Protein AF-0000000085183865 (afdb_homodimer)

Sequence (606 aa):
MEIVWDQIDRKGWRAATAKVSLPAQQHWTYGAVLSAMGRNVRHAEIIFGGRRLGLAQVVSRRFGPLRVTLLSRGPVWLEPVAPDFAVRALRALGREAGLMIVTPEVELRGAGLIPLIAARHEAVIELRPAPSEIRARLGGKWRNRLVRAELEGISVLQSLPDSGQLARLLSREVEQQRQRGYRALPPAFTLGWLKADPEGMILYEAQHRGRTIATMLVLLHRPGASYHIGWSGAEGRRVNAHQLLLWHVIRDLHEQGYRTLDLGDASADAAPGLARFKIGSGATVAPLGATMLVLPALTRPRSMEIVWDQIDRKGWRAATAKVSLPAQQHWTYGAVLSAMGRNVRHAEIIFGGRRLGLAQVVSRRFGPLRVTLLSRGPVWLEPVAPDFAVRALRALGREAGLMIVTPEVELRGAGLIPLIAARHEAVIELRPAPSEIRARLGGKWRNRLVRAELEGISVLQSLPDSGQLARLLSREVEQQRQRGYRALPPAFTLGWLKADPEGMILYEAQHRGRTIATMLVLLHRPGASYHIGWSGAEGRRVNAHQLLLWHVIRDLHEQGYRTLDLGDASADAAPGLARFKIGSGATVAPLGATMLVLPALTRPRS

Organism: NCBI:txid2984134

Foldseek 3Di:
DDKDKDPADLVRQCVLCQPDDDDPCFFPLLQQLVVVVPWDWMKIFDDDPNDGFWIWIKTWDDDVPFIEIETEQDTGGSDDDDLVVVLLSLLVVCVPRTWYKYWYQAAHDDPQKAFDFAWFKWWKQFLQDDLVVLLVLFAPVLNVLQVQLVVQPKDKDKDQDDPVRLVVQLVVQVVCCVVLVDDADHSSSVVSSCVSPVPQKMKIFIDDPRDTFKIWIKGHRPLEIEGHGIDGHPVCVVSVVVSNRVSVVSNVSSVVNRGMYIDTTLDCPRPPPSNCNSVSSSTDIDIIYGTITGGNPPPPPPD/DDKDKDPADLVRLCVLCQPDDDDPCFFPLLQQLVVVVPWDWMKIFDDDPRDGFWIWIKTWDDDVPFIEIETEQDTGGSDDDDLVVVLLSLLVVCVPRTWYKYWYQAAHDDPQKAFDFAWFKWWKQFLQDDLVVLLVLFAPVLNVLQVQLVVQPKDKDKDQDDPVRLVVQLVVVVVCCVVLVDDADHSSSVVSSCVSPVPQKMKMFIDDPRDTFKIWIKGHRPLEIEGHGIDGHPVCVVSVVVSNRVSVVSNVSSVVNRGMYIDTTLDCPRPPPSNCNSVSSSTDIDIIYGTITGGNPPDPPPD

pLDDT: mean 91.51, std 11.37, range [19.66, 98.62]

Radius of gyration: 29.0 Å; Cα contacts (8 Å, |Δi|>4): 1209; chains: 2; bounding box: 57×88×72 Å

Secondary structure (DSSP, 8-state):
-EEEES---HHHHHHHTTTS---GGGSHHHHHHHHHTT-EEEEEEEEETTEEEEEEEEEEEEETTEEEEEEET--EESS---HHHHHHHHHHHHHHHSEEEEE-SS----TTEEEEEPPPEEEEEE-SS-HHHHHHTS-HHHHHHHHHHHHTT-EEEEE---HHHHHHHHHHHHHHHHHHT-----HHHHHHHHHH-TTSEEEEEEEETTEEEEEEEEEEETTEEEEEEEEE-HHHHHTTHHHHHHHHHHHHHHHTT--EEEEEE--TTT-HHHHHHHHHTT-EEEE-PPEEEE-TT------/-EEEES---HHHHHHHHTTS---GGGSHHHHHHHHHTT-EEEEEEEEETTEEEEEEEEEEEEETTEEEEEEET--EESS---HHHHHHHHHHHHHHHSEEEEE-SS----TTEEEEEPPPEEEEEE-SS-HHHHHHTS-HHHHHHHHHHHHTT-EEEEE---HHHHHHHHHHHHHHHHHHT-----HHHHHHHHHH-TTSEEEEEEEETTEEEEEEEEEEETTEEEEEEEEE-HHHHHTTHHHHHHHHHHHHHHHTT--EEEEEE--TTT-HHHHHHHHHTT-EEEE-PPEEEE-S-------

Structure (mmCIF, N/CA/C/O backbone):
data_AF-0000000085183865-model_v1
#
loop_
_entity.id
_entity.type
_entity.pdbx_description
1 polymer 'GNAT family N-acetyltransferase'
#
loop_
_atom_site.group_PDB
_atom_site.id
_atom_site.type_symbol
_atom_site.label_atom_id
_atom_site.label_alt_id
_atom_site.label_comp_id
_atom_site.label_asym_id
_atom_site.label_entity_id
_atom_site.label_seq_id
_atom_site.pdbx_PDB_ins_code
_atom_site.Cartn_x
_atom_site.Cartn_y
_atom_site.Cartn_z
_atom_site.occupancy
_atom_site.B_iso_or_equiv
_atom_site.auth_seq_id
_atom_site.auth_comp_id
_atom_site.auth_asym_id
_atom_site.auth_atom_id
_atom_site.pdbx_PDB_model_num
ATOM 1 N N . MET A 1 1 ? -22.188 -0.508 20.359 1 93.31 1 MET A N 1
ATOM 2 C CA . MET A 1 1 ? -21.422 0.334 19.438 1 93.31 1 MET A CA 1
ATOM 3 C C . MET A 1 1 ? -21.625 -0.126 18 1 93.31 1 MET A C 1
ATOM 5 O O . MET A 1 1 ? -21.531 -1.319 17.703 1 93.31 1 MET A O 1
ATOM 9 N N . GLU A 1 2 ? -22 0.823 17.188 1 95.19 2 GLU A N 1
ATOM 10 C CA . GLU A 1 2 ? -22.25 0.548 15.781 1 95.19 2 GLU A CA 1
ATOM 11 C C . GLU A 1 2 ? -21.375 1.41 14.883 1 95.19 2 GLU A C 1
ATOM 13 O O . GLU A 1 2 ? -21.219 2.607 15.125 1 95.19 2 GLU A O 1
ATOM 18 N N . ILE A 1 3 ? -20.719 0.817 13.93 1 97.31 3 ILE A N 1
ATOM 19 C CA . ILE A 1 3 ? -19.984 1.531 12.891 1 97.31 3 ILE A CA 1
ATOM 20 C C . ILE A 1 3 ? -20.812 1.577 11.609 1 97.31 3 ILE A C 1
ATOM 22 O O . ILE A 1 3 ? -21.172 0.535 11.062 1 97.31 3 ILE A O 1
ATOM 26 N N . VAL A 1 4 ? -21.188 2.717 11.148 1 97.62 4 VAL A N 1
ATOM 27 C CA . VAL A 1 4 ? -21.969 2.896 9.93 1 97.62 4 VAL A CA 1
ATOM 28 C C . VAL A 1 4 ? -21.062 3.457 8.828 1 97.62 4 VAL A C 1
ATOM 30 O O . VAL A 1 4 ? -20.484 4.531 8.984 1 97.62 4 VAL A O 1
ATOM 33 N N . TRP A 1 5 ? -21 2.73 7.746 1 97.56 5 TRP A N 1
ATOM 34 C CA . TRP A 1 5 ? -20.062 3.111 6.688 1 97.56 5 TRP A CA 1
ATOM 35 C C . TRP A 1 5 ? -20.797 3.818 5.551 1 97.56 5 TRP A C 1
ATOM 37 O O . TRP A 1 5 ? -21.859 3.373 5.117 1 97.56 5 TRP A O 1
ATOM 47 N N . ASP A 1 6 ? -20.266 4.898 5.078 1 97.75 6 ASP A N 1
ATOM 48 C CA . ASP A 1 6 ? -20.547 5.57 3.814 1 97.75 6 ASP A CA 1
ATOM 49 C C . ASP A 1 6 ? -22 6.016 3.73 1 97.75 6 ASP A C 1
ATOM 51 O O . ASP A 1 6 ? -22.641 5.891 2.682 1 97.75 6 ASP A O 1
ATOM 55 N N . GLN A 1 7 ? -22.547 6.469 4.832 1 97.62 7 GLN A N 1
ATOM 56 C CA . GLN A 1 7 ? -23.906 6.984 4.855 1 97.62 7 GLN A CA 1
ATOM 57 C C . GLN A 1 7 ? -23.922 8.5 5.023 1 97.62 7 GLN A C 1
ATOM 59 O O . GLN A 1 7 ? -24.953 9.148 4.809 1 97.62 7 GLN A O 1
ATOM 64 N N . ILE A 1 8 ? -22.844 9.102 5.398 1 97.81 8 ILE A N 1
ATOM 65 C CA . ILE A 1 8 ? -22.734 10.547 5.57 1 97.81 8 ILE A CA 1
ATOM 66 C C . ILE A 1 8 ? -22.141 11.18 4.309 1 97.81 8 ILE A C 1
ATOM 68 O O . ILE A 1 8 ? -21.219 10.625 3.705 1 97.81 8 ILE A O 1
ATOM 72 N N . ASP A 1 9 ? -22.719 12.273 3.826 1 97.31 9 ASP A N 1
ATOM 73 C CA . ASP A 1 9 ? -22.172 12.961 2.654 1 97.31 9 ASP A CA 1
ATOM 74 C C . ASP A 1 9 ? -21.281 14.125 3.064 1 97.31 9 ASP A C 1
ATOM 76 O O . ASP A 1 9 ? -21.016 14.328 4.254 1 97.31 9 ASP A O 1
ATOM 80 N N . ARG A 1 10 ? -20.812 14.852 2.109 1 96.75 10 ARG A N 1
ATOM 81 C CA . ARG A 1 10 ? -19.844 15.93 2.334 1 96.75 10 ARG A CA 1
ATOM 82 C C . ARG A 1 10 ? -20.438 17 3.242 1 96.75 10 ARG A C 1
ATOM 84 O O . ARG A 1 10 ? -19.766 17.484 4.16 1 96.75 10 ARG A O 1
ATOM 91 N N . LYS A 1 11 ? -21.641 17.422 2.977 1 97.25 11 LYS A N 1
ATOM 92 C CA . LYS A 1 11 ? -22.312 18.453 3.77 1 97.25 11 LYS A CA 1
ATOM 93 C C . LYS A 1 11 ? -22.469 18.016 5.223 1 97.25 11 LYS A C 1
ATOM 95 O O . LYS A 1 11 ? -22.188 18.797 6.145 1 97.25 11 LYS A O 1
ATOM 100 N N . GLY A 1 12 ? -22.922 16.766 5.391 1 97.75 12 GLY A N 1
ATOM 101 C CA . GLY A 1 12 ? -23.047 16.219 6.734 1 97.75 12 GLY A CA 1
ATOM 102 C C . GLY A 1 12 ? -21.734 16.141 7.48 1 97.75 12 GLY A C 1
ATOM 103 O O . GLY A 1 12 ? -21.672 16.438 8.68 1 97.75 12 GLY A O 1
ATOM 104 N N . TRP A 1 13 ? -20.688 15.758 6.793 1 98.06 13 TRP A N 1
ATOM 105 C CA . TRP A 1 13 ? -19.359 15.664 7.379 1 98.06 13 TRP A CA 1
ATOM 106 C C . TRP A 1 13 ? -18.875 17.016 7.871 1 98.06 13 TRP A C 1
ATOM 108 O O . TRP A 1 13 ? -18.406 17.156 9 1 98.06 13 TRP A O 1
ATOM 118 N N . ARG A 1 14 ? -19.047 18.031 7.023 1 96.31 14 ARG A N 1
ATOM 119 C CA . ARG A 1 14 ? -18.656 19.406 7.355 1 96.31 14 ARG A CA 1
ATOM 120 C C . ARG A 1 14 ? -19.438 19.922 8.562 1 96.31 14 ARG A C 1
ATOM 122 O O . ARG A 1 14 ? -18.844 20.516 9.469 1 96.31 14 ARG A O 1
ATOM 129 N N . ALA A 1 15 ? -20.688 19.672 8.586 1 97.38 15 ALA A N 1
ATOM 130 C CA . ALA A 1 15 ? -21.531 20.141 9.688 1 97.38 15 ALA A CA 1
ATOM 131 C C . ALA A 1 15 ? -21.125 19.484 11.008 1 97.38 15 ALA A C 1
ATOM 133 O O . ALA A 1 15 ? -21.031 20.141 12.039 1 97.38 15 ALA A O 1
ATOM 134 N N . ALA A 1 16 ? -20.859 18.219 10.938 1 97.5 16 ALA A N 1
ATOM 135 C CA . ALA A 1 16 ? -20.547 17.453 12.141 1 97.5 16 ALA A CA 1
ATOM 136 C C . ALA A 1 16 ? -19.188 17.844 12.711 1 97.5 16 ALA A C 1
ATOM 138 O O . ALA A 1 16 ? -18.969 17.766 13.922 1 97.5 16 ALA A O 1
ATOM 139 N N . THR A 1 17 ? -18.281 18.312 11.852 1 96.56 17 THR A N 1
ATOM 140 C CA . THR A 1 17 ? -16.922 18.562 12.305 1 96.56 17 THR A CA 1
ATOM 141 C C . THR A 1 17 ? -16.672 20.062 12.469 1 96.56 17 THR A C 1
ATOM 143 O O . THR A 1 17 ? -15.555 20.5 12.727 1 96.56 17 THR A O 1
ATOM 146 N N . ALA A 1 18 ? -17.672 20.906 12.383 1 94.56 18 ALA A N 1
ATOM 147 C CA . ALA A 1 18 ? -17.547 22.359 12.344 1 94.56 18 ALA A CA 1
ATOM 148 C C . ALA A 1 18 ? -17.016 22.906 13.664 1 94.56 18 ALA A C 1
ATOM 150 O O . ALA A 1 18 ? -16.391 23.984 13.695 1 94.56 18 ALA A O 1
ATOM 151 N N . LYS A 1 19 ? -17.203 22.156 14.727 1 91.5 19 LYS A N 1
ATOM 152 C CA . LYS A 1 19 ? -16.891 22.719 16.031 1 91.5 19 LYS A CA 1
ATOM 153 C C . LYS A 1 19 ? -15.758 21.953 16.703 1 91.5 19 LYS A C 1
ATOM 155 O O . LYS A 1 19 ? -15.523 22.094 17.906 1 91.5 19 LYS A O 1
ATOM 160 N N . VAL A 1 20 ? -15.109 21.094 15.984 1 92.5 20 VAL A N 1
ATOM 161 C CA . VAL A 1 20 ? -14.016 20.328 16.562 1 92.5 20 VAL A CA 1
ATOM 162 C C . VAL A 1 20 ? -12.734 20.547 15.758 1 92.5 20 VAL A C 1
ATOM 164 O O . VAL A 1 20 ? -12.781 21.062 14.641 1 92.5 20 VAL A O 1
ATOM 167 N N . SER A 1 21 ? -11.633 20.266 16.438 1 89.06 21 SER A N 1
ATOM 168 C CA . SER A 1 21 ? -10.375 20.266 15.711 1 89.06 21 SER A CA 1
ATOM 169 C C . SER A 1 21 ? -10.367 19.219 14.609 1 89.06 21 SER A C 1
ATOM 171 O O . SER A 1 21 ? -10.656 18.047 14.867 1 89.06 21 SER A O 1
ATOM 173 N N . LEU A 1 22 ? -10.078 19.641 13.414 1 95.31 22 LEU A N 1
ATOM 174 C CA . LEU A 1 22 ? -10.133 18.734 12.273 1 95.31 22 LEU A CA 1
ATOM 175 C C . LEU A 1 22 ? -8.797 18.719 11.539 1 95.31 22 LEU A C 1
ATOM 177 O O . LEU A 1 22 ? -8.484 19.625 10.773 1 95.31 22 LEU A O 1
ATOM 181 N N . PRO A 1 23 ? -7.996 17.656 11.766 1 96.62 23 PRO A N 1
ATOM 182 C CA . PRO A 1 23 ? -6.785 17.531 10.953 1 96.62 23 PRO A CA 1
ATOM 183 C C . PRO A 1 23 ? -7.078 17.422 9.461 1 96.62 23 PRO A C 1
ATOM 185 O O . PRO A 1 23 ? -8.156 16.953 9.07 1 96.62 23 PRO A O 1
ATOM 188 N N . ALA A 1 24 ? -6.113 17.844 8.648 1 97 24 ALA A N 1
ATOM 189 C CA . ALA A 1 24 ? -6.309 17.812 7.199 1 97 24 ALA A CA 1
ATOM 190 C C . ALA A 1 24 ? -6.664 16.422 6.711 1 97 24 ALA A C 1
ATOM 192 O O . ALA A 1 24 ? -7.484 16.25 5.805 1 97 24 ALA A O 1
ATOM 193 N N . GLN A 1 25 ? -6.102 15.398 7.336 1 96.75 25 GLN A N 1
ATOM 194 C CA . GLN A 1 25 ? -6.254 14.008 6.906 1 96.75 25 GLN A CA 1
ATOM 195 C C . GLN A 1 25 ? -7.691 13.531 7.102 1 96.75 25 GLN A C 1
ATOM 197 O O . GLN A 1 25 ? -8.086 12.508 6.539 1 96.75 25 GLN A O 1
ATOM 202 N N . GLN A 1 26 ? -8.422 14.289 7.926 1 98.19 26 GLN A N 1
ATOM 203 C CA . GLN A 1 26 ? -9.797 13.891 8.195 1 98.19 26 GLN A CA 1
ATOM 204 C C . GLN A 1 26 ? -10.789 14.852 7.555 1 98.19 26 GLN A C 1
ATOM 206 O O . GLN A 1 26 ? -11.992 14.781 7.816 1 98.19 26 GLN A O 1
ATOM 211 N N . HIS A 1 27 ? -10.25 15.766 6.816 1 98.19 27 HIS A N 1
ATOM 212 C CA . HIS A 1 27 ? -11.102 16.656 6.039 1 98.19 27 HIS A CA 1
ATOM 213 C C . HIS A 1 27 ? -11.57 15.984 4.75 1 98.19 27 HIS A C 1
ATOM 215 O O . HIS A 1 27 ? -10.82 15.234 4.125 1 98.19 27 HIS A O 1
ATOM 221 N N . TRP A 1 28 ? -12.773 16.297 4.32 1 97.88 28 TRP A N 1
ATOM 222 C CA . TRP A 1 28 ? -13.383 15.664 3.152 1 97.88 28 TRP A CA 1
ATOM 223 C C . TRP A 1 28 ? -12.516 15.852 1.915 1 97.88 28 TRP A C 1
ATOM 225 O O . TRP A 1 28 ? -12.352 14.93 1.115 1 97.88 28 TRP A O 1
ATOM 235 N N . THR A 1 29 ? -11.938 17.031 1.727 1 97.62 29 THR A N 1
ATOM 236 C CA . THR A 1 29 ? -11.125 17.344 0.555 1 97.62 29 THR A CA 1
ATOM 237 C C . THR A 1 29 ? -9.906 16.422 0.476 1 97.62 29 THR A C 1
ATOM 239 O O . THR A 1 29 ? -9.531 15.984 -0.609 1 97.62 29 THR A O 1
ATOM 242 N N . TYR A 1 30 ? -9.297 16.156 1.608 1 97.75 30 TYR A N 1
ATOM 243 C CA . TYR A 1 30 ? -8.156 15.234 1.655 1 97.75 30 TYR A CA 1
ATOM 244 C C . TYR A 1 30 ? -8.523 13.875 1.07 1 97.75 30 TYR A C 1
ATOM 246 O O . TYR A 1 30 ? -7.805 13.344 0.226 1 97.75 30 TYR A O 1
ATOM 254 N N . GLY A 1 31 ? -9.625 13.312 1.512 1 97.5 31 GLY A N 1
ATOM 255 C CA . GLY A 1 31 ? -10.109 12.047 0.985 1 97.5 31 GLY A CA 1
ATOM 256 C C . GLY A 1 31 ? -10.406 12.094 -0.502 1 97.5 31 GLY A C 1
ATOM 257 O O . GLY A 1 31 ? -10.07 11.156 -1.236 1 97.5 31 GLY A O 1
ATOM 258 N N . ALA A 1 32 ? -11.023 13.172 -0.897 1 97.25 32 ALA A N 1
ATOM 259 C CA . ALA A 1 32 ? -11.367 13.336 -2.309 1 97.25 32 ALA A CA 1
ATOM 260 C C . ALA A 1 32 ? -10.109 13.328 -3.178 1 97.25 32 ALA A C 1
ATOM 262 O O . ALA A 1 32 ? -10.102 12.727 -4.254 1 97.25 32 ALA A O 1
ATOM 263 N N . VAL A 1 33 ? -9.102 14.023 -2.73 1 96.5 33 VAL A N 1
ATOM 264 C CA . VAL A 1 33 ? -7.84 14.078 -3.459 1 96.5 33 VAL A CA 1
ATOM 265 C C . VAL A 1 33 ? -7.258 12.68 -3.592 1 96.5 33 VAL A C 1
ATOM 267 O O . VAL A 1 33 ? -6.871 12.258 -4.688 1 96.5 33 VAL A O 1
ATOM 270 N N . LEU A 1 34 ? -7.25 11.945 -2.477 1 95.31 34 LEU A N 1
ATOM 271 C CA . LEU A 1 34 ? -6.656 10.609 -2.492 1 95.31 34 LEU A CA 1
ATOM 272 C C . LEU A 1 34 ? -7.5 9.648 -3.322 1 95.31 34 LEU A C 1
ATOM 274 O O . LEU A 1 34 ? -6.965 8.781 -4.012 1 95.31 34 LEU A O 1
ATOM 278 N N . SER A 1 35 ? -8.805 9.797 -3.27 1 96.19 35 SER A N 1
ATOM 279 C CA . SER A 1 35 ? -9.672 9.008 -4.129 1 96.19 35 SER A CA 1
ATOM 280 C C . SER A 1 35 ? -9.352 9.234 -5.605 1 96.19 35 SER A C 1
ATOM 282 O O . SER A 1 35 ? -9.25 8.281 -6.379 1 96.19 35 SER A O 1
ATOM 284 N N . ALA A 1 36 ? -9.172 10.453 -5.984 1 94.19 36 ALA A N 1
ATOM 285 C CA . ALA A 1 36 ? -8.844 10.797 -7.367 1 94.19 36 ALA A CA 1
ATOM 286 C C . ALA A 1 36 ? -7.492 10.219 -7.77 1 94.19 36 ALA A C 1
ATOM 288 O O . ALA A 1 36 ? -7.246 9.961 -8.953 1 94.19 36 ALA A O 1
ATOM 289 N N . MET A 1 37 ? -6.688 10.031 -6.832 1 91.38 37 MET A N 1
ATOM 290 C CA . MET A 1 37 ? -5.367 9.4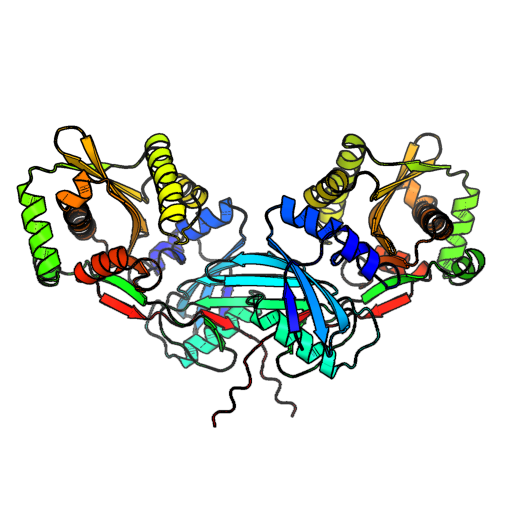69 -7.082 1 91.38 37 MET A CA 1
ATOM 291 C C . MET A 1 37 ? -5.418 7.945 -7.066 1 91.38 37 MET A C 1
ATOM 293 O O . MET A 1 37 ? -4.375 7.285 -7.059 1 91.38 37 MET A O 1
ATOM 297 N N . GLY A 1 38 ? -6.57 7.363 -6.879 1 88.5 38 GLY A N 1
ATOM 298 C CA . GLY A 1 38 ? -6.73 5.93 -7.062 1 88.5 38 GLY A CA 1
ATOM 299 C C . GLY A 1 38 ? -6.816 5.164 -5.754 1 88.5 38 GLY A C 1
ATOM 300 O O . GLY A 1 38 ? -6.816 3.932 -5.75 1 88.5 38 GLY A O 1
ATOM 301 N N . ARG A 1 39 ? -6.902 5.875 -4.656 1 92.5 39 ARG A N 1
ATOM 302 C CA . ARG A 1 39 ? -7.074 5.203 -3.373 1 92.5 39 ARG A CA 1
ATOM 303 C C . ARG A 1 39 ? -8.547 4.984 -3.062 1 92.5 39 ARG A C 1
ATOM 305 O O . ARG A 1 39 ? -9.414 5.68 -3.602 1 92.5 39 ARG A O 1
ATOM 312 N N . ASN A 1 40 ? -8.797 3.961 -2.27 1 94.12 40 ASN A N 1
ATOM 313 C CA . ASN A 1 40 ? -10.148 3.758 -1.761 1 94.12 40 ASN A CA 1
ATOM 314 C C . ASN A 1 40 ? -10.383 4.535 -0.47 1 94.12 40 ASN A C 1
ATOM 316 O O . ASN A 1 40 ? -9.625 4.395 0.492 1 94.12 40 ASN A O 1
ATOM 320 N N . VAL A 1 41 ? -11.359 5.453 -0.485 1 97.44 41 VAL A N 1
ATOM 321 C CA . VAL A 1 41 ? -11.656 6.281 0.68 1 97.44 41 VAL A CA 1
ATOM 322 C C . VAL A 1 41 ? -13.055 5.949 1.204 1 97.44 41 VAL A C 1
ATOM 324 O O . VAL A 1 41 ? -14.016 5.902 0.436 1 97.44 41 VAL A O 1
ATOM 327 N N . ARG A 1 42 ? -13.172 5.68 2.477 1 97.81 42 ARG A N 1
ATOM 328 C CA . ARG A 1 42 ? -14.461 5.418 3.111 1 97.81 42 ARG A CA 1
ATOM 329 C C . ARG A 1 42 ? -14.648 6.293 4.344 1 97.81 42 ARG A C 1
ATOM 331 O O . ARG A 1 42 ? -13.68 6.812 4.898 1 97.81 42 ARG A O 1
ATOM 338 N N . HIS A 1 43 ? -15.844 6.547 4.672 1 98.56 43 HIS A N 1
ATOM 339 C CA . HIS A 1 43 ? -16.234 7.363 5.812 1 98.56 43 HIS A CA 1
ATOM 340 C C . HIS A 1 43 ? -17.062 6.566 6.809 1 98.56 43 HIS A C 1
ATOM 342 O O . HIS A 1 43 ? -18.109 6 6.445 1 98.56 43 HIS A O 1
ATOM 348 N N . ALA A 1 44 ? -16.625 6.539 8.008 1 98.44 44 ALA A N 1
ATOM 349 C CA . ALA A 1 44 ? -17.344 5.805 9.055 1 98.44 44 ALA A CA 1
ATOM 350 C C . ALA A 1 44 ? -17.922 6.758 10.094 1 98.44 44 ALA A C 1
ATOM 352 O O . ALA A 1 44 ? -17.297 7.758 10.445 1 98.44 44 ALA A O 1
ATOM 353 N N . GLU A 1 45 ? -19.109 6.477 10.539 1 98.56 45 GLU A N 1
ATOM 354 C CA . GLU A 1 45 ? -19.719 7.078 11.719 1 98.56 45 GLU A CA 1
ATOM 355 C C . GLU A 1 45 ? -19.719 6.109 12.898 1 98.56 45 GLU A C 1
ATOM 357 O O . GLU A 1 45 ? -20.141 4.957 12.766 1 98.56 45 GLU A O 1
ATOM 362 N N . ILE A 1 46 ? -19.219 6.52 13.977 1 98.25 46 ILE A N 1
ATOM 363 C CA . ILE A 1 46 ? -19.219 5.727 15.203 1 98.25 46 ILE A CA 1
ATOM 364 C C . ILE A 1 46 ? -20.422 6.121 16.062 1 98.25 46 ILE A C 1
ATOM 366 O O . ILE A 1 46 ? -20.438 7.211 16.641 1 98.25 46 ILE A O 1
ATOM 370 N N . ILE A 1 47 ? -21.328 5.16 16.172 1 97.81 47 ILE A N 1
ATOM 371 C CA . ILE A 1 47 ? -22.594 5.418 16.859 1 97.81 47 ILE A CA 1
ATOM 372 C C . ILE A 1 47 ? -22.656 4.586 18.141 1 97.81 47 ILE A C 1
ATOM 374 O O . ILE A 1 47 ? -22.375 3.383 18.125 1 97.81 47 ILE A O 1
ATOM 378 N N . PHE A 1 48 ? -22.953 5.191 19.219 1 96.94 48 PHE A N 1
ATOM 379 C CA . PHE A 1 48 ? -23.141 4.52 20.5 1 96.94 48 PHE A CA 1
ATOM 380 C C . PHE A 1 48 ? -24.359 5.082 21.234 1 96.94 48 PHE A C 1
ATOM 382 O O . PHE A 1 48 ? -24.469 6.297 21.406 1 96.94 48 PHE A O 1
ATOM 389 N N . GLY A 1 49 ? -25.297 4.191 21.594 1 94.75 49 GLY A N 1
ATOM 390 C CA . GLY A 1 49 ? -26.516 4.637 22.266 1 94.75 49 GLY A CA 1
ATOM 391 C C . GLY A 1 49 ? -27.344 5.59 21.422 1 94.75 49 GLY A C 1
ATOM 392 O O . GLY A 1 49 ? -27.891 6.566 21.938 1 94.75 49 GLY A O 1
ATOM 393 N N . GLY A 1 50 ? -27.25 5.477 20.141 1 94.19 50 GLY A N 1
ATOM 394 C CA . GLY A 1 50 ? -28.031 6.297 19.219 1 94.19 50 GLY A CA 1
ATOM 395 C C . GLY A 1 50 ? -27.375 7.629 18.906 1 94.19 50 GLY A C 1
ATOM 396 O O . GLY A 1 50 ? -27.906 8.414 18.125 1 94.19 50 GLY A O 1
A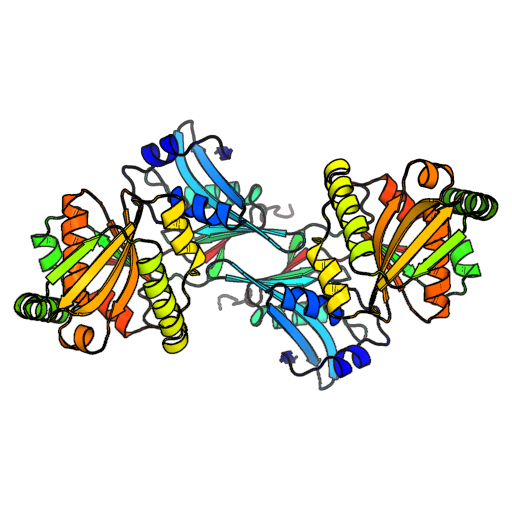TOM 397 N N . ARG A 1 51 ? -26.25 7.895 19.516 1 96.38 51 ARG A N 1
ATOM 398 C CA . ARG A 1 51 ? -25.531 9.156 19.297 1 96.38 51 ARG A CA 1
ATOM 399 C C . ARG A 1 51 ? -24.266 8.938 18.484 1 96.38 51 ARG A C 1
ATOM 401 O O . ARG A 1 51 ? -23.531 7.973 18.703 1 96.38 51 ARG A O 1
ATOM 408 N N . ARG A 1 52 ? -24.047 9.891 17.547 1 97.56 52 ARG A N 1
ATOM 409 C CA . ARG A 1 52 ? -22.797 9.891 16.812 1 97.56 52 ARG A CA 1
ATOM 410 C C . ARG A 1 52 ? -21.656 10.477 17.656 1 97.56 52 ARG A C 1
ATOM 412 O O . ARG A 1 52 ? -21.641 11.672 17.938 1 97.56 52 ARG A O 1
ATOM 419 N N . LEU A 1 53 ? -20.719 9.68 17.984 1 97.88 53 LEU A N 1
ATOM 420 C CA . LEU A 1 53 ? -19.672 10.117 18.906 1 97.88 53 LEU A CA 1
ATOM 421 C C . LEU A 1 53 ? -18.375 10.422 18.156 1 97.88 53 LEU A C 1
ATOM 423 O O . LEU A 1 53 ? -17.5 11.102 18.688 1 97.88 53 LEU A O 1
ATOM 427 N N . GLY A 1 54 ? -18.281 9.883 16.969 1 98.19 54 GLY A N 1
ATOM 428 C CA . GLY A 1 54 ? -17.047 10.102 16.234 1 98.19 54 GLY A CA 1
ATOM 429 C C . GLY A 1 54 ? -17.203 9.867 14.734 1 98.19 54 GLY A C 1
ATOM 430 O O . GLY A 1 54 ? -18.203 9.289 14.297 1 98.19 54 GLY A O 1
ATOM 431 N N . LEU A 1 55 ? -16.266 10.352 13.984 1 98.56 55 LEU A N 1
ATOM 432 C CA . LEU A 1 55 ? -16.141 10.188 12.539 1 98.56 55 LEU A CA 1
ATOM 433 C C . LEU A 1 55 ? -14.742 9.727 12.156 1 98.56 55 LEU A C 1
ATOM 435 O O . LEU A 1 55 ? -13.766 10.102 12.812 1 98.56 55 LEU A O 1
ATOM 439 N N . ALA A 1 56 ? -14.664 8.914 11.141 1 98.62 56 ALA A N 1
ATOM 440 C CA . ALA A 1 56 ? -13.367 8.453 10.664 1 98.62 56 ALA A CA 1
ATOM 441 C C . ALA A 1 56 ? -13.336 8.367 9.141 1 98.62 56 ALA A C 1
ATOM 443 O O . ALA A 1 56 ? -14.18 7.715 8.531 1 98.62 56 ALA A O 1
ATOM 444 N N . GLN A 1 57 ? -12.438 9.094 8.562 1 98.62 57 GLN A N 1
ATOM 445 C CA . GLN A 1 57 ? -12.086 8.914 7.16 1 98.62 57 GLN A CA 1
ATOM 446 C C . GLN A 1 57 ? -10.875 7.996 7.008 1 98.62 57 GLN A C 1
ATOM 448 O O . GLN A 1 57 ? -9.789 8.305 7.5 1 98.62 57 GLN A O 1
ATOM 453 N N . VAL A 1 58 ? -11.094 6.863 6.34 1 97.69 58 VAL A N 1
ATOM 454 C CA . VAL A 1 58 ? -10.008 5.902 6.164 1 97.69 58 VAL A CA 1
ATOM 455 C C . VAL A 1 58 ? -9.625 5.816 4.691 1 97.69 58 VAL A C 1
ATOM 457 O O . VAL A 1 58 ? -10.477 6 3.811 1 97.69 58 VAL A O 1
ATOM 460 N N . VAL A 1 59 ? -8.359 5.629 4.477 1 96.25 59 VAL A N 1
ATOM 461 C CA . VAL A 1 59 ? -7.809 5.461 3.135 1 96.25 59 VAL A CA 1
ATOM 462 C C . VAL A 1 59 ? -7.191 4.07 3.002 1 96.25 59 VAL A C 1
ATOM 464 O O . VAL A 1 59 ? -6.41 3.645 3.855 1 96.25 59 VAL A O 1
ATOM 467 N N . SER A 1 60 ? -7.574 3.33 1.969 1 94.06 60 SER A N 1
ATOM 468 C CA . SER A 1 60 ? -7.078 1.966 1.822 1 94.06 60 SER A CA 1
ATOM 469 C C . SER A 1 60 ? -6.508 1.732 0.427 1 94.06 60 SER A C 1
ATOM 471 O O . SER A 1 60 ? -6.844 2.451 -0.516 1 94.06 60 SER A O 1
ATOM 473 N N . ARG A 1 61 ? -5.613 0.825 0.395 1 88.19 61 ARG A N 1
ATOM 474 C CA . ARG A 1 61 ? -5.055 0.311 -0.852 1 88.19 61 ARG A CA 1
ATOM 475 C C . ARG A 1 61 ? -4.863 -1.2 -0.783 1 88.19 61 ARG A C 1
ATOM 477 O O . ARG A 1 61 ? -4.598 -1.749 0.288 1 88.19 61 ARG A O 1
ATOM 484 N N . ARG A 1 62 ? -5.09 -1.787 -1.916 1 84.56 62 ARG A N 1
ATOM 485 C CA . ARG A 1 62 ? -4.828 -3.221 -1.99 1 84.56 62 ARG A CA 1
ATOM 486 C C . ARG A 1 62 ? -3.342 -3.494 -2.203 1 84.56 62 ARG A C 1
ATOM 488 O O . ARG A 1 62 ? -2.686 -2.807 -2.988 1 84.56 62 ARG A O 1
ATOM 495 N N . PHE A 1 63 ? -2.752 -4.375 -1.498 1 79.25 63 PHE A N 1
ATOM 496 C CA . PHE A 1 63 ? -1.378 -4.848 -1.627 1 79.25 63 PHE A CA 1
ATOM 497 C C . PHE A 1 63 ? -1.326 -6.371 -1.606 1 79.25 63 PHE A C 1
ATOM 499 O O . PHE A 1 63 ? -1.341 -6.984 -0.537 1 79.25 63 PHE A O 1
ATOM 506 N N . GLY A 1 64 ? -1.168 -6.98 -2.844 1 76.81 64 GLY A N 1
ATOM 507 C CA . GLY A 1 64 ? -1.391 -8.414 -2.922 1 76.81 64 GLY A CA 1
ATOM 508 C C . GLY A 1 64 ? -2.797 -8.82 -2.525 1 76.81 64 GLY A C 1
ATOM 509 O O . GLY A 1 64 ? -3.775 -8.258 -3.018 1 76.81 64 GLY A O 1
ATOM 510 N N . PRO A 1 65 ? -2.857 -9.836 -1.648 1 75 65 PRO A N 1
ATOM 511 C CA . PRO A 1 65 ? -4.184 -10.289 -1.225 1 75 65 PRO A CA 1
ATOM 512 C C . PRO A 1 65 ? -4.766 -9.43 -0.098 1 75 65 PRO A C 1
ATOM 514 O O . PRO A 1 65 ? -5.902 -9.648 0.323 1 75 65 PRO A O 1
ATOM 517 N N . LEU A 1 66 ? -3.998 -8.469 0.322 1 81.19 66 LEU A N 1
ATOM 518 C CA . LEU A 1 66 ? -4.398 -7.734 1.515 1 81.19 66 LEU A CA 1
ATOM 519 C C . LEU A 1 66 ? -4.867 -6.328 1.153 1 81.19 66 LEU A C 1
ATOM 521 O O . LEU A 1 66 ? -4.367 -5.73 0.199 1 81.19 66 LEU A O 1
ATOM 525 N N . ARG A 1 67 ? -5.867 -5.902 1.907 1 87.44 67 ARG A N 1
ATOM 526 C CA . ARG A 1 67 ? -6.211 -4.484 1.952 1 87.44 67 ARG A CA 1
ATOM 527 C C . ARG A 1 67 ? -5.598 -3.811 3.174 1 87.44 67 ARG A C 1
ATOM 529 O O . ARG A 1 67 ? -5.809 -4.254 4.305 1 87.44 67 ARG A O 1
ATOM 536 N N . VAL A 1 68 ? -4.781 -2.838 2.984 1 90.31 68 VAL A N 1
ATOM 537 C CA . VAL A 1 68 ? -4.195 -2.066 4.074 1 90.31 68 VAL A CA 1
ATOM 538 C C . VAL A 1 68 ? -4.918 -0.729 4.211 1 90.31 68 VAL A C 1
ATOM 540 O O . VAL A 1 68 ? -5.105 -0.015 3.223 1 90.31 68 VAL A O 1
ATOM 543 N N . THR A 1 69 ? -5.371 -0.447 5.371 1 94.19 69 THR A N 1
ATOM 544 C CA . THR A 1 69 ? -6.16 0.75 5.641 1 94.19 69 THR A CA 1
ATOM 545 C C . THR A 1 69 ? -5.43 1.672 6.613 1 94.19 69 THR A C 1
ATOM 547 O O . THR A 1 69 ? -4.926 1.22 7.645 1 94.19 69 THR A O 1
ATOM 550 N N . LEU A 1 70 ? -5.359 2.936 6.27 1 95.06 70 LEU A N 1
ATOM 551 C CA . LEU A 1 70 ? -4.773 3.957 7.133 1 95.06 70 LEU A CA 1
ATOM 552 C C . LEU A 1 70 ? -5.852 4.863 7.711 1 95.06 70 LEU A C 1
ATOM 554 O O . LEU A 1 70 ? -6.723 5.348 6.984 1 95.06 70 LEU A O 1
ATOM 558 N N . LEU A 1 71 ? -5.855 4.961 8.961 1 97.12 71 LEU A N 1
ATOM 559 C CA . LEU A 1 71 ? -6.602 5.988 9.672 1 97.12 71 LEU A CA 1
ATOM 560 C C . LEU A 1 71 ? -5.66 7.031 10.273 1 97.12 71 LEU A C 1
ATOM 562 O O . LEU A 1 71 ? -5.164 6.855 11.383 1 97.12 71 LEU A O 1
ATOM 566 N N . SER A 1 72 ? -5.457 8.078 9.484 1 96.5 72 SER A N 1
ATOM 567 C CA . SER A 1 72 ? -4.5 9.109 9.891 1 96.5 72 SER A CA 1
ATOM 568 C C . SER A 1 72 ? -5.184 10.219 10.688 1 96.5 72 SER A C 1
ATOM 570 O O . SER A 1 72 ? -6.137 10.836 10.203 1 96.5 72 SER A O 1
ATOM 572 N N . ARG A 1 73 ? -4.676 10.375 11.875 1 96.88 73 ARG A N 1
ATOM 573 C CA . ARG A 1 73 ? -5.109 11.445 12.766 1 96.88 73 ARG A CA 1
ATOM 574 C C . ARG A 1 73 ? -6.609 11.352 13.039 1 96.88 73 ARG A C 1
ATOM 576 O O . ARG A 1 73 ? -7.305 12.367 13.047 1 96.88 73 ARG A O 1
ATOM 583 N N . GLY A 1 74 ? -7.148 10.18 13.078 1 96.81 74 GLY A N 1
ATOM 584 C CA . GLY A 1 74 ? -8.523 9.867 13.438 1 96.81 74 GLY A CA 1
ATOM 585 C C . GLY A 1 74 ? -8.633 8.75 14.453 1 96.81 74 GLY A C 1
ATOM 586 O O . GLY A 1 74 ? -7.617 8.18 14.875 1 96.81 74 GLY A O 1
ATOM 587 N N . PRO A 1 75 ? -9.82 8.523 14.875 1 97.62 75 PRO A N 1
ATOM 588 C CA . PRO A 1 75 ? -11.102 9.164 14.562 1 97.62 75 PRO A CA 1
ATOM 589 C C . PRO A 1 75 ? -11.203 10.586 15.109 1 97.62 75 PRO A C 1
ATOM 591 O O . PRO A 1 75 ? -10.453 10.961 16.016 1 97.62 75 PRO A O 1
ATOM 594 N N . VAL A 1 76 ? -12.031 11.344 14.477 1 98 76 VAL A N 1
ATOM 595 C CA . VAL A 1 76 ? -12.398 12.648 15.016 1 98 76 VAL A CA 1
ATOM 596 C C . VAL A 1 76 ? -13.562 12.5 15.992 1 98 76 VAL A C 1
ATOM 598 O O . VAL A 1 76 ? -14.68 12.18 15.586 1 98 76 VAL A O 1
ATOM 601 N N . TRP A 1 77 ? -13.281 12.727 17.25 1 97.88 77 TRP A N 1
ATOM 602 C CA . TRP A 1 77 ? -14.32 12.625 18.266 1 97.88 77 TRP A CA 1
ATOM 603 C C . TRP A 1 77 ? -15.117 13.922 18.375 1 97.88 77 TRP A C 1
ATOM 605 O O . TRP A 1 77 ? -14.531 15.008 18.453 1 97.88 77 TRP A O 1
ATOM 615 N N . LEU A 1 78 ? -16.391 13.828 18.359 1 97.56 78 LEU A N 1
ATOM 616 C CA . LEU A 1 78 ? -17.266 14.992 18.391 1 97.56 78 LEU A CA 1
ATOM 617 C C . LEU A 1 78 ? -17.5 15.461 19.828 1 97.56 78 LEU A C 1
ATOM 619 O O . LEU A 1 78 ? -17.953 16.578 20.047 1 97.56 78 LEU A O 1
ATOM 623 N N . GLU A 1 79 ? -17.25 14.656 20.719 1 95.25 79 GLU A N 1
ATOM 624 C CA . GLU A 1 79 ? -17.188 14.914 22.156 1 95.25 79 GLU A CA 1
ATOM 625 C C . GLU A 1 79 ? -16.109 14.07 22.812 1 95.25 79 GLU A C 1
ATOM 627 O O . GLU A 1 79 ? -15.633 13.086 22.234 1 95.25 79 GLU A O 1
ATOM 632 N N . PRO A 1 80 ? -15.688 14.508 23.969 1 94.62 80 PRO A N 1
ATOM 633 C CA . PRO A 1 80 ? -14.672 13.703 24.656 1 94.62 80 PRO A CA 1
ATOM 634 C C . PRO A 1 80 ? -15.133 12.273 24.922 1 94.62 80 PRO A C 1
ATOM 636 O O . PRO A 1 80 ? -16.297 12.055 25.281 1 94.62 80 PRO A O 1
ATOM 639 N N . VAL A 1 81 ? -14.242 11.312 24.703 1 96.12 81 VAL A N 1
ATOM 640 C CA . VAL A 1 81 ? -14.539 9.914 24.969 1 96.12 81 VAL A CA 1
ATOM 641 C C . VAL A 1 81 ? -13.43 9.305 25.828 1 96.12 81 VAL A C 1
ATOM 643 O O . VAL A 1 81 ? -12.281 9.766 25.781 1 96.12 81 VAL A O 1
ATOM 646 N N . ALA A 1 82 ? -13.773 8.273 26.578 1 96.12 82 ALA A N 1
ATOM 647 C CA . ALA A 1 82 ? -12.789 7.551 27.391 1 96.12 82 ALA A CA 1
ATOM 648 C C . ALA A 1 82 ? -11.828 6.758 26.5 1 96.12 82 ALA A C 1
ATOM 650 O O . ALA A 1 82 ? -12.211 6.273 25.438 1 96.12 82 ALA A O 1
ATOM 651 N N . PRO A 1 83 ? -10.609 6.594 27.016 1 96 83 PRO A N 1
ATOM 652 C CA . PRO A 1 83 ? -9.625 5.844 26.234 1 96 83 PRO A CA 1
ATOM 653 C C . PRO A 1 83 ? -10.086 4.43 25.906 1 96 83 PRO A C 1
ATOM 655 O O . PRO A 1 83 ? -9.867 3.953 24.781 1 96 83 PRO A O 1
ATOM 658 N N . ASP A 1 84 ? -10.688 3.789 26.844 1 95.44 84 ASP A N 1
ATOM 659 C CA . ASP A 1 84 ? -11.156 2.43 26.609 1 95.44 84 ASP A CA 1
ATOM 660 C C . ASP A 1 84 ? -12.195 2.398 25.5 1 95.44 84 ASP A C 1
ATOM 662 O O . ASP A 1 84 ? -12.242 1.453 24.703 1 95.44 84 ASP A O 1
ATOM 666 N N . PHE A 1 85 ? -13.047 3.371 25.516 1 96.44 85 PHE A N 1
ATOM 667 C CA . PHE A 1 85 ? -14.039 3.473 24.453 1 96.44 85 PHE A CA 1
ATOM 668 C C . PHE A 1 85 ? -13.367 3.668 23.094 1 96.44 85 PHE A C 1
ATOM 670 O O . PHE A 1 85 ? -13.758 3.039 22.109 1 96.44 85 PHE A O 1
ATOM 677 N N . ALA A 1 86 ? -12.391 4.551 23.062 1 97.25 86 ALA A N 1
ATOM 678 C CA . ALA A 1 86 ? -11.656 4.824 21.828 1 97.25 86 ALA A CA 1
ATOM 679 C C . ALA A 1 86 ? -11.008 3.553 21.297 1 97.25 86 ALA A C 1
ATOM 681 O O . ALA A 1 86 ? -11.047 3.295 20.094 1 97.25 86 ALA A O 1
ATOM 682 N N . VAL A 1 87 ? -10.453 2.756 22.203 1 95.81 87 VAL A N 1
ATOM 683 C CA . VAL A 1 87 ? -9.805 1.509 21.828 1 95.81 87 VAL A CA 1
ATOM 684 C C . VAL A 1 87 ? -10.836 0.545 21.25 1 95.81 87 VAL A C 1
ATOM 686 O O . VAL A 1 87 ? -10.609 -0.066 20.203 1 95.81 87 VAL A O 1
ATOM 689 N N . ARG A 1 88 ? -11.953 0.433 21.875 1 94.56 88 ARG A N 1
ATOM 690 C CA . ARG A 1 88 ? -13.023 -0.424 21.391 1 94.56 88 ARG A CA 1
ATOM 691 C C . ARG A 1 88 ? -13.5 0.029 20.016 1 94.56 88 ARG A C 1
ATOM 693 O O . ARG A 1 88 ? -13.781 -0.799 19.141 1 94.56 88 ARG A O 1
ATOM 700 N N . ALA A 1 89 ? -13.609 1.318 19.828 1 96.38 89 ALA A N 1
ATOM 701 C CA . ALA A 1 89 ? -14.047 1.875 18.547 1 96.38 89 ALA A CA 1
ATOM 702 C C . ALA A 1 89 ? -13.055 1.542 17.438 1 96.38 89 ALA A C 1
ATOM 704 O O . ALA A 1 89 ? -13.453 1.183 16.328 1 96.38 89 ALA A O 1
ATOM 705 N N . LEU A 1 90 ? -11.758 1.662 17.766 1 96.38 90 LEU A N 1
ATOM 706 C CA . LEU A 1 90 ? -10.727 1.339 16.781 1 96.38 90 LEU A CA 1
ATOM 707 C C . LEU A 1 90 ? -10.789 -0.132 16.391 1 96.38 90 LEU A C 1
ATOM 709 O O . LEU A 1 90 ? -10.672 -0.468 15.211 1 96.38 90 LEU A O 1
ATOM 713 N N . ARG A 1 91 ? -10.969 -0.98 17.328 1 94.12 91 ARG A N 1
ATOM 714 C CA . ARG A 1 91 ? -11.078 -2.406 17.047 1 94.12 91 ARG A CA 1
ATOM 715 C C . ARG A 1 91 ? -12.305 -2.699 16.188 1 94.12 91 ARG A C 1
ATOM 717 O O . ARG A 1 91 ? -12.258 -3.527 15.281 1 94.12 91 ARG A O 1
ATOM 724 N N . ALA A 1 92 ? -13.414 -2.016 16.516 1 94.44 92 ALA A N 1
ATOM 725 C CA . ALA A 1 92 ? -14.633 -2.18 15.719 1 94.44 92 ALA A CA 1
ATOM 726 C C . ALA A 1 92 ? -14.414 -1.728 14.281 1 94.44 92 ALA A C 1
ATOM 728 O O . ALA A 1 92 ? -14.844 -2.4 13.344 1 94.44 92 ALA A O 1
ATOM 729 N N . LEU A 1 93 ? -13.742 -0.588 14.086 1 95.38 93 LEU A N 1
ATOM 730 C CA . LEU A 1 93 ? -13.406 -0.098 12.75 1 95.38 93 LEU A CA 1
ATOM 731 C C . LEU A 1 93 ? -12.539 -1.109 12.008 1 95.38 93 LEU A C 1
ATOM 733 O O . LEU A 1 93 ? -12.766 -1.367 10.82 1 95.38 93 LEU A O 1
ATOM 737 N N . GLY A 1 94 ? -11.562 -1.632 12.688 1 92.19 94 GLY A N 1
ATOM 738 C CA . GLY A 1 94 ? -10.602 -2.553 12.109 1 92.19 94 GLY A CA 1
ATOM 739 C C . GLY A 1 94 ? -11.227 -3.844 11.617 1 92.19 94 GLY A C 1
ATOM 740 O O . GLY A 1 94 ? -10.688 -4.504 10.727 1 92.19 94 GLY A O 1
ATOM 741 N N . ARG A 1 95 ? -12.344 -4.254 12.164 1 88.25 95 ARG A N 1
ATOM 742 C CA . ARG A 1 95 ? -13.023 -5.484 11.773 1 88.25 95 ARG A CA 1
ATOM 743 C C . ARG A 1 95 ? -13.477 -5.414 10.312 1 88.25 95 ARG A C 1
ATOM 745 O O . ARG A 1 95 ? -13.555 -6.441 9.633 1 88.25 95 ARG A O 1
ATOM 752 N N . GLU A 1 96 ? -13.672 -4.234 9.883 1 84.88 96 GLU A N 1
ATOM 753 C CA . GLU A 1 96 ? -14.25 -4.09 8.547 1 84.88 96 GLU A CA 1
ATOM 754 C C . GLU A 1 96 ? -13.266 -3.416 7.594 1 84.88 96 GLU A C 1
ATOM 756 O O . GLU A 1 96 ? -13.555 -3.252 6.406 1 84.88 96 GLU A O 1
ATOM 761 N N . ALA A 1 97 ? -12.148 -3 8.102 1 81.88 97 ALA A N 1
ATOM 762 C CA . ALA A 1 97 ? -11.273 -2.148 7.297 1 81.88 97 ALA A CA 1
ATOM 763 C C . ALA A 1 97 ? -10.047 -2.916 6.816 1 81.88 97 ALA A C 1
ATOM 765 O O . ALA A 1 97 ? -9.172 -2.354 6.152 1 81.88 97 ALA A O 1
ATOM 766 N N . GLY A 1 98 ? -9.992 -4.25 7.016 1 80.5 98 GLY A N 1
ATOM 767 C CA . GLY A 1 98 ? -8.773 -4.973 6.688 1 80.5 98 GLY A CA 1
ATOM 768 C C . GLY A 1 98 ? -7.656 -4.75 7.688 1 80.5 98 GLY A C 1
ATOM 769 O O . GLY A 1 98 ? -7.91 -4.609 8.891 1 80.5 98 GLY A O 1
ATOM 770 N N . LEU A 1 99 ? -6.379 -4.855 7.246 1 87.88 99 LEU A N 1
ATOM 771 C CA . LEU A 1 99 ? -5.25 -4.504 8.102 1 87.88 99 LEU A CA 1
ATOM 772 C C . LEU A 1 99 ? -5.195 -3.002 8.344 1 87.88 99 LEU A C 1
ATOM 774 O O . LEU A 1 99 ? -4.797 -2.238 7.461 1 87.88 99 LEU A O 1
ATOM 778 N N . MET A 1 100 ? -5.543 -2.609 9.516 1 93 100 MET A N 1
ATOM 779 C CA . MET A 1 100 ? -5.711 -1.185 9.781 1 93 100 MET A CA 1
ATOM 780 C C . MET A 1 100 ? -4.543 -0.644 10.594 1 93 100 MET A C 1
ATOM 782 O O . MET A 1 100 ? -4.176 -1.221 11.625 1 93 100 MET A O 1
ATOM 786 N N . ILE A 1 101 ? -3.982 0.406 10.148 1 93.31 101 ILE A N 1
ATOM 787 C CA . ILE A 1 101 ? -2.947 1.177 10.828 1 93.31 101 ILE A CA 1
ATOM 788 C C . ILE A 1 101 ? -3.494 2.551 11.203 1 93.31 101 ILE A C 1
ATOM 790 O O . ILE A 1 101 ? -4.09 3.24 10.375 1 93.31 101 ILE A O 1
ATOM 794 N N . VAL A 1 102 ? -3.287 2.947 12.445 1 96.12 102 VAL A N 1
ATOM 795 C CA . VAL A 1 102 ? -3.912 4.176 12.922 1 96.12 102 VAL A CA 1
ATOM 796 C C . VAL A 1 102 ? -2.867 5.059 13.602 1 96.12 102 VAL A C 1
ATOM 798 O O . VAL A 1 102 ? -1.973 4.555 14.281 1 96.12 102 VAL A O 1
ATOM 801 N N . THR A 1 103 ? -2.896 6.324 13.383 1 95.81 103 THR A N 1
ATOM 802 C CA . THR A 1 103 ? -2.25 7.355 14.188 1 95.81 103 THR A CA 1
ATOM 803 C C . THR A 1 103 ? -3.285 8.273 14.828 1 95.81 103 THR A C 1
ATOM 805 O O . THR A 1 103 ? -3.793 9.195 14.188 1 95.81 103 THR A O 1
ATOM 808 N N . PRO A 1 104 ? -3.617 8 16.062 1 96.69 104 PRO A N 1
ATOM 809 C CA . PRO A 1 104 ? -4.613 8.844 16.734 1 96.69 104 PRO A CA 1
ATOM 810 C C . PRO A 1 104 ? -4.039 10.188 17.188 1 96.69 104 PRO A C 1
ATOM 812 O O . PRO A 1 104 ? -2.82 10.383 17.156 1 96.69 104 PRO A O 1
ATOM 815 N N . GLU A 1 105 ? -4.906 11.109 17.516 1 95.75 105 GLU A N 1
ATOM 816 C CA . GLU A 1 105 ? -4.504 12.438 17.953 1 95.75 105 GLU A CA 1
ATOM 817 C C . GLU A 1 105 ? -3.848 12.398 19.344 1 95.75 105 GLU A C 1
ATOM 819 O O . GLU A 1 105 ? -3.104 13.305 19.703 1 95.75 105 GLU A O 1
ATOM 824 N N . VAL A 1 106 ? -4.195 11.328 20.078 1 94.56 106 VAL A N 1
ATOM 825 C CA . VAL A 1 106 ? -3.699 11.227 21.453 1 94.56 106 VAL A CA 1
ATOM 826 C C . VAL A 1 106 ? -3.131 9.828 21.688 1 94.56 106 VAL A C 1
ATOM 828 O O . VAL A 1 106 ? -3.408 8.898 20.922 1 94.56 106 VAL A O 1
ATOM 831 N N . GLU A 1 107 ? -2.363 9.719 22.719 1 95.38 107 GLU A N 1
ATOM 832 C CA . GLU A 1 107 ? -1.825 8.406 23.078 1 95.38 107 GLU A CA 1
ATOM 833 C C . GLU A 1 107 ? -2.941 7.434 23.438 1 95.38 107 GLU A C 1
ATOM 835 O O . GLU A 1 107 ? -3.848 7.773 24.203 1 95.38 107 GLU A O 1
ATOM 840 N N . LEU A 1 108 ? -2.9 6.324 22.891 1 95.25 108 LEU A N 1
ATOM 841 C CA . LEU A 1 108 ? -3.824 5.234 23.188 1 95.25 108 LEU A CA 1
ATOM 842 C C . LEU A 1 108 ? -3.068 3.934 23.438 1 95.25 108 LEU A C 1
ATOM 844 O O . LEU A 1 108 ? -2.086 3.646 22.75 1 95.25 108 LEU A O 1
ATOM 848 N N . ARG A 1 109 ? -3.492 3.27 24.438 1 92.56 109 ARG A N 1
ATOM 849 C CA . ARG A 1 109 ? -3.002 1.929 24.734 1 92.56 109 ARG A CA 1
ATOM 850 C C . ARG A 1 109 ? -4.156 0.979 25.047 1 92.56 109 ARG A C 1
ATOM 852 O O . ARG A 1 109 ? -5.172 1.391 25.609 1 92.56 109 ARG A O 1
ATOM 859 N N . GLY A 1 110 ? -4 -0.215 24.609 1 89.88 110 GLY A N 1
ATOM 860 C CA . GLY A 1 110 ? -5.035 -1.201 24.875 1 89.88 110 GLY A CA 1
ATOM 861 C C . GLY A 1 110 ? -4.859 -2.484 24.094 1 89.88 110 GLY A C 1
ATOM 862 O O . GLY A 1 110 ? -4.008 -2.561 23.203 1 89.88 110 GLY A O 1
ATOM 863 N N . ALA A 1 111 ? -5.637 -3.457 24.469 1 86.56 111 ALA A N 1
ATOM 864 C CA . ALA A 1 111 ? -5.594 -4.738 23.781 1 86.56 111 ALA A CA 1
ATOM 865 C C . ALA A 1 111 ? -5.887 -4.562 22.297 1 86.56 111 ALA A C 1
ATOM 867 O O . ALA A 1 111 ? -6.777 -3.799 21.906 1 86.56 111 ALA A O 1
ATOM 868 N N . GLY A 1 112 ? -5.055 -5.227 21.5 1 87.38 112 GLY A N 1
ATOM 869 C CA . GLY A 1 112 ? -5.285 -5.203 20.078 1 87.38 112 GLY A CA 1
ATOM 870 C C . GLY A 1 112 ? -4.562 -4.066 19.375 1 87.38 112 GLY A C 1
ATOM 871 O O . GLY A 1 112 ? -4.605 -3.963 18.141 1 87.38 112 GLY A O 1
ATOM 872 N N . LEU A 1 113 ? -4.02 -3.191 20.203 1 91.81 113 LEU A N 1
ATOM 873 C CA . LEU A 1 113 ? -3.238 -2.105 19.625 1 91.81 113 LEU A CA 1
ATOM 874 C C . LEU A 1 113 ? -1.744 -2.389 19.734 1 91.81 113 LEU A C 1
ATOM 876 O O . LEU A 1 113 ? -1.225 -2.568 20.844 1 91.81 113 LEU A O 1
ATOM 880 N N . ILE A 1 114 ? -1.055 -2.449 18.641 1 88.12 114 ILE A N 1
ATOM 881 C CA . ILE A 1 114 ? 0.375 -2.74 18.625 1 88.12 114 ILE A CA 1
ATOM 882 C C . ILE A 1 114 ? 1.138 -1.536 18.078 1 88.12 114 ILE A C 1
ATOM 884 O O . ILE A 1 114 ? 1.027 -1.208 16.891 1 88.12 114 ILE A O 1
ATOM 888 N N . PRO A 1 115 ? 1.934 -0.886 18.891 1 89.94 115 PRO A N 1
ATOM 889 C CA . PRO A 1 115 ? 2.695 0.263 18.391 1 89.94 115 PRO A CA 1
ATOM 890 C C . PRO A 1 115 ? 3.713 -0.121 17.312 1 89.94 115 PRO A C 1
ATOM 892 O O . PRO A 1 115 ? 4.414 -1.127 17.453 1 89.94 115 PRO A O 1
ATOM 895 N N . LEU A 1 116 ? 3.734 0.59 16.281 1 86 116 LEU A N 1
ATOM 896 C CA . LEU A 1 116 ? 4.652 0.347 15.164 1 86 116 LEU A CA 1
ATOM 897 C C . LEU A 1 116 ? 5.703 1.45 15.078 1 86 116 LEU A C 1
ATOM 899 O O . LEU A 1 116 ? 6.879 1.176 14.836 1 86 116 LEU A O 1
ATOM 903 N N . ILE A 1 117 ? 5.242 2.711 15.172 1 85.62 117 ILE A N 1
ATOM 904 C CA . ILE A 1 117 ? 6.09 3.893 15.055 1 85.62 117 ILE A CA 1
ATOM 905 C C . ILE A 1 117 ? 5.828 4.832 16.234 1 85.62 117 ILE A C 1
ATOM 907 O O . ILE A 1 117 ? 4.676 5.094 16.578 1 85.62 117 ILE A O 1
ATOM 911 N N . ALA A 1 118 ? 6.875 5.273 16.797 1 88.56 118 ALA A N 1
ATOM 912 C CA . ALA A 1 118 ? 6.754 6.199 17.922 1 88.56 118 ALA A CA 1
ATOM 913 C C . ALA A 1 118 ? 5.988 7.457 17.516 1 88.56 118 ALA A C 1
ATOM 915 O O . ALA A 1 118 ? 5.965 7.828 16.344 1 88.56 118 ALA A O 1
ATOM 916 N N . ALA A 1 119 ? 5.434 8.078 18.469 1 91.62 119 ALA A N 1
ATOM 917 C CA . ALA A 1 119 ? 4.648 9.289 18.25 1 91.62 119 ALA A CA 1
ATOM 918 C C . ALA A 1 119 ? 5.52 10.414 17.703 1 91.62 119 ALA A C 1
ATOM 920 O O . ALA A 1 119 ? 6.652 10.602 18.156 1 91.62 119 ALA A O 1
ATOM 921 N N . ARG A 1 120 ? 4.953 11.125 16.75 1 88.5 120 ARG A N 1
ATOM 922 C CA . ARG A 1 120 ? 5.59 12.375 16.328 1 88.5 120 ARG A CA 1
ATOM 923 C C . ARG A 1 120 ? 4.98 13.57 17.047 1 88.5 120 ARG A C 1
ATOM 925 O O . ARG A 1 120 ? 3.885 13.477 17.609 1 88.5 120 ARG A O 1
ATOM 932 N N . HIS A 1 121 ? 5.73 14.625 17 1 93 121 HIS A N 1
ATOM 933 C CA . HIS A 1 121 ? 5.238 15.852 17.625 1 93 121 HIS A CA 1
ATOM 934 C C . HIS A 1 121 ? 4.699 16.828 16.578 1 93 121 HIS A C 1
ATOM 936 O O . HIS A 1 121 ? 5.344 17.062 15.555 1 93 121 HIS A O 1
ATOM 942 N N . GLU A 1 122 ? 3.547 17.281 16.859 1 94.06 122 GLU A N 1
ATOM 943 C CA . GLU A 1 122 ? 2.887 18.234 15.977 1 94.06 122 GLU A CA 1
ATOM 944 C C . GLU A 1 122 ? 2.898 19.641 16.562 1 94.06 122 GLU A C 1
ATOM 946 O O . GLU A 1 122 ? 2.701 19.812 17.766 1 94.06 122 GLU A O 1
ATOM 951 N N . ALA A 1 123 ? 3.217 20.594 15.727 1 96.25 123 ALA A N 1
ATOM 952 C CA . ALA A 1 123 ? 3.129 22 16.125 1 96.25 123 ALA A CA 1
ATOM 953 C C . ALA A 1 123 ? 1.83 22.625 15.633 1 96.25 123 ALA A C 1
ATOM 955 O O . ALA A 1 123 ? 1.552 22.625 14.43 1 96.25 123 ALA A O 1
ATOM 956 N N . VAL A 1 124 ? 1.034 23.172 16.594 1 97.5 124 VAL A N 1
ATOM 957 C CA . VAL A 1 124 ? -0.262 23.75 16.234 1 97.5 124 VAL A CA 1
ATOM 958 C C . VAL A 1 124 ? -0.42 25.125 16.891 1 97.5 124 VAL A C 1
ATOM 960 O O . VAL A 1 124 ? -0.089 25.297 18.062 1 97.5 124 VAL A O 1
ATOM 963 N N . ILE A 1 125 ? -0.868 26.062 16.094 1 97.75 125 ILE A N 1
ATOM 964 C CA . ILE A 1 125 ? -1.195 27.391 16.609 1 97.75 125 ILE A CA 1
ATOM 965 C C . ILE A 1 125 ? -2.705 27.5 16.812 1 97.75 125 ILE A C 1
ATOM 967 O O . ILE A 1 125 ? -3.477 27.266 15.875 1 97.75 125 ILE A O 1
ATOM 971 N N . GLU A 1 126 ? -3.146 27.844 18.031 1 97.06 126 GLU A N 1
ATOM 972 C CA . GLU A 1 126 ? -4.543 28.203 18.281 1 97.06 126 GLU A CA 1
ATOM 973 C C . GLU A 1 126 ? -4.855 29.609 17.75 1 97.06 126 GLU A C 1
ATOM 975 O O . GLU A 1 126 ? -4.156 30.562 18.078 1 97.06 126 GLU A O 1
ATOM 980 N N . LEU A 1 127 ? -5.957 29.734 17.016 1 97.25 127 LEU A N 1
ATOM 981 C CA . LEU A 1 127 ? -6.211 30.984 16.328 1 97.25 127 LEU A CA 1
ATOM 982 C C . LEU A 1 127 ? -7.379 31.734 16.969 1 97.25 127 LEU A C 1
ATOM 984 O O . LEU A 1 127 ? -7.695 32.844 16.562 1 97.25 127 LEU A O 1
ATOM 988 N N . ARG A 1 128 ? -8 31.141 17.938 1 94.94 128 ARG A N 1
ATOM 989 C CA . ARG A 1 128 ? -9.164 31.75 18.578 1 94.94 128 ARG A CA 1
ATOM 990 C C . ARG A 1 128 ? -8.758 33 19.375 1 94.94 128 ARG A C 1
ATOM 992 O O . ARG A 1 128 ? -9.461 34 19.359 1 94.94 128 ARG A O 1
ATOM 999 N N . PRO A 1 129 ? -7.598 32.969 20.047 1 96.62 129 PRO A N 1
ATOM 1000 C CA . PRO A 1 129 ? -7.191 34.188 20.766 1 96.62 129 PRO A CA 1
ATOM 1001 C C . PRO A 1 129 ? -6.953 35.375 19.828 1 96.62 129 PRO A C 1
ATOM 1003 O O . PRO A 1 129 ? -6.695 35.188 18.641 1 96.62 129 PRO A O 1
ATOM 1006 N N . ALA A 1 130 ? -6.98 36.531 20.406 1 97.25 130 ALA A N 1
ATOM 1007 C CA . ALA A 1 130 ? -6.699 37.719 19.641 1 97.25 130 ALA A CA 1
ATOM 1008 C C . ALA A 1 130 ? -5.266 37.719 19.125 1 97.25 130 ALA A C 1
ATOM 1010 O O . ALA A 1 130 ? -4.363 37.188 19.766 1 97.25 130 ALA A O 1
ATOM 1011 N N . PRO A 1 131 ? -5.082 38.344 17.953 1 96.38 131 PRO A N 1
ATOM 1012 C CA . PRO A 1 131 ? -3.736 38.375 17.375 1 96.38 131 PRO A CA 1
ATOM 1013 C C . PRO A 1 131 ? -2.684 38.906 18.344 1 96.38 131 PRO A C 1
ATOM 1015 O O . PRO A 1 131 ? -1.548 38.406 18.344 1 96.38 131 PRO A O 1
ATOM 1018 N N . SER A 1 132 ? -3.064 39.875 19.172 1 96.94 132 SER A N 1
ATOM 1019 C CA . SER A 1 132 ? -2.123 40.406 20.156 1 96.94 132 SER A CA 1
ATOM 1020 C C . SER A 1 132 ? -1.705 39.344 21.141 1 96.94 132 SER A C 1
ATOM 1022 O O . SER A 1 132 ? -0.545 39.281 21.562 1 96.94 132 SER A O 1
ATOM 1024 N N . GLU A 1 133 ? -2.648 38.5 21.547 1 97.31 133 GLU A N 1
ATOM 1025 C CA . GLU A 1 133 ? -2.367 37.406 22.453 1 97.31 133 GLU A CA 1
ATOM 1026 C C . GLU A 1 133 ? -1.488 36.344 21.797 1 97.31 133 GLU A C 1
ATOM 1028 O O . GLU A 1 133 ? -0.587 35.781 22.422 1 97.31 133 GLU A O 1
ATOM 1033 N N . ILE A 1 134 ? -1.746 36.094 20.5 1 97.38 134 ILE A N 1
ATOM 1034 C CA . ILE A 1 134 ? -0.937 35.156 19.766 1 97.38 134 ILE A CA 1
ATOM 1035 C C . ILE A 1 134 ? 0.486 35.688 19.609 1 97.38 134 ILE A C 1
ATOM 1037 O O . ILE A 1 134 ? 1.456 34.938 19.797 1 97.38 134 ILE A O 1
ATOM 1041 N N . ARG A 1 135 ? 0.677 36.938 19.266 1 97.31 135 ARG A N 1
ATOM 1042 C CA . ARG A 1 135 ? 1.979 37.562 19.094 1 97.31 135 ARG A CA 1
ATOM 1043 C C . ARG A 1 135 ? 2.797 37.5 20.391 1 97.31 135 ARG A C 1
ATOM 1045 O O . ARG A 1 135 ? 4.016 37.312 20.344 1 97.31 135 ARG A O 1
ATOM 1052 N N . ALA A 1 136 ? 2.115 37.625 21.531 1 96.81 136 ALA A N 1
ATOM 1053 C CA . ALA A 1 136 ? 2.781 37.594 22.844 1 96.81 136 ALA A CA 1
ATOM 1054 C C . ALA A 1 136 ? 3.371 36.219 23.125 1 96.81 136 ALA A C 1
ATOM 1056 O O . ALA A 1 136 ? 4.27 36.062 23.953 1 96.81 136 ALA A O 1
ATOM 1057 N N . ARG A 1 137 ? 2.873 35.219 22.469 1 96 137 ARG A N 1
ATOM 1058 C CA . ARG A 1 137 ? 3.338 33.844 22.703 1 96 137 ARG A CA 1
ATOM 1059 C C . ARG A 1 137 ? 4.551 33.531 21.828 1 96 137 ARG A C 1
ATOM 1061 O O . ARG A 1 137 ? 5.176 32.469 21.984 1 96 137 ARG A O 1
ATOM 1068 N N . LEU A 1 138 ? 4.91 34.406 20.891 1 97.62 138 LEU A N 1
ATOM 1069 C CA . LEU A 1 138 ? 6.078 34.188 20.047 1 97.62 138 LEU A CA 1
ATOM 1070 C C . LEU A 1 138 ? 7.352 34.156 20.891 1 97.62 138 LEU A C 1
ATOM 1072 O O . LEU A 1 138 ? 7.492 34.906 21.859 1 97.62 138 LEU A O 1
ATOM 1076 N N . GLY A 1 139 ? 8.242 33.25 20.562 1 97.31 139 GLY A N 1
ATOM 1077 C CA . GLY A 1 139 ? 9.562 33.312 21.172 1 97.31 139 GLY A CA 1
ATOM 1078 C C . GLY A 1 139 ? 10.281 34.625 20.953 1 97.31 139 GLY A C 1
ATOM 1079 O O . GLY A 1 139 ? 10.078 35.281 19.938 1 97.31 139 GLY A O 1
ATOM 1080 N N . GLY A 1 140 ? 11.156 34.906 21.875 1 97.12 140 GLY A N 1
ATOM 1081 C CA . GLY A 1 140 ? 11.844 36.188 21.828 1 97.12 140 GLY A CA 1
ATOM 1082 C C . GLY A 1 140 ? 12.609 36.406 20.531 1 97.12 140 GLY A C 1
ATOM 1083 O O . GLY A 1 140 ? 12.406 37.406 19.844 1 97.12 140 GLY A O 1
ATOM 1084 N N . LYS A 1 141 ? 13.438 35.469 20.203 1 96.75 141 LYS A N 1
ATOM 1085 C CA . LYS A 1 141 ? 14.219 35.594 18.984 1 96.75 141 LYS A CA 1
ATOM 1086 C C . LYS A 1 141 ? 13.32 35.625 17.75 1 96.75 141 LYS A C 1
ATOM 1088 O O . LYS A 1 141 ? 13.578 36.375 16.812 1 96.75 141 LYS A O 1
ATOM 1093 N N . TRP A 1 142 ? 12.289 34.875 17.766 1 97.5 142 TRP A N 1
ATOM 1094 C CA . TRP A 1 142 ? 11.312 34.812 16.688 1 97.5 142 TRP A CA 1
ATOM 1095 C C . TRP A 1 142 ? 10.609 36.156 16.531 1 97.5 142 TRP A C 1
ATOM 1097 O O . TRP A 1 142 ? 10.469 36.656 15.414 1 97.5 142 TRP A O 1
ATOM 1107 N N . ARG A 1 143 ? 10.195 36.75 17.594 1 97.62 143 ARG A N 1
ATOM 1108 C CA . ARG A 1 143 ? 9.531 38.062 17.609 1 97.62 143 ARG A CA 1
ATOM 1109 C C . ARG A 1 143 ? 10.453 39.156 17.047 1 97.62 143 ARG A C 1
ATOM 1111 O O . ARG A 1 143 ? 10.016 40 16.281 1 97.62 143 ARG A O 1
ATOM 1118 N N . ASN A 1 144 ? 11.711 39.062 17.5 1 98.12 144 ASN A N 1
ATOM 1119 C CA . ASN A 1 144 ? 12.68 40.031 17.016 1 98.12 144 ASN A CA 1
ATOM 1120 C C . ASN A 1 144 ? 12.852 39.938 15.508 1 98.12 144 ASN A C 1
ATOM 1122 O O . ASN A 1 144 ? 12.891 40.969 14.82 1 98.12 144 ASN A O 1
ATOM 1126 N N . ARG A 1 145 ? 12.898 38.781 15.016 1 97.88 145 ARG A N 1
ATOM 1127 C CA . ARG A 1 145 ? 13.031 38.562 13.578 1 97.88 145 ARG A CA 1
ATOM 1128 C C . ARG A 1 145 ? 11.789 39.062 12.844 1 97.88 145 ARG A C 1
ATOM 1130 O O . ARG A 1 145 ? 11.898 39.656 11.758 1 97.88 145 ARG A O 1
ATOM 1137 N N . LEU A 1 146 ? 10.664 38.812 13.398 1 98.19 146 LEU A N 1
ATOM 1138 C CA . LEU A 1 146 ? 9.43 39.312 12.805 1 98.19 146 LEU A CA 1
ATOM 1139 C C . LEU A 1 146 ? 9.438 40.844 12.75 1 98.19 146 LEU A C 1
ATOM 1141 O O . LEU A 1 146 ? 9.117 41.438 11.711 1 98.19 146 LEU A O 1
ATOM 1145 N N . VAL A 1 147 ? 9.812 41.5 13.836 1 98.19 147 VAL A N 1
ATOM 1146 C CA . VAL A 1 147 ? 9.844 42.969 13.898 1 98.19 147 VAL A CA 1
ATOM 1147 C C . VAL A 1 147 ? 10.797 43.5 12.836 1 98.19 147 VAL A C 1
ATOM 1149 O O . VAL A 1 147 ? 10.469 44.438 12.125 1 98.19 147 VAL A O 1
ATOM 1152 N N . ARG A 1 148 ? 11.898 42.875 12.703 1 98 148 ARG A N 1
ATOM 1153 C CA . ARG A 1 148 ? 12.859 43.281 11.688 1 98 148 ARG A CA 1
ATOM 1154 C C . ARG A 1 148 ? 12.281 43.125 10.289 1 98 148 ARG A C 1
ATOM 1156 O O . ARG A 1 148 ? 12.43 44.031 9.445 1 98 148 ARG A O 1
ATOM 1163 N N . ALA A 1 149 ? 11.633 42.031 10.047 1 98.12 149 ALA A N 1
ATOM 1164 C CA . ALA A 1 149 ? 11.016 41.781 8.742 1 98.12 149 ALA A CA 1
ATOM 1165 C C . ALA A 1 149 ? 9.938 42.812 8.445 1 98.12 149 ALA A C 1
ATOM 1167 O O . ALA A 1 149 ? 9.789 43.281 7.309 1 98.12 149 ALA A O 1
ATOM 1168 N N . GLU A 1 150 ? 9.172 43.156 9.438 1 97.44 150 GLU A N 1
ATOM 1169 C CA . GLU A 1 150 ? 8.094 44.156 9.297 1 97.44 150 GLU A CA 1
ATOM 1170 C C . GLU A 1 150 ? 8.641 45.5 8.906 1 97.44 150 GLU A C 1
ATOM 1172 O O . GLU A 1 150 ? 7.945 46.312 8.258 1 97.44 150 GLU A O 1
ATOM 1177 N N . LEU A 1 151 ? 9.953 45.75 9.227 1 97 151 LEU A N 1
ATOM 1178 C CA . LEU A 1 151 ? 10.562 47.062 8.984 1 97 151 LEU A CA 1
ATOM 1179 C C . LEU A 1 151 ? 11.305 47.062 7.648 1 97 151 LEU A C 1
ATOM 1181 O O . LEU A 1 151 ? 11.727 48.125 7.176 1 97 151 LEU A O 1
ATOM 1185 N N . GLU A 1 152 ? 11.484 46 6.934 1 95.5 152 GLU A N 1
ATOM 1186 C CA . GLU A 1 152 ? 12.336 45.875 5.754 1 95.5 152 GLU A CA 1
ATOM 1187 C C . GLU A 1 152 ? 11.602 46.344 4.496 1 95.5 152 GLU A C 1
ATOM 1189 O O . GLU A 1 152 ? 12.188 46.375 3.41 1 95.5 152 GLU A O 1
ATOM 1194 N N . GLY A 1 153 ? 10.32 46.656 4.574 1 94.56 153 GLY A N 1
ATOM 1195 C CA . GLY A 1 153 ? 9.562 47.094 3.408 1 94.56 153 GLY A CA 1
ATOM 1196 C C . GLY A 1 153 ? 9.133 45.938 2.523 1 94.56 153 GLY A C 1
ATOM 1197 O O . GLY A 1 153 ? 9.047 46.094 1.303 1 94.56 153 GLY A O 1
ATOM 1198 N N . ILE A 1 154 ? 8.945 44.719 3.051 1 97.56 154 ILE A N 1
ATOM 1199 C CA . ILE A 1 154 ? 8.477 43.562 2.324 1 97.56 154 ILE A CA 1
ATOM 1200 C C . ILE A 1 154 ? 6.965 43.625 2.127 1 97.56 154 ILE A C 1
ATOM 1202 O O . ILE A 1 154 ? 6.223 43.938 3.068 1 97.56 154 ILE A O 1
ATOM 1206 N N . SER A 1 155 ? 6.52 43.5 0.887 1 97.44 155 SER A N 1
ATOM 1207 C CA . SER A 1 155 ? 5.09 43.406 0.621 1 97.44 155 SER A CA 1
ATOM 1208 C C . SER A 1 155 ? 4.629 41.938 0.611 1 97.44 155 SER A C 1
ATOM 1210 O O . SER A 1 155 ? 5.301 41.062 0.052 1 97.44 155 SER A O 1
ATOM 1212 N N . VAL A 1 156 ? 3.492 41.656 1.269 1 97.88 156 VAL A N 1
ATOM 1213 C CA . VAL A 1 156 ? 2.932 40.312 1.293 1 97.88 156 VAL A CA 1
ATOM 1214 C C . VAL A 1 156 ? 1.703 40.25 0.39 1 97.88 156 VAL A C 1
ATOM 1216 O O . VAL A 1 156 ? 0.753 41 0.567 1 97.88 156 VAL A O 1
ATOM 1219 N N . LEU A 1 157 ? 1.782 39.375 -0.601 1 96 157 LEU A N 1
ATOM 1220 C CA . LEU A 1 157 ? 0.661 39.156 -1.506 1 96 157 LEU A CA 1
ATOM 1221 C C . LEU A 1 157 ? -0.031 37.844 -1.195 1 96 157 LEU A C 1
ATOM 1223 O O . LEU A 1 157 ? 0.633 36.812 -0.937 1 96 157 LEU A O 1
ATOM 1227 N N . GLN A 1 158 ? -1.344 37.906 -1.084 1 95.81 158 GLN A N 1
ATOM 1228 C CA . GLN A 1 158 ? -2.17 36.719 -0.91 1 95.81 158 GLN A CA 1
ATOM 1229 C C . GLN A 1 158 ? -2.994 36.438 -2.162 1 95.81 158 GLN A C 1
ATOM 1231 O O . GLN A 1 158 ? -3.619 37.344 -2.719 1 95.81 158 GLN A O 1
ATOM 1236 N N . SER A 1 159 ? -2.967 35.188 -2.613 1 94.12 159 SER A N 1
ATOM 1237 C CA . SER A 1 159 ? -3.736 34.875 -3.812 1 94.12 159 SER A CA 1
ATOM 1238 C C . SER A 1 159 ? -4.117 33.375 -3.855 1 94.12 159 SER A C 1
ATOM 1240 O O . SER A 1 159 ? -3.547 32.562 -3.123 1 94.12 159 SER A O 1
ATOM 1242 N N . LEU A 1 160 ? -5.148 33.094 -4.625 1 91.81 160 LEU A N 1
ATOM 1243 C CA . LEU A 1 160 ? -5.379 31.734 -5.074 1 91.81 160 LEU A CA 1
ATOM 1244 C C . LEU A 1 160 ? -4.379 31.344 -6.156 1 91.81 160 LEU A C 1
ATOM 1246 O O . LEU A 1 160 ? -4.277 32.031 -7.184 1 91.81 160 LEU A O 1
ATOM 1250 N N . PRO A 1 161 ? -3.629 30.328 -5.859 1 90.56 161 PRO A N 1
ATOM 1251 C CA . PRO A 1 161 ? -2.625 30 -6.875 1 90.56 161 PRO A CA 1
ATOM 1252 C C . PRO A 1 161 ? -3.238 29.422 -8.148 1 90.56 161 PRO A C 1
ATOM 1254 O O . PRO A 1 161 ? -4.219 28.672 -8.078 1 90.56 161 PRO A O 1
ATOM 1257 N N . ASP A 1 162 ? -2.656 29.828 -9.258 1 84.38 162 ASP A N 1
ATOM 1258 C CA . ASP A 1 162 ? -3.02 29.141 -10.492 1 84.38 162 ASP A CA 1
ATOM 1259 C C . ASP A 1 162 ? -2.1 27.953 -10.75 1 84.38 162 ASP A C 1
ATOM 1261 O O . ASP A 1 162 ? -1.165 27.703 -9.977 1 84.38 162 ASP A O 1
ATOM 1265 N N . SER A 1 163 ? -2.439 27.219 -11.82 1 83.19 163 SER A N 1
ATOM 1266 C CA . SER A 1 163 ? -1.717 25.984 -12.109 1 83.19 163 SER A CA 1
ATOM 1267 C C . SER A 1 163 ? -0.239 26.25 -12.375 1 83.19 163 SER A C 1
ATOM 1269 O O . SER A 1 163 ? 0.621 25.469 -11.977 1 83.19 163 SER A O 1
ATOM 1271 N N . GLY A 1 164 ? 0.039 27.328 -13.016 1 83.06 164 GLY A N 1
ATOM 1272 C CA . GLY A 1 164 ? 1.419 27.672 -13.312 1 83.06 164 GLY A CA 1
ATOM 1273 C C . GLY A 1 164 ? 2.223 28.031 -12.07 1 83.06 164 GLY A C 1
ATOM 1274 O O . GLY A 1 164 ? 3.354 27.562 -11.906 1 83.06 164 GLY A O 1
ATOM 1275 N N . GLN A 1 165 ? 1.683 28.875 -11.203 1 84.75 165 GLN A N 1
ATOM 1276 C CA . GLN A 1 165 ? 2.318 29.234 -9.938 1 84.75 165 GLN A CA 1
ATOM 1277 C C . GLN A 1 165 ? 2.584 28 -9.086 1 84.75 165 GLN A C 1
ATOM 1279 O O . GLN A 1 165 ? 3.67 27.859 -8.523 1 84.75 165 GLN A O 1
ATOM 1284 N N . LEU A 1 166 ? 1.609 27.219 -9.062 1 88.69 166 LEU A N 1
ATOM 1285 C CA . LEU A 1 166 ? 1.729 26 -8.258 1 88.69 166 LEU A CA 1
ATOM 1286 C C . LEU A 1 166 ? 2.811 25.094 -8.812 1 88.69 166 LEU A C 1
ATOM 1288 O O . LEU A 1 166 ? 3.588 24.5 -8.055 1 88.69 166 LEU A O 1
ATOM 1292 N N . ALA A 1 167 ? 2.793 24.984 -10.109 1 85.56 167 ALA A N 1
ATOM 1293 C CA . ALA A 1 167 ? 3.809 24.156 -10.75 1 85.56 167 ALA A CA 1
ATOM 1294 C C . ALA A 1 167 ? 5.215 24.625 -10.383 1 85.56 167 ALA A C 1
ATOM 1296 O O . ALA A 1 167 ? 6.09 23.797 -10.086 1 85.56 167 ALA A O 1
ATOM 1297 N N . ARG A 1 168 ? 5.453 25.891 -10.391 1 85.12 168 ARG A N 1
ATOM 1298 C CA . ARG A 1 168 ? 6.75 26.453 -10.031 1 85.12 168 ARG A CA 1
ATOM 1299 C C . ARG A 1 168 ? 7.102 26.156 -8.578 1 85.12 168 ARG A C 1
ATOM 1301 O O . ARG A 1 168 ? 8.234 25.781 -8.273 1 85.12 168 ARG A O 1
ATOM 1308 N N . LEU A 1 169 ? 6.152 26.359 -7.773 1 89.31 169 LEU A N 1
ATOM 1309 C CA . LEU A 1 169 ? 6.355 26.094 -6.352 1 89.31 169 LEU A CA 1
ATOM 1310 C C . LEU A 1 169 ? 6.664 24.625 -6.105 1 89.31 169 LEU A C 1
ATOM 1312 O O . LEU A 1 169 ? 7.57 24.297 -5.332 1 89.31 169 LEU A O 1
ATOM 1316 N N . LEU A 1 170 ? 5.941 23.797 -6.797 1 89.12 170 LEU A N 1
ATOM 1317 C CA . LEU A 1 170 ? 6.109 22.359 -6.617 1 89.12 170 LEU A CA 1
ATOM 1318 C C . LEU A 1 170 ? 7.465 21.891 -7.141 1 89.12 170 LEU A C 1
ATOM 1320 O O . LEU A 1 170 ? 8.094 21.016 -6.555 1 89.12 170 LEU A O 1
ATOM 1324 N N . SER A 1 171 ? 7.898 22.453 -8.227 1 86.31 171 SER A N 1
ATOM 1325 C CA . SER A 1 171 ? 9.227 22.156 -8.75 1 86.31 171 SER A CA 1
ATOM 1326 C C . SER A 1 171 ? 10.312 22.516 -7.746 1 86.31 171 SER A C 1
ATOM 1328 O O . SER A 1 171 ? 11.258 21.75 -7.539 1 86.31 171 SER A O 1
ATOM 1330 N N . ARG A 1 172 ? 10.195 23.656 -7.113 1 83.81 172 ARG A N 1
ATOM 1331 C CA . ARG A 1 172 ? 11.141 24.078 -6.086 1 83.81 172 ARG A CA 1
ATOM 1332 C C . ARG A 1 172 ? 11.102 23.141 -4.883 1 83.81 172 ARG A C 1
ATOM 1334 O O . ARG A 1 172 ? 12.141 22.844 -4.289 1 83.81 172 ARG A O 1
ATOM 1341 N N . GLU A 1 173 ? 9.922 22.75 -4.547 1 84.06 173 GLU A N 1
ATOM 1342 C CA . GLU A 1 173 ? 9.734 21.875 -3.404 1 84.06 173 GLU A CA 1
ATOM 1343 C C . GLU A 1 173 ? 10.445 20.531 -3.613 1 84.06 173 GLU A C 1
ATOM 1345 O O . GLU A 1 173 ? 11.062 20 -2.689 1 84.06 173 GLU A O 1
ATOM 1350 N N . VAL A 1 174 ? 10.359 19.984 -4.777 1 80.19 174 VAL A N 1
ATOM 1351 C CA . VAL A 1 174 ? 11.016 18.734 -5.102 1 80.19 174 VAL A CA 1
ATOM 1352 C C . VAL A 1 174 ? 12.531 18.891 -4.934 1 80.19 174 VAL A C 1
ATOM 1354 O O . VAL A 1 174 ? 13.188 18.016 -4.367 1 80.19 174 VAL A O 1
ATOM 1357 N N . GLU A 1 175 ? 13.07 19.938 -5.344 1 79.12 175 GLU A N 1
ATOM 1358 C CA . GLU A 1 175 ? 14.5 20.219 -5.211 1 79.12 175 GLU A CA 1
ATOM 1359 C C . GLU A 1 175 ? 14.898 20.359 -3.746 1 79.12 175 GLU A C 1
ATOM 1361 O O . GLU A 1 175 ? 15.945 19.844 -3.332 1 79.12 175 GLU A O 1
ATOM 1366 N N . GLN A 1 176 ? 14.047 20.984 -2.99 1 79.75 176 GLN A N 1
ATOM 1367 C CA . GLN A 1 176 ? 14.32 21.188 -1.572 1 79.75 176 GLN A CA 1
ATOM 1368 C C . GLN A 1 176 ? 14.297 19.859 -0.812 1 79.75 176 GLN A C 1
ATOM 1370 O O . GLN A 1 176 ? 15.141 19.641 0.062 1 79.75 176 GLN A O 1
ATOM 1375 N N . GLN A 1 177 ? 13.32 19.062 -1.162 1 74.44 177 GLN A N 1
ATOM 1376 C CA . GLN A 1 177 ? 13.219 17.766 -0.519 1 74.44 177 GLN A CA 1
ATOM 1377 C C . GLN A 1 177 ? 14.484 16.938 -0.759 1 74.44 177 GLN A C 1
ATOM 1379 O O . GLN A 1 177 ? 14.977 16.266 0.155 1 74.44 177 GLN A O 1
ATOM 1384 N N . ARG A 1 178 ? 14.93 16.922 -1.935 1 71.88 178 ARG A N 1
ATOM 1385 C CA . ARG A 1 178 ? 16.141 16.188 -2.303 1 71.88 178 ARG A CA 1
ATOM 1386 C C . ARG A 1 178 ? 17.344 16.703 -1.523 1 71.88 178 ARG A C 1
ATOM 1388 O O . ARG A 1 178 ? 18.172 15.922 -1.061 1 71.88 178 ARG A O 1
ATOM 1395 N N . GLN A 1 179 ? 17.406 18.016 -1.316 1 69.44 179 GLN A N 1
ATOM 1396 C CA . GLN A 1 179 ? 18.547 18.672 -0.677 1 69.44 179 GLN A CA 1
ATOM 1397 C C . GLN A 1 179 ? 18.5 18.5 0.839 1 69.44 179 GLN A C 1
ATOM 1399 O O . GLN A 1 179 ? 19.531 18.297 1.481 1 69.44 179 GLN A O 1
ATOM 1404 N N . ARG A 1 180 ? 17.328 18.578 1.319 1 67.94 180 ARG A N 1
ATOM 1405 C CA . ARG A 1 180 ? 17.188 18.672 2.77 1 67.94 180 ARG A CA 1
ATOM 1406 C C . ARG A 1 180 ? 16.797 17.328 3.367 1 67.94 180 ARG A C 1
ATOM 1408 O O . ARG A 1 180 ? 16.797 17.156 4.586 1 67.94 180 ARG A O 1
ATOM 1415 N N . GLY A 1 181 ? 16.422 16.391 2.502 1 61.81 181 GLY A N 1
ATOM 1416 C CA . GLY A 1 181 ? 16.266 15 2.926 1 61.81 181 GLY A CA 1
ATOM 1417 C C . GLY A 1 181 ? 14.961 14.758 3.664 1 61.81 181 GLY A C 1
ATOM 1418 O O . GLY A 1 181 ? 14.906 13.938 4.586 1 61.81 181 GLY A O 1
ATOM 1419 N N . TYR A 1 182 ? 13.93 15.586 3.561 1 61.81 182 TYR A N 1
ATOM 1420 C CA . TYR A 1 182 ? 12.648 15.258 4.176 1 61.81 182 TYR A CA 1
ATOM 1421 C C . TYR A 1 182 ? 11.656 14.758 3.135 1 61.81 182 TYR A C 1
ATOM 1423 O O . TYR A 1 182 ? 11.883 14.898 1.931 1 61.81 182 TYR A O 1
ATOM 1431 N N . ARG A 1 183 ? 10.602 13.977 3.674 1 61.53 183 ARG A N 1
ATOM 1432 C CA . ARG A 1 183 ? 9.586 13.438 2.785 1 61.53 183 ARG A CA 1
ATOM 1433 C C . ARG A 1 183 ? 8.289 14.234 2.877 1 61.53 183 ARG A C 1
ATOM 1435 O O . ARG A 1 183 ? 7.902 14.672 3.963 1 61.53 183 ARG A O 1
ATOM 1442 N N . ALA A 1 184 ? 7.82 14.539 1.716 1 67.56 184 ALA A N 1
ATOM 1443 C CA . ALA A 1 184 ? 6.559 15.273 1.618 1 67.56 184 ALA A CA 1
ATOM 1444 C C . ALA A 1 184 ? 5.582 14.555 0.692 1 67.56 184 ALA A C 1
ATOM 1446 O O . ALA A 1 184 ? 5.93 13.539 0.076 1 67.56 184 ALA A O 1
ATOM 1447 N N . LEU A 1 185 ? 4.27 15.008 0.79 1 77.38 185 LEU A N 1
ATOM 1448 C CA . LEU A 1 185 ? 3.254 14.523 -0.142 1 77.38 185 LEU A CA 1
ATOM 1449 C C . LEU A 1 185 ? 3.641 14.852 -1.581 1 77.38 185 LEU A C 1
ATOM 1451 O O . LEU A 1 185 ? 4.238 15.891 -1.849 1 77.38 185 LEU A O 1
ATOM 1455 N N . PRO A 1 186 ? 3.346 14.031 -2.488 1 80.5 186 PRO A N 1
ATOM 1456 C CA . PRO A 1 186 ? 3.717 14.258 -3.887 1 80.5 186 PRO A CA 1
ATOM 1457 C C . PRO A 1 186 ? 3.025 15.484 -4.488 1 80.5 186 PRO A C 1
ATOM 1459 O O . PRO A 1 186 ? 1.937 15.859 -4.043 1 80.5 186 PRO A O 1
ATOM 1462 N N . PRO A 1 187 ? 3.643 16.031 -5.512 1 86.38 187 PRO A N 1
ATOM 1463 C CA . PRO A 1 187 ? 3.055 17.188 -6.191 1 86.38 187 PRO A CA 1
ATOM 1464 C C . PRO A 1 187 ? 1.623 16.938 -6.656 1 86.38 187 PRO A C 1
ATOM 1466 O O . PRO A 1 187 ? 0.792 17.844 -6.629 1 86.38 187 PRO A O 1
ATOM 1469 N N . ALA A 1 188 ? 1.359 15.742 -7.027 1 87.56 188 ALA A N 1
ATOM 1470 C CA . ALA A 1 188 ? 0.023 15.391 -7.504 1 87.56 188 ALA A CA 1
ATOM 1471 C C . ALA A 1 188 ? -1.025 15.633 -6.422 1 87.56 188 ALA A C 1
ATOM 1473 O O . ALA A 1 188 ? -2.176 15.953 -6.723 1 87.56 188 ALA A O 1
ATOM 1474 N N . PHE A 1 189 ? -0.619 15.516 -5.258 1 92.25 189 PHE A N 1
ATOM 1475 C CA . PHE A 1 189 ? -1.547 15.75 -4.16 1 92.25 189 PHE A CA 1
ATOM 1476 C C . PHE A 1 189 ? -1.971 17.203 -4.102 1 92.25 189 PHE A C 1
ATOM 1478 O O . PHE A 1 189 ? -3.162 17.516 -4.023 1 92.25 189 PHE A O 1
ATOM 1485 N N . THR A 1 190 ? -0.994 18.109 -4.16 1 93.56 190 THR A N 1
ATOM 1486 C CA . THR A 1 190 ? -1.28 19.531 -4.105 1 93.56 190 THR A CA 1
ATOM 1487 C C . THR A 1 190 ? -2.135 19.953 -5.297 1 93.56 190 THR A C 1
ATOM 1489 O O . THR A 1 190 ? -3.109 20.703 -5.133 1 93.56 190 THR A O 1
ATOM 1492 N N . LEU A 1 191 ? -1.812 19.453 -6.445 1 91.69 191 LEU A N 1
ATOM 1493 C CA . LEU A 1 191 ? -2.609 19.734 -7.633 1 91.69 191 LEU A CA 1
ATOM 1494 C C . LEU A 1 191 ? -4.02 19.172 -7.492 1 91.69 191 LEU A C 1
ATOM 1496 O O . LEU A 1 191 ? -4.988 19.812 -7.922 1 91.69 191 LEU A O 1
ATOM 1500 N N . GLY A 1 192 ? -4.113 18.016 -6.898 1 93.06 192 GLY A N 1
ATOM 1501 C CA . GLY A 1 192 ? -5.418 17.422 -6.637 1 93.06 192 GLY A CA 1
ATOM 1502 C C . GLY A 1 192 ? -6.266 18.234 -5.688 1 93.06 192 GLY A C 1
ATOM 1503 O O . GLY A 1 192 ? -7.484 18.328 -5.852 1 93.06 192 GLY A O 1
ATOM 1504 N N . TRP A 1 193 ? -5.594 18.797 -4.688 1 95 193 TRP A N 1
ATOM 1505 C CA . TRP A 1 193 ? -6.316 19.656 -3.748 1 95 193 TRP A CA 1
ATOM 1506 C C . TRP A 1 193 ? -6.941 20.844 -4.465 1 95 193 TRP A C 1
ATOM 1508 O O . TRP A 1 193 ? -8.125 21.141 -4.273 1 95 193 TRP A O 1
ATOM 1518 N N . LEU A 1 194 ? -6.16 21.5 -5.305 1 92.5 194 LEU A N 1
ATOM 1519 C CA . LEU A 1 194 ? -6.656 22.625 -6.074 1 92.5 194 LEU A CA 1
ATOM 1520 C C . LEU A 1 194 ? -7.852 22.234 -6.934 1 92.5 194 LEU A C 1
ATOM 1522 O O . LEU A 1 194 ? -8.828 22.969 -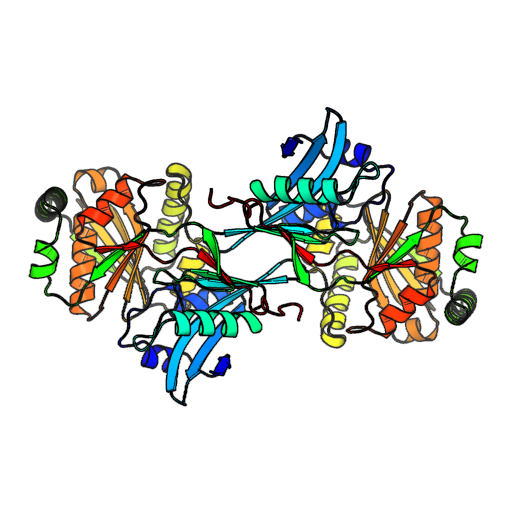7.027 1 92.5 194 LEU A O 1
ATOM 1526 N N . LYS A 1 195 ? -7.805 21.078 -7.496 1 92.44 195 LYS A N 1
ATOM 1527 C CA . LYS A 1 195 ? -8.883 20.594 -8.352 1 92.44 195 LYS A CA 1
ATOM 1528 C C . LYS A 1 195 ? -10.125 20.266 -7.527 1 92.44 195 LYS A C 1
ATOM 1530 O O . LYS A 1 195 ? -11.242 20.594 -7.926 1 92.44 195 LYS A O 1
ATOM 1535 N N . ALA A 1 196 ? -9.945 19.609 -6.398 1 93.75 196 ALA A N 1
ATOM 1536 C CA . ALA A 1 196 ? -11.055 19.156 -5.562 1 93.75 196 ALA A CA 1
ATOM 1537 C C . ALA A 1 196 ? -11.719 20.344 -4.855 1 93.75 196 ALA A C 1
ATOM 1539 O O . ALA A 1 196 ? -12.922 20.312 -4.594 1 93.75 196 ALA A O 1
ATOM 1540 N N . ASP A 1 197 ? -10.922 21.344 -4.496 1 93.62 197 ASP A N 1
ATOM 1541 C CA . ASP A 1 197 ? -11.383 22.531 -3.781 1 93.62 197 ASP A CA 1
ATOM 1542 C C . ASP A 1 197 ? -10.578 23.766 -4.191 1 93.62 197 ASP A C 1
ATOM 1544 O O . ASP A 1 197 ? -9.672 24.188 -3.471 1 93.62 197 ASP A O 1
ATOM 1548 N N . PRO A 1 198 ? -10.953 24.422 -5.242 1 90.69 198 PRO A N 1
ATOM 1549 C CA . PRO A 1 198 ? -10.195 25.547 -5.797 1 90.69 198 PRO A CA 1
ATOM 1550 C C . PRO A 1 198 ? -9.992 26.672 -4.789 1 90.69 198 PRO A C 1
ATOM 1552 O O . PRO A 1 198 ? -9.039 27.453 -4.91 1 90.69 198 PRO A O 1
ATOM 1555 N N . GLU A 1 199 ? -10.852 26.812 -3.797 1 93.25 199 GLU A N 1
ATOM 1556 C CA . GLU A 1 199 ? -10.727 27.875 -2.799 1 93.25 199 GLU A CA 1
ATOM 1557 C C . GLU A 1 199 ? -10.125 27.344 -1.503 1 93.25 199 GLU A C 1
ATOM 1559 O O . GLU A 1 199 ? -10.094 28.047 -0.489 1 93.25 199 GLU A O 1
ATOM 1564 N N . GLY A 1 200 ? -9.664 26.125 -1.59 1 95.5 200 GLY A N 1
ATOM 1565 C CA . GLY A 1 200 ? -9.203 25.453 -0.38 1 95.5 200 GLY A CA 1
ATOM 1566 C C . GLY A 1 200 ? -7.719 25.625 -0.129 1 95.5 200 GLY A C 1
ATOM 1567 O O . GLY A 1 200 ? -7.109 24.828 0.584 1 95.5 200 GLY A O 1
ATOM 1568 N N . MET A 1 201 ? -7.109 26.578 -0.783 1 96.75 201 MET A N 1
ATOM 1569 C CA . MET A 1 201 ? -5.707 26.875 -0.515 1 96.75 201 MET A CA 1
ATOM 1570 C C . MET A 1 201 ? -5.406 28.359 -0.757 1 96.75 201 MET A C 1
ATOM 1572 O O . MET A 1 201 ? -6.133 29.031 -1.495 1 96.75 201 MET A O 1
ATOM 1576 N N . ILE A 1 202 ? -4.387 28.844 -0.142 1 97.25 202 ILE A N 1
ATOM 1577 C CA . ILE A 1 202 ? -3.957 30.219 -0.316 1 97.25 202 ILE A CA 1
ATOM 1578 C C . ILE A 1 202 ? -2.436 30.281 -0.417 1 97.25 202 ILE A C 1
ATOM 1580 O O . ILE A 1 202 ? -1.729 29.625 0.35 1 97.25 202 ILE A O 1
ATOM 1584 N N . LEU A 1 203 ? -1.985 31.016 -1.428 1 96.94 203 LEU A N 1
ATOM 1585 C CA . LEU A 1 203 ? -0.558 31.266 -1.597 1 96.94 203 LEU A CA 1
ATOM 1586 C C . LEU A 1 203 ? -0.176 32.656 -1.062 1 96.94 203 LEU A C 1
ATOM 1588 O O . LEU A 1 203 ? -0.786 33.656 -1.434 1 96.94 203 LEU A O 1
ATOM 1592 N N . TYR A 1 204 ? 0.744 32.656 -0.166 1 97.75 204 TYR A N 1
ATOM 1593 C CA . TYR A 1 204 ? 1.351 33.906 0.316 1 97.75 204 TYR A CA 1
ATOM 1594 C C . TYR A 1 204 ? 2.727 34.125 -0.305 1 97.75 204 TYR A C 1
ATOM 1596 O O . TYR A 1 204 ? 3.553 33.188 -0.322 1 97.75 204 TYR A O 1
ATOM 1604 N N . GLU A 1 205 ? 2.955 35.281 -0.839 1 96.75 205 GLU A N 1
ATOM 1605 C CA . GLU A 1 205 ? 4.242 35.625 -1.437 1 96.75 205 GLU A CA 1
ATOM 1606 C C . GLU A 1 205 ? 4.828 36.875 -0.792 1 96.75 205 GLU A C 1
ATOM 1608 O O . GLU A 1 205 ? 4.121 37.875 -0.589 1 96.75 205 GLU A O 1
ATOM 1613 N N . ALA A 1 206 ? 6.039 36.781 -0.427 1 97.94 206 ALA A N 1
ATOM 1614 C CA . ALA A 1 206 ? 6.785 37.969 0.018 1 97.94 206 ALA A CA 1
ATOM 1615 C C . ALA A 1 206 ? 7.523 38.625 -1.147 1 97.94 206 ALA A C 1
ATOM 1617 O O . ALA A 1 206 ? 8.367 37.969 -1.789 1 97.94 206 ALA A O 1
ATOM 1618 N N . GLN A 1 207 ? 7.227 39.844 -1.387 1 97.31 207 GLN A N 1
ATOM 1619 C CA . GLN A 1 207 ? 7.859 40.625 -2.445 1 97.31 207 GLN A CA 1
ATOM 1620 C C . GLN A 1 207 ? 8.789 41.688 -1.865 1 97.31 207 GLN A C 1
ATOM 1622 O O . GLN A 1 207 ? 8.391 42.469 -0.987 1 97.31 207 GLN A O 1
ATOM 1627 N N . HIS A 1 208 ? 9.938 41.688 -2.295 1 96.75 208 HIS A N 1
ATOM 1628 C CA . HIS A 1 208 ? 10.945 42.656 -1.887 1 96.75 208 HIS A CA 1
ATOM 1629 C C . HIS A 1 208 ? 11.727 43.188 -3.088 1 96.75 208 HIS A C 1
ATOM 1631 O O . HIS A 1 208 ? 12.312 42.406 -3.84 1 96.75 208 HIS A O 1
ATOM 1637 N N . ARG A 1 209 ? 11.703 44.531 -3.32 1 93.44 209 ARG A N 1
ATOM 1638 C CA . ARG A 1 209 ? 12.398 45.188 -4.43 1 93.44 209 ARG A CA 1
ATOM 1639 C C . ARG A 1 209 ? 12 44.562 -5.762 1 93.44 209 ARG A C 1
ATOM 1641 O O . ARG A 1 209 ? 12.859 44.219 -6.57 1 93.44 209 ARG A O 1
ATOM 1648 N N . GLY A 1 210 ? 10.711 44.25 -5.926 1 92 210 GLY A N 1
ATOM 1649 C CA . GLY A 1 210 ? 10.117 43.812 -7.18 1 92 210 GLY A CA 1
ATOM 1650 C C . GLY A 1 210 ? 10.281 42.312 -7.438 1 92 210 GLY A C 1
ATOM 1651 O O . GLY A 1 210 ? 9.898 41.844 -8.5 1 92 210 GLY A O 1
ATOM 1652 N N . ARG A 1 211 ? 10.805 41.625 -6.473 1 95.06 211 ARG A N 1
ATOM 1653 C CA . ARG A 1 211 ? 11.031 40.188 -6.664 1 95.06 211 ARG A CA 1
ATOM 1654 C C . ARG A 1 211 ? 10.383 39.375 -5.551 1 95.06 211 ARG A C 1
ATOM 1656 O O . ARG A 1 211 ? 10.336 39.812 -4.398 1 95.06 211 ARG A O 1
ATOM 1663 N N . THR A 1 212 ? 9.867 38.188 -5.977 1 94.94 212 THR A N 1
ATOM 1664 C CA . THR A 1 212 ? 9.406 37.25 -4.961 1 94.94 212 THR A CA 1
ATOM 1665 C C . THR A 1 212 ? 10.586 36.594 -4.258 1 94.94 212 THR A C 1
ATOM 1667 O O . THR A 1 212 ? 11.422 35.969 -4.902 1 94.94 212 THR A O 1
ATOM 1670 N N . ILE A 1 213 ? 10.656 36.719 -2.902 1 96.81 213 ILE A N 1
ATOM 1671 C CA . ILE A 1 213 ? 11.836 36.25 -2.188 1 96.81 213 ILE A CA 1
ATOM 1672 C C . ILE A 1 213 ? 11.461 35.062 -1.288 1 96.81 213 ILE A C 1
ATOM 1674 O O . ILE A 1 213 ? 12.336 34.375 -0.784 1 96.81 213 ILE A O 1
ATOM 1678 N N . ALA A 1 214 ? 10.172 34.812 -1.058 1 96.19 214 ALA A N 1
ATOM 1679 C CA . ALA A 1 214 ? 9.68 33.688 -0.269 1 96.19 214 ALA A CA 1
ATOM 1680 C C . ALA A 1 214 ? 8.211 33.406 -0.573 1 96.19 214 ALA A C 1
ATOM 1682 O O . ALA A 1 214 ? 7.477 34.281 -1.009 1 96.19 214 ALA A O 1
ATOM 1683 N N . THR A 1 215 ? 7.801 32.219 -0.406 1 96.06 215 THR A N 1
ATOM 1684 C CA . THR A 1 215 ? 6.41 31.797 -0.593 1 96.06 215 THR A CA 1
ATOM 1685 C C . THR A 1 215 ? 5.984 30.812 0.493 1 96.06 215 THR A C 1
ATOM 1687 O O . THR A 1 215 ? 6.824 30.172 1.113 1 96.06 215 THR A O 1
ATOM 1690 N N . MET A 1 216 ? 4.719 30.812 0.804 1 96.69 216 MET A N 1
ATOM 1691 C CA . MET A 1 216 ? 4.098 29.875 1.736 1 96.69 216 MET A CA 1
ATOM 1692 C C . MET A 1 216 ? 2.721 29.438 1.24 1 96.69 216 MET A C 1
ATOM 1694 O O . MET A 1 216 ? 1.874 30.281 0.941 1 96.69 216 MET A O 1
ATOM 1698 N N . LEU A 1 217 ? 2.576 28.172 1.078 1 96.94 217 LEU A N 1
ATOM 1699 C CA . LEU A 1 217 ? 1.292 27.625 0.658 1 96.94 217 LEU A CA 1
ATOM 1700 C C . LEU A 1 217 ? 0.541 27.031 1.844 1 96.94 217 LEU A C 1
ATOM 1702 O O . LEU A 1 217 ? 1.089 26.203 2.58 1 96.94 217 LEU A O 1
ATOM 1706 N N . VAL A 1 218 ? -0.694 27.469 2.02 1 98 218 VAL A N 1
ATOM 1707 C CA . VAL A 1 218 ? -1.536 27.031 3.131 1 98 218 VAL A CA 1
ATOM 1708 C C . VAL A 1 218 ? -2.736 26.25 2.596 1 98 218 VAL A C 1
ATOM 1710 O O . VAL A 1 218 ? -3.402 26.688 1.656 1 98 218 VAL A O 1
ATOM 1713 N N . LEU A 1 219 ? -2.977 25.078 3.125 1 97.62 219 LEU A N 1
ATOM 1714 C CA . LEU A 1 219 ? -4.191 24.328 2.83 1 97.62 219 LEU A CA 1
ATOM 1715 C C . LEU A 1 219 ? -5.305 24.688 3.805 1 97.62 219 LEU A C 1
ATOM 1717 O O . LEU A 1 219 ? -5.086 24.734 5.02 1 97.62 219 LEU A O 1
ATOM 1721 N N . LEU A 1 220 ? -6.449 24.938 3.227 1 97.69 220 LEU A N 1
ATOM 1722 C CA . LEU A 1 220 ? -7.605 25.281 4.047 1 97.69 220 LEU A CA 1
ATOM 1723 C C . LEU A 1 220 ? -8.523 24.078 4.23 1 97.69 220 LEU A C 1
ATOM 1725 O O . LEU A 1 220 ? -8.977 23.484 3.246 1 97.69 220 LEU A O 1
ATOM 1729 N N . HIS A 1 221 ? -8.742 23.703 5.461 1 96.81 221 HIS A N 1
ATOM 1730 C CA . HIS A 1 221 ? -9.633 22.625 5.844 1 96.81 221 HIS A CA 1
ATOM 1731 C C . HIS A 1 221 ? -10.469 23 7.066 1 96.81 221 HIS A C 1
ATOM 1733 O O . HIS A 1 221 ? -10.297 22.422 8.141 1 96.81 221 HIS A O 1
ATOM 1739 N N . ARG A 1 222 ? -11.344 23.953 6.836 1 95.12 222 ARG A N 1
ATOM 1740 C CA . ARG A 1 222 ? -12.156 24.5 7.922 1 95.12 222 ARG A CA 1
ATOM 1741 C C . ARG A 1 222 ? -12.68 23.391 8.82 1 95.12 222 ARG A C 1
ATOM 1743 O O . ARG A 1 222 ? -13.18 22.375 8.336 1 95.12 222 ARG A O 1
ATOM 1750 N N . PRO A 1 223 ? -12.594 23.562 10.086 1 96.19 223 PRO A N 1
ATOM 1751 C CA . PRO A 1 223 ? -12.281 24.828 10.773 1 96.19 223 PRO A CA 1
ATOM 1752 C C . PRO A 1 223 ? -10.781 25.047 10.953 1 96.19 223 PRO A C 1
ATOM 1754 O O . PRO A 1 223 ? -10.367 26.062 11.531 1 96.19 223 PRO A O 1
ATOM 1757 N N . GLY A 1 224 ? -9.945 24.094 10.477 1 96.81 224 GLY A N 1
ATOM 1758 C CA . GLY A 1 224 ? -8.5 24.234 10.578 1 96.81 224 GLY A CA 1
ATOM 1759 C C . GLY A 1 224 ? -7.836 24.594 9.266 1 96.81 224 GLY A C 1
ATOM 1760 O O . GLY A 1 224 ? -8.508 24.703 8.234 1 96.81 224 GLY A O 1
ATOM 1761 N N . ALA A 1 225 ? -6.574 24.859 9.352 1 98.12 225 ALA A N 1
ATOM 1762 C CA . ALA A 1 225 ? -5.691 25.078 8.211 1 98.12 225 ALA A CA 1
ATOM 1763 C C . ALA A 1 225 ? -4.312 24.469 8.461 1 98.12 225 ALA A C 1
ATOM 1765 O O . ALA A 1 225 ? -3.969 24.156 9.602 1 98.12 225 ALA A O 1
ATOM 1766 N N . SER A 1 226 ? -3.58 24.266 7.34 1 97.94 226 SER A N 1
ATOM 1767 C CA . SER A 1 226 ? -2.268 23.656 7.504 1 97.94 226 SER A CA 1
ATOM 1768 C C . SER A 1 226 ? -1.212 24.375 6.672 1 97.94 226 SER A C 1
ATOM 1770 O O . SER A 1 226 ? -1.465 24.75 5.523 1 97.94 226 SER A O 1
ATOM 1772 N N . TYR A 1 227 ? -0.078 24.609 7.375 1 96.62 227 TYR A N 1
ATOM 1773 C CA . TYR A 1 227 ? 1.136 24.938 6.637 1 96.62 227 TYR A CA 1
ATOM 1774 C C . TYR A 1 227 ? 1.556 23.797 5.727 1 96.62 227 TYR A C 1
ATOM 1776 O O . TYR A 1 227 ? 1.843 22.688 6.199 1 96.62 227 TYR A O 1
ATOM 1784 N N . HIS A 1 228 ? 1.668 24.031 4.383 1 95.38 228 HIS A N 1
ATOM 1785 C CA . HIS A 1 228 ? 1.83 22.906 3.469 1 95.38 228 HIS A CA 1
ATOM 1786 C C . HIS A 1 228 ? 3.193 22.953 2.787 1 95.38 228 HIS A C 1
ATOM 1788 O O . HIS A 1 228 ? 3.938 21.969 2.824 1 95.38 228 HIS A O 1
ATOM 1794 N N . ILE A 1 229 ? 3.545 24.047 2.166 1 94 229 ILE A N 1
ATOM 1795 C CA . ILE A 1 229 ? 4.828 24.203 1.486 1 94 229 ILE A CA 1
ATOM 1796 C C . ILE A 1 229 ? 5.395 25.594 1.749 1 94 229 ILE A C 1
ATOM 1798 O O . ILE A 1 229 ? 4.66 26.578 1.712 1 94 229 ILE A O 1
ATOM 1802 N N . GLY A 1 230 ? 6.688 25.594 2.031 1 92.81 230 GLY A N 1
ATOM 1803 C CA . GLY A 1 230 ? 7.391 26.844 2.176 1 92.81 230 GLY A CA 1
ATOM 1804 C C . GLY A 1 230 ? 8.688 26.906 1.389 1 92.81 230 GLY A C 1
ATOM 1805 O O . GLY A 1 230 ? 9.406 25.906 1.298 1 92.81 230 GLY A O 1
ATOM 1806 N N . TRP A 1 231 ? 8.891 28.031 0.827 1 91.94 231 TRP A N 1
ATOM 1807 C CA . TRP A 1 231 ? 10.148 28.281 0.14 1 91.94 231 TRP A CA 1
ATOM 1808 C C . TRP A 1 231 ? 10.688 29.672 0.474 1 91.94 231 TRP A C 1
ATOM 1810 O O . TRP A 1 231 ? 9.93 30.625 0.556 1 91.94 231 TRP A O 1
ATOM 1820 N N . SER A 1 232 ? 11.961 29.719 0.705 1 92.81 232 SER A N 1
ATOM 1821 C CA . SER A 1 232 ? 12.641 31 0.875 1 92.81 232 SER A CA 1
ATOM 1822 C C . SER A 1 232 ? 13.992 31 0.177 1 92.81 232 SER A C 1
ATOM 1824 O O . SER A 1 232 ? 14.805 30.094 0.371 1 92.81 232 SER A O 1
ATOM 1826 N N . GLY A 1 233 ? 14.25 31.953 -0.697 1 91.31 233 GLY A N 1
ATOM 1827 C CA . GLY A 1 233 ? 15.578 32.156 -1.255 1 91.31 233 GLY A CA 1
ATOM 1828 C C . GLY A 1 233 ? 16.562 32.75 -0.263 1 91.31 233 GLY A C 1
ATOM 1829 O O . GLY A 1 233 ? 16.219 32.969 0.899 1 91.31 233 GLY A O 1
ATOM 1830 N N . ALA A 1 234 ? 17.75 33.062 -0.747 1 93.62 234 ALA A N 1
ATOM 1831 C CA . ALA A 1 234 ? 18.797 33.625 0.103 1 93.62 234 ALA A CA 1
ATOM 1832 C C . ALA A 1 234 ? 18.375 34.969 0.683 1 93.62 234 ALA A C 1
ATOM 1834 O O . ALA A 1 234 ? 18.547 35.219 1.877 1 93.62 234 ALA A O 1
ATOM 1835 N N . GLU A 1 235 ? 17.844 35.844 -0.16 1 95.88 235 GLU A N 1
ATOM 1836 C CA . GLU A 1 235 ? 17.391 37.156 0.302 1 95.88 235 GLU A CA 1
ATOM 1837 C C . GLU A 1 235 ? 16.266 37 1.321 1 95.88 235 GLU A C 1
ATOM 1839 O O . GLU A 1 235 ? 16.219 37.75 2.312 1 95.88 235 GLU A O 1
ATOM 1844 N N . GLY A 1 236 ? 15.281 36.125 1.049 1 96.5 236 GLY A N 1
ATOM 1845 C CA . GLY A 1 236 ? 14.195 35.906 1.98 1 96.5 236 GLY A CA 1
ATOM 1846 C C . GLY A 1 236 ? 14.672 35.469 3.357 1 96.5 236 GLY A C 1
ATOM 1847 O O . GLY A 1 236 ? 14.141 35.938 4.371 1 96.5 236 GLY A O 1
ATOM 1848 N N . ARG A 1 237 ? 15.711 34.656 3.391 1 94.94 237 ARG A N 1
ATOM 1849 C CA . ARG A 1 237 ? 16.297 34.219 4.66 1 94.94 237 ARG A CA 1
ATOM 1850 C C . ARG A 1 237 ? 16.969 35.375 5.375 1 94.94 237 ARG A C 1
ATOM 1852 O O . ARG A 1 237 ? 16.844 35.531 6.59 1 94.94 237 ARG A O 1
ATOM 1859 N N . ARG A 1 238 ? 17.594 36.125 4.621 1 96 238 ARG A N 1
ATOM 1860 C CA . ARG A 1 238 ? 18.328 37.25 5.18 1 96 238 ARG A CA 1
ATOM 1861 C C . ARG A 1 238 ? 17.375 38.25 5.867 1 96 238 ARG A C 1
ATOM 1863 O O . ARG A 1 238 ? 17.688 38.75 6.941 1 96 238 ARG A O 1
ATOM 1870 N N . VAL A 1 239 ? 16.25 38.438 5.32 1 97.44 239 VAL A N 1
ATOM 1871 C CA . VAL A 1 239 ? 15.367 39.5 5.828 1 97.44 239 VAL A CA 1
ATOM 1872 C C . VAL A 1 239 ? 14.25 38.875 6.652 1 97.44 239 VAL A C 1
ATOM 1874 O O . VAL A 1 239 ? 13.242 39.5 6.945 1 97.44 239 VAL A O 1
ATOM 1877 N N . ASN A 1 240 ? 14.281 37.594 6.949 1 97.75 240 ASN A N 1
ATOM 1878 C CA . ASN A 1 240 ? 13.328 36.875 7.793 1 97.75 240 ASN A CA 1
ATOM 1879 C C . ASN A 1 240 ? 11.922 36.906 7.199 1 97.75 240 ASN A C 1
ATOM 1881 O O . ASN A 1 240 ? 10.945 37.156 7.91 1 97.75 240 ASN A O 1
ATOM 1885 N N . ALA A 1 241 ? 11.812 36.656 5.906 1 98.12 241 ALA A N 1
ATOM 1886 C CA . ALA A 1 241 ? 10.555 36.781 5.176 1 98.12 241 ALA A CA 1
ATOM 1887 C C . ALA A 1 241 ? 9.547 35.719 5.66 1 98.12 241 ALA A C 1
ATOM 1889 O O . ALA A 1 241 ? 8.344 36 5.684 1 98.12 241 ALA A O 1
ATOM 1890 N N . HIS A 1 242 ? 9.961 34.562 6.078 1 97.5 242 HIS A N 1
ATOM 1891 C CA . HIS A 1 242 ? 9.047 33.5 6.477 1 97.5 242 HIS A CA 1
ATOM 1892 C C . HIS A 1 242 ? 8.336 33.844 7.777 1 97.5 242 HIS A C 1
ATOM 1894 O O . HIS A 1 242 ? 7.184 33.438 7.98 1 97.5 242 HIS A O 1
ATOM 1900 N N . GLN A 1 243 ? 9.07 34.531 8.688 1 98.25 243 GLN A N 1
ATOM 1901 C CA . GLN A 1 243 ? 8.406 35 9.898 1 98.25 243 GLN A CA 1
ATOM 1902 C C . GLN A 1 243 ? 7.254 35.938 9.555 1 98.25 243 GLN A C 1
ATOM 1904 O O . GLN A 1 243 ? 6.16 35.812 10.109 1 98.25 243 GLN A O 1
ATOM 1909 N N . LEU A 1 244 ? 7.508 36.812 8.633 1 98.56 244 LEU A N 1
ATOM 1910 C CA . LEU A 1 244 ? 6.5 37.781 8.203 1 98.56 244 LEU A CA 1
ATOM 1911 C C . LEU A 1 244 ? 5.328 37.062 7.531 1 98.56 244 LEU A C 1
ATOM 1913 O O . LEU A 1 244 ? 4.168 37.344 7.828 1 98.56 244 LEU A O 1
ATOM 1917 N N . LEU A 1 245 ? 5.617 36.125 6.625 1 98.56 245 LEU A N 1
ATOM 1918 C CA . LEU A 1 245 ? 4.566 35.406 5.93 1 98.56 245 LEU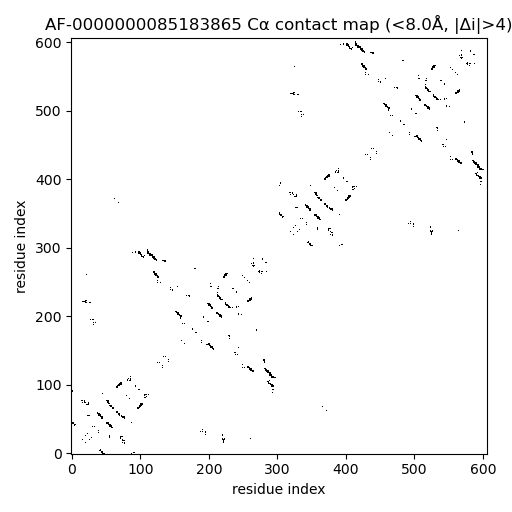 A CA 1
ATOM 1919 C C . LEU A 1 245 ? 3.684 34.656 6.922 1 98.56 245 LEU A C 1
ATOM 1921 O O . LEU A 1 245 ? 2.457 34.719 6.852 1 98.56 245 LEU A O 1
ATOM 1925 N N . LEU A 1 246 ? 4.285 33.906 7.836 1 98.56 246 LEU A N 1
ATOM 1926 C CA . LEU A 1 246 ? 3.5 33.125 8.781 1 98.56 246 LEU A CA 1
ATOM 1927 C C . LEU A 1 246 ? 2.631 34.031 9.648 1 98.56 246 LEU A C 1
ATOM 1929 O O . LEU A 1 246 ? 1.483 33.688 9.945 1 98.56 246 LEU A O 1
ATOM 1933 N N . TRP A 1 247 ? 3.16 35.156 10.055 1 98.44 247 TRP A N 1
ATOM 1934 C CA . TRP A 1 247 ? 2.377 36.094 10.859 1 98.44 247 TRP A CA 1
ATOM 1935 C C . TRP A 1 247 ? 1.157 36.562 10.086 1 98.44 247 TRP A C 1
ATOM 1937 O O . TRP A 1 247 ? 0.062 36.688 10.641 1 98.44 247 TRP A O 1
ATOM 1947 N N . HIS A 1 248 ? 1.353 36.875 8.82 1 98.44 248 HIS A N 1
ATOM 1948 C CA . HIS A 1 248 ? 0.223 37.25 7.984 1 98.44 248 HIS A CA 1
ATOM 1949 C C . HIS A 1 248 ? -0.798 36.125 7.871 1 98.44 248 HIS A C 1
ATOM 1951 O O . HIS A 1 248 ? -2.006 36.375 7.93 1 98.44 248 HIS A O 1
ATOM 1957 N N . VAL A 1 249 ? -0.301 34.906 7.695 1 98.62 249 VAL A N 1
ATOM 1958 C CA . VAL A 1 249 ? -1.18 33.75 7.641 1 98.62 249 VAL A CA 1
ATOM 1959 C C . VAL A 1 249 ? -2.012 33.656 8.914 1 98.62 249 VAL A C 1
ATOM 1961 O O . VAL A 1 249 ? -3.236 33.531 8.859 1 98.62 249 VAL A O 1
ATOM 1964 N N . ILE A 1 250 ? -1.394 33.781 10.078 1 98.5 250 ILE A N 1
ATOM 1965 C CA . ILE A 1 250 ? -2.041 33.688 11.383 1 98.5 250 ILE A CA 1
ATOM 1966 C C . ILE A 1 250 ? -3.137 34.75 11.484 1 98.5 250 ILE A C 1
ATOM 1968 O O . ILE A 1 250 ? -4.277 34.438 11.828 1 98.5 250 ILE A O 1
ATOM 1972 N N . ARG A 1 251 ? -2.805 35.969 11.141 1 98.06 251 ARG A N 1
ATOM 1973 C CA . ARG A 1 251 ? -3.748 37.094 11.242 1 98.06 251 ARG A CA 1
ATOM 1974 C C . ARG A 1 251 ? -4.938 36.875 10.312 1 98.06 251 ARG A C 1
ATOM 1976 O O . ARG A 1 251 ? -6.09 37.031 10.727 1 98.06 251 ARG A O 1
ATOM 1983 N N . ASP A 1 252 ? -4.664 36.562 9.07 1 98.06 252 ASP A N 1
ATOM 1984 C CA . ASP A 1 252 ? -5.719 36.375 8.078 1 98.06 252 ASP A CA 1
ATOM 1985 C C . ASP A 1 252 ? -6.668 35.25 8.484 1 98.06 252 ASP A C 1
ATOM 1987 O O . ASP A 1 252 ? -7.891 35.406 8.406 1 98.06 252 ASP A O 1
ATOM 1991 N N . LEU A 1 253 ? -6.113 34.125 8.906 1 98 253 LEU A N 1
ATOM 1992 C CA . LEU A 1 253 ? -6.93 32.969 9.297 1 98 253 LEU A CA 1
ATOM 1993 C C . LEU A 1 253 ? -7.766 33.281 10.531 1 98 253 LEU A C 1
ATOM 1995 O O . LEU A 1 253 ? -8.93 32.906 10.609 1 98 253 LEU A O 1
ATOM 1999 N N . HIS A 1 254 ? -7.141 34 11.453 1 97.88 254 HIS A N 1
ATOM 2000 C CA . HIS A 1 254 ? -7.895 34.469 12.617 1 97.88 254 HIS A CA 1
ATOM 2001 C C . HIS A 1 254 ? -9.102 35.312 12.195 1 97.88 254 HIS A C 1
ATOM 2003 O O . HIS A 1 254 ? -10.219 35.062 12.648 1 97.88 254 HIS A O 1
ATOM 2009 N N . GLU A 1 255 ? -8.883 36.25 11.367 1 97.56 255 GLU A N 1
ATOM 2010 C CA . GLU A 1 255 ? -9.93 37.156 10.922 1 97.56 255 GLU A CA 1
ATOM 2011 C C . GLU A 1 255 ? -11.047 36.406 10.203 1 97.56 255 GLU A C 1
ATOM 2013 O O . GLU A 1 255 ? -12.211 36.812 10.266 1 97.56 255 GLU A O 1
ATOM 2018 N N . GLN A 1 256 ? -10.672 35.375 9.555 1 96.81 256 GLN A N 1
ATOM 2019 C CA . GLN A 1 256 ? -11.633 34.594 8.781 1 96.81 256 GLN A CA 1
ATOM 2020 C C . GLN A 1 256 ? -12.32 33.531 9.656 1 96.81 256 GLN A C 1
ATOM 2022 O O . GLN A 1 256 ? -13.188 32.781 9.18 1 96.81 256 GLN A O 1
ATOM 2027 N N . GLY A 1 257 ? -11.898 33.375 10.891 1 95.88 257 GLY A N 1
ATOM 2028 C CA . GLY A 1 257 ? -12.617 32.531 11.852 1 95.88 257 GLY A CA 1
ATOM 2029 C C . GLY A 1 257 ? -12.086 31.125 11.938 1 95.88 257 GLY A C 1
ATOM 2030 O O . GLY A 1 257 ? -12.758 30.234 12.453 1 95.88 257 GLY A O 1
ATOM 2031 N N . TYR A 1 258 ? -10.938 30.859 11.367 1 97.06 258 TYR A N 1
ATOM 2032 C CA . TYR A 1 258 ? -10.312 29.562 11.539 1 97.06 258 TYR A CA 1
ATOM 2033 C C . TYR A 1 258 ? -9.93 29.328 13 1 97.06 258 TYR A C 1
ATOM 2035 O O . TYR A 1 258 ? -9.656 30.297 13.734 1 97.06 258 TYR A O 1
ATOM 2043 N N . ARG A 1 259 ? -9.828 28.094 13.398 1 96.31 259 ARG A N 1
ATOM 2044 C CA . ARG A 1 259 ? -9.609 27.781 14.805 1 96.31 259 ARG A CA 1
ATOM 2045 C C . ARG A 1 259 ? -8.164 27.375 15.055 1 96.31 259 ARG A C 1
ATOM 2047 O O . ARG A 1 259 ? -7.621 27.641 16.125 1 96.31 259 ARG A O 1
ATOM 2054 N N . THR A 1 260 ? -7.609 26.672 14.109 1 97.25 260 THR A N 1
ATOM 2055 C CA . THR A 1 260 ? -6.258 26.172 14.312 1 97.25 260 THR A CA 1
ATOM 2056 C C . THR A 1 260 ? -5.441 26.266 13.023 1 97.25 260 THR A C 1
ATOM 2058 O O . THR A 1 260 ? -6.004 26.234 11.93 1 97.25 260 THR A O 1
ATOM 2061 N N . LEU A 1 261 ? -4.176 26.438 13.172 1 98.19 261 LEU A N 1
ATOM 2062 C CA . LEU A 1 261 ? -3.184 26.312 12.109 1 98.19 261 LEU A CA 1
ATOM 2063 C C . LEU A 1 261 ? -2.156 25.234 12.445 1 98.19 261 LEU A C 1
ATOM 2065 O O . LEU A 1 261 ? -1.367 25.406 13.383 1 98.19 261 LEU A O 1
ATOM 2069 N N . ASP A 1 262 ? -2.252 24.156 11.703 1 97.81 262 ASP A N 1
ATOM 2070 C CA . ASP A 1 262 ? -1.313 23.047 11.867 1 97.81 262 ASP A CA 1
ATOM 2071 C C . ASP A 1 262 ? -0.021 23.312 11.094 1 97.81 262 ASP A C 1
ATOM 2073 O O . ASP A 1 262 ? -0.036 23.422 9.867 1 97.81 262 ASP A O 1
ATOM 2077 N N . LEU A 1 263 ? 1.102 23.391 11.828 1 96.94 263 LEU A N 1
ATOM 2078 C CA . LEU A 1 263 ? 2.379 23.672 11.18 1 96.94 263 LEU A CA 1
ATOM 2079 C C . LEU A 1 263 ? 3.098 22.359 10.828 1 96.94 263 LEU A C 1
ATOM 2081 O O . LEU A 1 263 ? 4.129 22.391 10.148 1 96.94 263 LEU A O 1
ATOM 2085 N N . GLY A 1 264 ? 2.551 21.266 11.234 1 93.31 264 GLY A N 1
ATOM 2086 C CA . GLY A 1 264 ? 3.088 19.969 10.883 1 93.31 264 GLY A CA 1
ATOM 2087 C C . GLY A 1 264 ? 4.117 19.453 11.875 1 93.31 264 GLY A C 1
ATOM 2088 O O . GLY A 1 264 ? 4.129 19.875 13.031 1 93.31 264 GLY A O 1
ATOM 2089 N N . ASP A 1 265 ? 4.91 18.469 11.414 1 88.56 265 ASP A N 1
ATOM 2090 C CA . ASP A 1 265 ? 5.898 17.766 12.219 1 88.56 265 ASP A CA 1
ATOM 2091 C C . ASP A 1 265 ? 6.957 18.719 12.758 1 88.56 265 ASP A C 1
ATOM 2093 O O . ASP A 1 265 ? 7.562 19.484 12 1 88.56 265 ASP A O 1
ATOM 2097 N N . ALA A 1 266 ? 7.152 18.656 14 1 87.38 266 ALA A N 1
ATOM 2098 C CA . ALA A 1 266 ? 8.133 19.516 14.664 1 87.38 266 ALA A CA 1
ATOM 2099 C C . ALA A 1 266 ? 9.234 18.688 15.312 1 87.38 266 ALA A C 1
ATOM 2101 O O . ALA A 1 266 ? 9.914 19.156 16.234 1 87.38 266 ALA A O 1
ATOM 2102 N N . SER A 1 267 ? 9.352 17.469 14.742 1 78 267 SER A N 1
ATOM 2103 C CA . SER A 1 267 ? 10.422 16.625 15.266 1 78 267 SER A CA 1
ATOM 2104 C C . SER A 1 267 ? 11.781 17.078 14.742 1 78 267 SER A C 1
ATOM 2106 O O . SER A 1 267 ? 11.898 17.531 13.602 1 78 267 SER A O 1
ATOM 2108 N N . ALA A 1 268 ? 12.727 17.359 15.531 1 65.25 268 ALA A N 1
ATOM 2109 C CA . ALA A 1 268 ? 14 18.016 15.242 1 65.25 268 ALA A CA 1
ATOM 2110 C C . ALA A 1 268 ? 14.891 17.125 14.375 1 65.25 268 ALA A C 1
ATOM 2112 O O . ALA A 1 268 ? 15.875 17.594 13.805 1 65.25 268 ALA A O 1
ATOM 2113 N N . ASP A 1 269 ? 14.562 15.977 14.031 1 65.56 269 ASP A N 1
ATOM 2114 C CA . ASP A 1 269 ? 15.547 15.047 13.492 1 65.56 269 ASP A CA 1
ATOM 2115 C C . ASP A 1 269 ? 15.922 15.414 12.055 1 65.56 269 ASP A C 1
ATOM 2117 O O . ASP A 1 269 ? 17.078 15.719 11.773 1 65.56 269 ASP A O 1
ATOM 2121 N N . ALA A 1 270 ? 14.938 15.5 11.203 1 61.22 270 ALA A N 1
ATOM 2122 C CA . ALA A 1 270 ? 15.336 15.57 9.797 1 61.22 270 ALA A CA 1
ATOM 2123 C C . ALA A 1 270 ? 15.508 17.016 9.336 1 61.22 270 ALA A C 1
ATOM 2125 O O . ALA A 1 270 ? 16.281 17.297 8.43 1 61.22 270 ALA A O 1
ATOM 2126 N N . ALA A 1 271 ? 14.906 18.016 10.031 1 75.5 271 ALA A N 1
ATOM 2127 C CA . ALA A 1 271 ? 14.945 19.422 9.625 1 75.5 271 ALA A CA 1
ATOM 2128 C C . ALA A 1 271 ? 14.961 20.344 10.836 1 75.5 271 ALA A C 1
ATOM 2130 O O . ALA A 1 271 ? 13.953 20.984 11.156 1 75.5 271 ALA A O 1
ATOM 2131 N N . PRO A 1 272 ? 16.125 20.562 11.383 1 80.94 272 PRO A N 1
ATOM 2132 C CA . PRO A 1 272 ? 16.203 21.297 12.641 1 80.94 272 PRO A CA 1
ATOM 2133 C C . PRO A 1 272 ? 15.789 22.766 12.492 1 80.94 272 PRO A C 1
ATOM 2135 O O . PRO A 1 272 ? 15.164 23.328 13.391 1 80.94 272 PRO A O 1
ATOM 2138 N N . GLY A 1 273 ? 16.234 23.391 11.43 1 82.75 273 GLY A N 1
ATOM 2139 C CA . GLY A 1 273 ? 15.836 24.766 11.188 1 82.75 273 GLY A CA 1
ATOM 2140 C C . GLY A 1 273 ? 14.336 24.953 11.086 1 82.75 273 GLY A C 1
ATOM 2141 O O . GLY A 1 273 ? 13.773 25.875 11.672 1 82.75 273 GLY A O 1
ATOM 2142 N N . LEU A 1 274 ? 13.742 24.078 10.367 1 85.06 274 LEU A N 1
ATOM 2143 C CA . LEU A 1 274 ? 12.297 24.125 10.203 1 85.06 274 LEU A CA 1
ATOM 2144 C C . LEU A 1 274 ? 11.586 23.891 11.531 1 85.06 274 LEU A C 1
ATOM 2146 O O . LEU A 1 274 ? 10.594 24.547 11.844 1 85.06 274 LEU A O 1
ATOM 2150 N N . ALA A 1 275 ? 12.125 23.031 12.328 1 88.12 275 ALA A N 1
ATOM 2151 C CA . ALA A 1 275 ? 11.555 22.75 13.648 1 88.12 275 ALA A CA 1
ATOM 2152 C C . ALA A 1 275 ? 11.648 23.984 14.547 1 88.12 275 ALA A C 1
ATOM 2154 O O . ALA A 1 275 ? 10.688 24.328 15.234 1 88.12 275 ALA A O 1
ATOM 2155 N N . ARG A 1 276 ? 12.734 24.641 14.523 1 90.81 276 ARG A N 1
ATOM 2156 C CA . ARG A 1 276 ? 12.93 25.844 15.328 1 90.81 276 ARG A CA 1
ATOM 2157 C C . ARG A 1 276 ? 11.977 26.953 14.891 1 90.81 276 ARG A C 1
ATOM 2159 O O . ARG A 1 276 ? 11.445 27.688 15.727 1 90.81 276 ARG A O 1
ATOM 2166 N N . PHE A 1 277 ? 11.844 27.047 13.633 1 94.25 277 PHE A N 1
ATOM 2167 C CA . PHE A 1 277 ? 10.906 28.016 13.086 1 94.25 277 PHE A CA 1
ATOM 2168 C C . PHE A 1 277 ? 9.5 27.766 13.625 1 94.25 277 PHE A C 1
ATOM 2170 O O . PHE A 1 277 ? 8.836 28.688 14.094 1 94.25 277 PHE A O 1
ATOM 2177 N N . LYS A 1 278 ? 9.047 26.531 13.602 1 94.69 278 LYS A N 1
ATOM 2178 C CA . LYS A 1 278 ? 7.699 26.172 14.039 1 94.69 278 LYS A CA 1
ATOM 2179 C C . LYS A 1 278 ? 7.543 26.344 15.547 1 94.69 278 LYS A C 1
ATOM 2181 O O . LYS A 1 278 ? 6.562 26.938 16 1 94.69 278 LYS A O 1
ATOM 2186 N N . ILE A 1 279 ? 8.508 25.953 16.2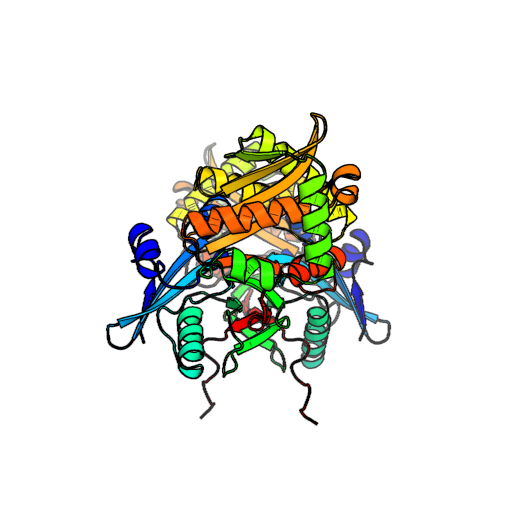34 1 93.25 279 ILE A N 1
ATOM 2187 C CA . ILE A 1 279 ? 8.469 26.031 17.688 1 93.25 279 ILE A CA 1
ATOM 2188 C C . ILE A 1 279 ? 8.492 27.5 18.125 1 93.25 279 ILE A C 1
ATOM 2190 O O . ILE A 1 279 ? 7.746 27.906 19.016 1 93.25 279 ILE A O 1
ATOM 2194 N N . GLY A 1 280 ? 9.289 28.281 17.5 1 95.88 280 GLY A N 1
ATOM 2195 C CA . GLY A 1 280 ? 9.453 29.688 17.844 1 95.88 280 GLY A CA 1
ATOM 2196 C C . GLY A 1 280 ? 8.211 30.516 17.547 1 95.88 280 GLY A C 1
ATOM 2197 O O . GLY A 1 280 ? 8.078 31.641 18.047 1 95.88 280 GLY A O 1
ATOM 2198 N N . SER A 1 281 ? 7.285 30.031 16.766 1 97 281 SER A N 1
ATOM 2199 C CA . SER A 1 281 ? 6.086 30.766 16.359 1 97 281 SER A CA 1
ATOM 2200 C C . SER A 1 281 ? 5.055 30.797 17.484 1 97 281 SER A C 1
ATOM 2202 O O . SER A 1 281 ? 3.975 31.375 17.312 1 97 281 SER A O 1
ATOM 2204 N N . GLY A 1 282 ? 5.375 30.156 18.641 1 95.19 282 GLY A N 1
ATOM 2205 C CA . GLY A 1 282 ? 4.414 30.078 19.734 1 95.19 282 GLY A CA 1
ATOM 2206 C C . GLY A 1 282 ? 3.445 28.922 19.594 1 95.19 282 GLY A C 1
ATOM 2207 O O . GLY A 1 282 ? 2.494 28.812 20.375 1 95.19 282 GLY A O 1
ATOM 2208 N N . ALA A 1 283 ? 3.693 28.078 18.609 1 96.69 283 ALA A N 1
ATOM 2209 C CA . ALA A 1 283 ? 2.863 26.891 18.438 1 96.69 283 ALA A CA 1
ATOM 2210 C C . ALA A 1 283 ? 2.975 25.969 19.641 1 96.69 283 ALA A C 1
ATOM 2212 O O . ALA A 1 283 ? 4.027 25.891 20.281 1 96.69 283 ALA A O 1
ATOM 2213 N N . THR A 1 284 ? 1.865 25.359 20 1 95.56 284 THR A N 1
ATOM 2214 C CA . THR A 1 284 ? 1.903 24.266 20.969 1 95.56 284 THR A CA 1
ATOM 2215 C C . THR A 1 284 ? 2.439 23 20.328 1 95.56 284 THR A C 1
ATOM 2217 O O . THR A 1 284 ? 1.919 22.547 19.297 1 95.56 284 THR A O 1
ATOM 2220 N N . VAL A 1 285 ? 3.52 22.484 20.859 1 94.69 285 VAL A N 1
ATOM 2221 C CA . VAL A 1 285 ? 4.094 21.234 20.375 1 94.69 285 VAL A CA 1
ATOM 2222 C C . VAL A 1 285 ? 3.656 20.094 21.281 1 94.69 285 VAL A C 1
ATOM 2224 O O . VAL A 1 285 ? 3.93 20.094 22.484 1 94.69 285 VAL A O 1
ATOM 2227 N N . ALA A 1 286 ? 2.918 19.219 20.766 1 93.12 286 ALA A N 1
ATOM 2228 C CA . ALA A 1 286 ? 2.43 18.078 21.547 1 93.12 286 ALA A CA 1
ATOM 2229 C C . ALA A 1 286 ? 2.557 16.781 20.75 1 93.12 286 ALA A C 1
ATOM 2231 O O . ALA A 1 286 ? 2.492 16.797 19.516 1 93.12 286 ALA A O 1
ATOM 2232 N N . PRO A 1 287 ? 2.762 15.688 21.484 1 94.5 287 PRO A N 1
ATOM 2233 C CA . PRO A 1 287 ? 2.846 14.391 20.797 1 94.5 287 PRO A CA 1
ATOM 2234 C C . PRO A 1 287 ? 1.481 13.883 20.328 1 94.5 287 PRO A C 1
ATOM 2236 O O . PRO A 1 287 ? 0.49 14.023 21.047 1 94.5 287 PRO A O 1
ATOM 2239 N N . LEU A 1 288 ? 1.488 13.367 19.109 1 94.94 288 LEU A N 1
ATOM 2240 C CA . LEU A 1 288 ? 0.363 12.531 18.703 1 94.94 288 LEU A CA 1
ATOM 2241 C C . LEU A 1 288 ? 0.415 11.172 19.391 1 94.94 288 LEU A C 1
ATOM 2243 O O . LEU A 1 288 ? 1.237 10.953 20.281 1 94.94 288 LEU A O 1
ATOM 2247 N N . GLY A 1 289 ? -0.572 10.375 19.141 1 95.31 289 GLY A N 1
ATOM 2248 C CA . GLY A 1 289 ? -0.415 8.969 19.453 1 95.31 289 GLY A CA 1
ATOM 2249 C C . GLY A 1 289 ? 0.57 8.25 18.547 1 95.31 289 GLY A C 1
ATOM 2250 O O . GLY A 1 289 ? 0.872 8.727 17.453 1 95.31 289 GLY A O 1
ATOM 2251 N N . ALA A 1 290 ? 1.107 7.156 19.094 1 94.25 290 ALA A N 1
ATOM 2252 C CA . ALA A 1 290 ? 1.941 6.309 18.234 1 94.25 290 ALA A CA 1
ATOM 2253 C C . ALA A 1 290 ? 1.15 5.781 17.047 1 94.25 290 ALA A C 1
ATOM 2255 O O . ALA A 1 290 ? -0.077 5.684 17.094 1 94.25 290 ALA A O 1
ATOM 2256 N N . THR A 1 291 ? 1.826 5.586 15.93 1 93.81 291 THR A N 1
ATOM 2257 C CA . THR A 1 291 ? 1.218 4.824 14.844 1 93.81 291 THR A CA 1
ATOM 2258 C C . THR A 1 291 ? 1.108 3.348 15.219 1 93.81 291 THR A C 1
ATOM 2260 O O . THR A 1 291 ? 2.102 2.721 15.594 1 93.81 291 THR A O 1
ATOM 2263 N N . MET A 1 292 ? -0.11 2.801 15.141 1 93.94 292 MET A N 1
ATOM 2264 C CA . MET A 1 292 ? -0.345 1.469 15.695 1 93.94 292 MET A CA 1
ATOM 2265 C C . MET A 1 292 ? -1.063 0.583 14.68 1 93.94 292 MET A C 1
ATOM 2267 O O . MET A 1 292 ? -1.836 1.074 13.859 1 93.94 292 MET A O 1
ATOM 2271 N N . LEU A 1 293 ? -0.775 -0.669 14.773 1 91.69 293 LEU A N 1
ATOM 2272 C CA . LEU A 1 293 ? -1.581 -1.701 14.125 1 91.69 293 LEU A CA 1
ATOM 2273 C C . LEU A 1 293 ? -2.781 -2.072 14.992 1 91.69 293 LEU A C 1
ATOM 2275 O O . LEU A 1 293 ? -2.648 -2.225 16.203 1 91.69 293 LEU A O 1
ATOM 2279 N N . VAL A 1 294 ? -3.93 -2.133 14.375 1 92.5 294 VAL A N 1
ATOM 2280 C CA . VAL A 1 294 ? -5.133 -2.543 15.094 1 92.5 294 VAL A CA 1
ATOM 2281 C C . VAL A 1 294 ? -5.465 -3.994 14.758 1 92.5 294 VAL A C 1
ATOM 2283 O O . VAL A 1 294 ? -5.691 -4.332 13.594 1 92.5 294 VAL A O 1
ATOM 2286 N N . LEU A 1 295 ? -5.41 -4.898 15.633 1 83.06 295 LEU A N 1
ATOM 2287 C CA . LEU A 1 295 ? -5.828 -6.289 15.492 1 83.06 295 LEU A CA 1
ATOM 2288 C C . LEU A 1 295 ? -7.234 -6.488 16.047 1 83.06 295 LEU A C 1
ATOM 2290 O O . LEU A 1 295 ? -7.441 -6.453 17.266 1 83.06 295 LEU A O 1
ATOM 2294 N N . PRO A 1 296 ? -8.234 -6.586 15.141 1 69.38 296 PRO A N 1
ATOM 2295 C CA . PRO A 1 296 ? -9.609 -6.66 15.633 1 69.38 296 PRO A CA 1
ATOM 2296 C C . PRO A 1 296 ? -9.852 -7.883 16.516 1 69.38 296 PRO A C 1
ATOM 2298 O O . PRO A 1 296 ? -10.625 -7.816 17.469 1 69.38 296 PRO A O 1
ATOM 2301 N N . 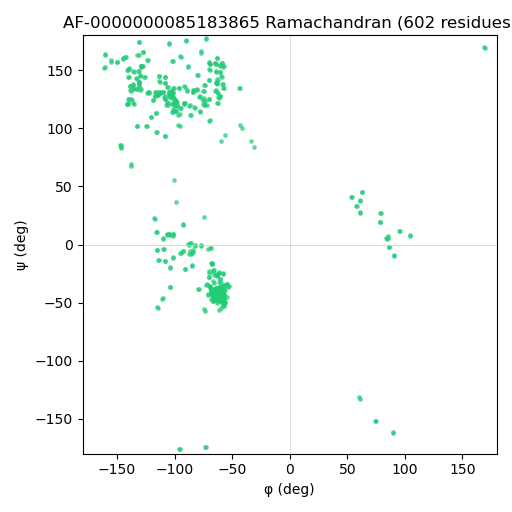ALA A 1 297 ? -9.617 -9.297 16.156 1 63.09 297 ALA A N 1
ATOM 2302 C CA . ALA A 1 297 ? -10.008 -10.508 16.875 1 63.09 297 ALA A CA 1
ATOM 2303 C C . ALA A 1 297 ? -8.852 -11.062 17.703 1 63.09 297 ALA A C 1
ATOM 2305 O O . ALA A 1 297 ? -8.703 -12.273 17.844 1 63.09 297 ALA A O 1
ATOM 2306 N N . LEU A 1 298 ? -7.93 -10.477 18.359 1 49.69 298 LEU A N 1
ATOM 2307 C CA . LEU A 1 298 ? -7.016 -11.328 19.125 1 49.69 298 LEU A CA 1
ATOM 2308 C C . LEU A 1 298 ? -7.785 -12.234 20.078 1 49.69 298 LEU A C 1
ATOM 2310 O O . LEU A 1 298 ? -7.242 -13.211 20.594 1 49.69 298 LEU A O 1
ATOM 2314 N N . THR A 1 299 ? -8.773 -11.82 20.844 1 37.56 299 THR A N 1
ATOM 2315 C CA . THR A 1 299 ? -9.141 -12.539 22.062 1 37.56 299 THR A CA 1
ATOM 2316 C C . THR A 1 299 ? -9.891 -13.828 21.719 1 37.56 299 THR A C 1
ATOM 2318 O O . THR A 1 299 ? -11.117 -13.883 21.797 1 37.56 299 THR A O 1
ATOM 2321 N N . ARG A 1 300 ? -9.922 -14.578 20.672 1 33.47 300 ARG A N 1
ATOM 2322 C CA . ARG A 1 300 ? -10.586 -15.797 21.141 1 33.47 300 ARG A CA 1
ATOM 2323 C C . ARG A 1 300 ? -9.852 -16.391 22.344 1 33.47 300 ARG A C 1
ATOM 2325 O O . ARG A 1 300 ? -8.68 -16.766 22.234 1 33.47 300 ARG A O 1
ATOM 2332 N N . PRO A 1 301 ? -10.203 -16.109 23.641 1 27.16 301 PRO A N 1
ATOM 2333 C CA . PRO A 1 301 ? -9.758 -17.031 24.688 1 27.16 301 PRO A CA 1
ATOM 2334 C C . PRO A 1 301 ? -9.93 -18.5 24.281 1 27.16 301 PRO A C 1
ATOM 2336 O O . PRO A 1 301 ? -10.891 -18.844 23.594 1 27.16 301 PRO A O 1
ATOM 2339 N N . ARG A 1 302 ? -8.836 -19.188 23.891 1 25.8 302 ARG A N 1
ATOM 2340 C CA . ARG A 1 302 ? -9.062 -20.625 24.047 1 25.8 302 ARG A CA 1
ATOM 2341 C C . ARG A 1 302 ? -10.008 -20.906 25.219 1 25.8 302 ARG A C 1
ATOM 2343 O O . ARG A 1 302 ? -9.742 -20.5 26.344 1 25.8 302 ARG A O 1
ATOM 2350 N N . SER A 1 303 ? -11.367 -20.828 24.969 1 19.67 303 SER A N 1
ATOM 2351 C CA . SER A 1 303 ? -12.023 -21.719 25.938 1 19.67 303 SER A CA 1
ATOM 2352 C C . SER A 1 303 ? -11.383 -23.109 25.922 1 19.67 303 SER A C 1
ATOM 2354 O O . SER A 1 303 ? -10.961 -23.594 24.875 1 19.67 303 SER A O 1
ATOM 2356 N N . MET B 1 1 ? 22.938 -15.805 12.32 1 93.25 1 MET B N 1
ATOM 2357 C CA . MET B 1 1 ? 22.172 -15.602 11.102 1 93.25 1 MET B CA 1
ATOM 2358 C C . MET B 1 1 ? 22.328 -14.172 10.586 1 93.25 1 MET B C 1
ATOM 2360 O O . MET B 1 1 ? 22.25 -13.219 11.352 1 93.25 1 MET B O 1
ATOM 2364 N N . GLU B 1 2 ? 22.672 -14.117 9.328 1 95.19 2 GLU B N 1
ATOM 2365 C CA . GLU B 1 2 ? 22.906 -12.828 8.68 1 95.19 2 GLU B CA 1
ATOM 2366 C C . GLU B 1 2 ? 22 -12.648 7.465 1 95.19 2 GLU B C 1
ATOM 2368 O O . GLU B 1 2 ? 21.844 -13.57 6.664 1 95.19 2 GLU B O 1
ATOM 2373 N N . ILE B 1 3 ? 21.344 -11.531 7.367 1 97.25 3 ILE B N 1
ATOM 2374 C CA . ILE B 1 3 ? 20.578 -11.148 6.184 1 97.25 3 ILE B CA 1
ATOM 2375 C C . ILE B 1 3 ? 21.375 -10.156 5.352 1 97.25 3 ILE B C 1
ATOM 2377 O O . ILE B 1 3 ? 21.75 -9.086 5.84 1 97.25 3 ILE B O 1
ATOM 2381 N N . VAL B 1 4 ? 21.75 -10.484 4.164 1 97.56 4 VAL B N 1
ATOM 2382 C CA . VAL B 1 4 ? 22.5 -9.617 3.262 1 97.56 4 VAL B CA 1
ATOM 2383 C C . VAL B 1 4 ? 21.578 -9.094 2.16 1 97.56 4 VAL B C 1
ATOM 2385 O O . VAL B 1 4 ? 20.984 -9.883 1.414 1 97.56 4 VAL B O 1
ATOM 2388 N N . TRP B 1 5 ? 21.484 -7.797 2.076 1 97.56 5 TRP B N 1
ATOM 2389 C CA . TRP B 1 5 ? 20.547 -7.199 1.144 1 97.56 5 TRP B CA 1
ATOM 2390 C C . TRP B 1 5 ? 21.25 -6.723 -0.121 1 97.56 5 TRP B C 1
ATOM 2392 O O . TRP B 1 5 ? 22.312 -6.098 -0.049 1 97.56 5 TRP B O 1
ATOM 2402 N N . ASP B 1 6 ? 20.703 -7.008 -1.254 1 97.75 6 ASP B N 1
ATOM 2403 C CA . ASP B 1 6 ? 20.953 -6.414 -2.564 1 97.75 6 ASP B CA 1
ATOM 2404 C C . ASP B 1 6 ? 22.406 -6.609 -2.99 1 97.75 6 ASP B C 1
ATOM 2406 O O . ASP B 1 6 ? 23.016 -5.695 -3.547 1 97.75 6 ASP B O 1
ATOM 2410 N N . GLN B 1 7 ? 22.953 -7.75 -2.686 1 97.62 7 GLN B N 1
ATOM 2411 C CA . GLN B 1 7 ? 24.312 -8.07 -3.098 1 97.62 7 GLN B CA 1
ATOM 2412 C C . GLN B 1 7 ? 24.328 -9.133 -4.199 1 97.62 7 GLN B C 1
ATOM 2414 O O . GLN B 1 7 ? 25.344 -9.344 -4.855 1 97.62 7 GLN B O 1
ATOM 2419 N N . ILE B 1 8 ? 23.25 -9.805 -4.422 1 97.81 8 ILE B N 1
ATOM 2420 C CA . ILE B 1 8 ? 23.141 -10.828 -5.461 1 97.81 8 ILE B CA 1
ATOM 2421 C C . ILE B 1 8 ? 22.531 -10.219 -6.715 1 97.81 8 ILE B C 1
ATOM 2423 O O . ILE B 1 8 ? 21.594 -9.414 -6.633 1 97.81 8 ILE B O 1
ATOM 2427 N N . ASP B 1 9 ? 23.078 -10.484 -7.898 1 97.38 9 ASP B N 1
ATOM 2428 C CA . ASP B 1 9 ? 22.516 -9.984 -9.148 1 97.38 9 ASP B CA 1
ATOM 2429 C C . ASP B 1 9 ? 21.609 -11.023 -9.805 1 97.38 9 ASP B C 1
ATOM 2431 O O . ASP B 1 9 ? 21.375 -12.094 -9.234 1 97.38 9 ASP B O 1
ATOM 2435 N N . ARG B 1 10 ? 21.125 -10.711 -10.953 1 96.75 10 ARG B N 1
ATOM 2436 C CA . ARG B 1 10 ? 20.156 -11.555 -11.648 1 96.75 10 ARG B CA 1
ATOM 2437 C C . ARG B 1 10 ? 20.75 -12.93 -11.961 1 96.75 10 ARG B C 1
ATOM 2439 O O . ARG B 1 10 ? 20.094 -13.953 -11.773 1 96.75 10 ARG B O 1
ATOM 2446 N N . LYS B 1 11 ? 21.953 -12.969 -12.484 1 97.19 11 LYS B N 1
ATOM 2447 C CA . LYS B 1 11 ? 22.625 -14.227 -12.828 1 97.19 11 LYS B CA 1
ATOM 2448 C C . LYS B 1 11 ? 22.797 -15.102 -11.602 1 97.19 11 LYS B C 1
ATOM 2450 O O . LYS B 1 11 ? 22.547 -16.312 -11.648 1 97.19 11 LYS B O 1
ATOM 2455 N N . GLY B 1 12 ? 23.281 -14.477 -10.523 1 97.75 12 GLY B N 1
ATOM 2456 C CA . GLY B 1 12 ? 23.438 -15.203 -9.273 1 97.75 12 GLY B CA 1
ATOM 2457 C C . GLY B 1 12 ? 22.141 -15.758 -8.734 1 97.75 12 GLY B C 1
ATOM 2458 O O . GLY B 1 12 ? 22.094 -16.891 -8.234 1 97.75 12 GLY B O 1
ATOM 2459 N N . TRP B 1 13 ? 21.078 -14.992 -8.82 1 98.06 13 TRP B N 1
ATOM 2460 C CA . TRP B 1 13 ? 19.766 -15.406 -8.367 1 98.06 13 TRP B CA 1
ATOM 2461 C C . TRP B 1 13 ? 19.281 -16.625 -9.141 1 98.06 13 TRP B C 1
ATOM 2463 O O . TRP B 1 13 ? 18.828 -17.609 -8.547 1 98.06 13 TRP B O 1
ATOM 2473 N N . ARG B 1 14 ? 19.438 -16.578 -10.461 1 96.25 14 ARG B N 1
ATOM 2474 C CA . ARG B 1 14 ? 19.047 -17.672 -11.336 1 96.25 14 ARG B CA 1
ATOM 2475 C C . ARG B 1 14 ? 19.828 -18.938 -11.023 1 96.25 14 ARG B C 1
ATOM 2477 O O . ARG B 1 14 ? 19.266 -20.031 -10.938 1 96.25 14 ARG B O 1
ATOM 2484 N N . ALA B 1 15 ? 21.094 -18.797 -10.844 1 97.38 15 ALA B N 1
ATOM 2485 C CA . ALA B 1 15 ? 21.953 -19.953 -10.555 1 97.38 15 ALA B CA 1
ATOM 2486 C C . ALA B 1 15 ? 21.578 -20.594 -9.227 1 97.38 15 ALA B C 1
ATOM 2488 O O . ALA B 1 15 ? 21.5 -21.812 -9.125 1 97.38 15 ALA B O 1
ATOM 2489 N N . ALA B 1 16 ? 21.312 -19.781 -8.258 1 97.5 16 ALA B N 1
ATOM 2490 C CA . ALA B 1 16 ? 21.047 -20.266 -6.914 1 97.5 16 ALA B CA 1
ATOM 2491 C C . ALA B 1 16 ? 19.688 -20.984 -6.859 1 97.5 16 ALA B C 1
ATOM 2493 O O . ALA B 1 16 ? 19.5 -21.891 -6.055 1 97.5 16 ALA B O 1
ATOM 2494 N N . THR B 1 17 ? 18.766 -20.594 -7.734 1 96.56 17 THR B N 1
ATOM 2495 C CA . THR B 1 17 ? 17.406 -21.109 -7.641 1 96.56 17 THR B CA 1
ATOM 2496 C C . THR B 1 17 ? 17.156 -22.156 -8.727 1 96.56 17 THR B C 1
ATOM 2498 O O . THR B 1 17 ? 16.031 -22.641 -8.891 1 96.56 17 THR B O 1
ATOM 2501 N N . ALA B 1 18 ? 18.141 -22.594 -9.453 1 94.56 18 ALA B N 1
ATOM 2502 C CA . ALA B 1 18 ? 18.016 -23.453 -10.633 1 94.56 18 ALA B CA 1
ATOM 2503 C C . ALA B 1 18 ? 17.484 -24.828 -10.25 1 94.56 18 ALA B C 1
ATOM 2505 O O . ALA B 1 18 ? 16.859 -25.516 -11.062 1 94.56 18 ALA B O 1
ATOM 2506 N N . LYS B 1 19 ? 17.719 -25.219 -9.016 1 91.44 19 LYS B N 1
ATOM 2507 C CA . LYS B 1 19 ? 17.422 -26.609 -8.656 1 91.44 19 LYS B CA 1
ATOM 2508 C C . LYS B 1 19 ? 16.297 -26.672 -7.617 1 91.44 19 LYS B C 1
ATOM 2510 O O . LYS B 1 19 ? 16.094 -27.719 -6.992 1 91.44 19 LYS B O 1
ATOM 2515 N N . VAL B 1 20 ? 15.641 -25.594 -7.367 1 92.38 20 VAL B N 1
ATOM 2516 C CA . VAL B 1 20 ? 14.562 -25.594 -6.383 1 92.38 20 VAL B CA 1
ATOM 2517 C C . VAL B 1 20 ? 13.273 -25.094 -7.031 1 92.38 20 VAL B C 1
ATOM 2519 O O . VAL B 1 20 ? 13.297 -24.516 -8.117 1 92.38 20 VAL B O 1
ATOM 2522 N N . SER B 1 21 ? 12.172 -25.469 -6.379 1 88.94 21 SER B N 1
ATOM 2523 C CA . SER B 1 21 ? 10.906 -24.906 -6.812 1 88.94 21 SER B CA 1
ATOM 2524 C C . SER B 1 21 ? 10.883 -23.391 -6.641 1 88.94 21 SER B C 1
ATOM 2526 O O . SER B 1 21 ? 11.203 -22.875 -5.562 1 88.94 21 SER B O 1
ATOM 2528 N N . LEU B 1 22 ? 10.57 -22.703 -7.695 1 95.38 22 LEU B N 1
ATOM 2529 C CA . LEU B 1 22 ? 10.609 -21.25 -7.672 1 95.38 22 LEU B CA 1
ATOM 2530 C C . LEU B 1 22 ? 9.266 -20.656 -8.078 1 95.38 22 LEU B C 1
ATOM 2532 O O . LEU B 1 22 ? 8.93 -20.625 -9.266 1 95.38 22 LEU B O 1
ATOM 2536 N N . PRO B 1 23 ? 8.477 -20.203 -7.09 1 96.62 23 PRO B N 1
ATOM 2537 C CA . PRO B 1 23 ? 7.25 -19.5 -7.469 1 96.62 23 PRO B CA 1
ATOM 2538 C C . PRO B 1 23 ? 7.52 -18.25 -8.297 1 96.62 23 PRO B C 1
ATOM 2540 O O . PRO B 1 23 ? 8.594 -17.641 -8.172 1 96.62 23 PRO B O 1
ATOM 2543 N N . ALA B 1 24 ? 6.539 -17.859 -9.109 1 97 24 ALA B N 1
ATOM 2544 C CA . ALA B 1 24 ? 6.707 -16.703 -9.977 1 97 24 ALA B CA 1
ATOM 2545 C C . ALA B 1 24 ? 7.059 -15.461 -9.164 1 97 24 ALA B C 1
ATOM 2547 O O . ALA B 1 24 ? 7.863 -14.633 -9.609 1 97 24 ALA B O 1
ATOM 2548 N N . GLN B 1 25 ? 6.512 -15.344 -7.965 1 96.75 25 GLN B N 1
ATOM 2549 C CA . GLN B 1 25 ? 6.664 -14.156 -7.129 1 96.75 25 GLN B CA 1
ATOM 2550 C C . GLN B 1 25 ? 8.102 -14 -6.648 1 96.75 25 GLN B C 1
ATOM 2552 O O . GLN B 1 25 ? 8.5 -12.93 -6.184 1 96.75 25 GLN B O 1
ATOM 2557 N N . GLN B 1 26 ? 8.844 -15.109 -6.762 1 98.19 26 GLN B N 1
ATOM 2558 C CA . GLN B 1 26 ? 10.234 -15.062 -6.301 1 98.19 26 GLN B CA 1
ATOM 2559 C C . GLN B 1 26 ? 11.203 -15.133 -7.473 1 98.19 26 GLN B C 1
ATOM 2561 O O . GLN B 1 26 ? 12.414 -15.289 -7.277 1 98.19 26 GLN B O 1
ATOM 2566 N N . HIS B 1 27 ? 10.656 -15.109 -8.633 1 98.12 27 HIS B N 1
ATOM 2567 C CA . HIS B 1 27 ? 11.484 -15.023 -9.828 1 98.12 27 HIS B CA 1
ATOM 2568 C C . HIS B 1 27 ? 11.938 -13.594 -10.086 1 98.12 27 HIS B C 1
ATOM 2570 O O . HIS B 1 27 ? 11.18 -12.648 -9.867 1 98.12 27 HIS B O 1
ATOM 2576 N N . TRP B 1 28 ? 13.133 -13.43 -10.617 1 97.88 28 TRP B N 1
ATOM 2577 C CA . TRP B 1 28 ? 13.727 -12.117 -10.836 1 97.88 28 TRP B CA 1
ATOM 2578 C C . TRP B 1 28 ? 12.836 -11.258 -11.727 1 97.88 28 TRP B C 1
ATOM 2580 O O . TRP B 1 28 ? 12.664 -10.062 -11.484 1 97.88 28 TRP B O 1
ATOM 2590 N N . THR B 1 29 ? 12.242 -11.836 -12.766 1 97.56 29 THR B N 1
ATOM 2591 C CA . THR B 1 29 ? 11.414 -11.109 -13.719 1 97.56 29 THR B CA 1
ATOM 2592 C C . THR B 1 29 ? 10.195 -10.5 -13.023 1 97.56 29 THR B C 1
ATOM 2594 O O . THR B 1 29 ? 9.805 -9.367 -13.328 1 97.56 29 THR B O 1
ATOM 2597 N N . TYR B 1 30 ? 9.602 -11.227 -12.109 1 97.75 30 TYR B N 1
ATOM 2598 C CA . TYR B 1 30 ? 8.469 -10.711 -11.336 1 97.75 30 TYR B CA 1
ATOM 2599 C C . TYR B 1 30 ? 8.836 -9.414 -10.625 1 97.75 30 TYR B C 1
ATOM 2601 O O . TYR B 1 30 ? 8.109 -8.43 -10.711 1 97.75 30 TYR B O 1
ATOM 2609 N N . GLY B 1 31 ? 9.945 -9.414 -9.922 1 97.5 31 GLY B N 1
ATOM 2610 C CA . GLY B 1 31 ? 10.438 -8.219 -9.25 1 97.5 31 GLY B CA 1
ATOM 2611 C C . GLY B 1 31 ? 10.711 -7.07 -10.203 1 97.5 31 GLY B C 1
ATOM 2612 O O . GLY B 1 31 ? 10.375 -5.922 -9.906 1 97.5 31 GLY B O 1
ATOM 2613 N N . ALA B 1 32 ? 11.312 -7.414 -11.305 1 97.25 32 ALA B N 1
ATOM 2614 C CA . ALA B 1 32 ? 11.625 -6.395 -12.305 1 97.25 32 ALA B CA 1
ATOM 2615 C C . ALA B 1 32 ? 10.359 -5.715 -12.812 1 97.25 32 ALA B C 1
ATOM 2617 O O . ALA B 1 32 ? 10.336 -4.496 -12.992 1 97.25 32 ALA B O 1
ATOM 2618 N N . VAL B 1 33 ? 9.352 -6.504 -13.078 1 96.5 33 VAL B N 1
ATOM 2619 C CA . VAL B 1 33 ? 8.078 -5.969 -13.547 1 96.5 33 VAL B CA 1
ATOM 2620 C C . VAL B 1 33 ? 7.5 -5.012 -12.508 1 96.5 33 VAL B C 1
ATOM 2622 O O . VAL B 1 33 ? 7.098 -3.895 -12.836 1 96.5 33 VAL B O 1
ATOM 2625 N N . LEU B 1 34 ? 7.52 -5.438 -11.242 1 95.25 34 LEU B N 1
ATOM 2626 C CA . LEU B 1 34 ? 6.938 -4.617 -10.188 1 95.25 34 LEU B CA 1
ATOM 2627 C C . LEU B 1 34 ? 7.773 -3.367 -9.945 1 95.25 34 LEU B C 1
ATOM 2629 O O . LEU B 1 34 ? 7.23 -2.295 -9.672 1 95.25 34 LEU B O 1
ATOM 2633 N N . SER B 1 35 ? 9.07 -3.488 -10.047 1 96.19 35 SER B N 1
ATOM 2634 C CA . SER B 1 35 ? 9.938 -2.314 -9.961 1 96.19 35 SER B CA 1
ATOM 2635 C C . SER B 1 35 ? 9.586 -1.292 -11.031 1 96.19 35 SER B C 1
ATOM 2637 O O . SER B 1 35 ? 9.484 -0.096 -10.75 1 96.19 35 SER B O 1
ATOM 2639 N N . ALA B 1 36 ? 9.391 -1.733 -12.234 1 94.19 36 ALA B N 1
ATOM 2640 C CA . ALA B 1 36 ? 9.039 -0.853 -13.344 1 94.19 36 ALA B CA 1
ATOM 2641 C C . ALA B 1 36 ? 7.688 -0.188 -13.109 1 94.19 36 ALA B C 1
ATOM 2643 O O . ALA B 1 36 ? 7.418 0.894 -13.641 1 94.19 36 ALA B O 1
ATOM 2644 N N . MET B 1 37 ? 6.898 -0.833 -12.383 1 91.25 37 MET B N 1
ATOM 2645 C CA . MET B 1 37 ? 5.578 -0.299 -12.062 1 91.25 37 MET B CA 1
ATOM 2646 C C . MET B 1 37 ? 5.641 0.623 -10.852 1 91.25 37 MET B C 1
ATOM 2648 O O . MET B 1 37 ? 4.605 1.018 -10.312 1 91.25 37 MET B O 1
ATOM 2652 N N . GLY B 1 38 ? 6.805 0.841 -10.297 1 88.44 38 GLY B N 1
ATOM 2653 C CA . GLY B 1 38 ? 6.973 1.864 -9.281 1 88.44 38 GLY B CA 1
ATOM 2654 C C . GLY B 1 38 ? 7.086 1.296 -7.875 1 88.44 38 GLY B C 1
ATOM 2655 O O . GLY B 1 38 ? 7.098 2.045 -6.898 1 88.44 38 GLY B O 1
ATOM 2656 N N . ARG B 1 39 ? 7.176 -0.017 -7.777 1 92.38 39 ARG B N 1
ATOM 2657 C CA . ARG B 1 39 ? 7.371 -0.623 -6.461 1 92.38 39 ARG B CA 1
ATOM 2658 C C . ARG B 1 39 ? 8.852 -0.724 -6.121 1 92.38 39 ARG B C 1
ATOM 2660 O O . ARG B 1 39 ? 9.703 -0.72 -7.016 1 92.38 39 ARG B O 1
ATOM 2667 N N . ASN B 1 40 ? 9.117 -0.713 -4.816 1 94.06 40 ASN B N 1
ATOM 2668 C CA . ASN B 1 40 ? 10.484 -0.983 -4.363 1 94.06 40 ASN B CA 1
ATOM 2669 C C . ASN B 1 40 ? 10.727 -2.48 -4.199 1 94.06 40 ASN B C 1
ATOM 2671 O O . ASN B 1 40 ? 9.984 -3.16 -3.488 1 94.06 40 ASN B O 1
ATOM 2675 N N . VAL B 1 41 ? 11.703 -3.023 -4.949 1 97.44 41 VAL B N 1
ATOM 2676 C CA . VAL B 1 41 ? 12.016 -4.449 -4.898 1 97.44 41 VAL B CA 1
ATOM 2677 C C . VAL B 1 41 ? 13.422 -4.648 -4.336 1 97.44 41 VAL B C 1
ATOM 2679 O O . VAL B 1 41 ? 14.367 -4.004 -4.785 1 97.44 41 VAL B O 1
ATOM 2682 N N . ARG B 1 42 ? 13.555 -5.484 -3.342 1 97.81 42 ARG B N 1
ATOM 2683 C CA . ARG B 1 42 ? 14.852 -5.816 -2.768 1 97.81 42 ARG B CA 1
ATOM 2684 C C . ARG B 1 42 ? 15.062 -7.328 -2.715 1 97.81 42 ARG B C 1
ATOM 2686 O O . ARG B 1 42 ? 14.094 -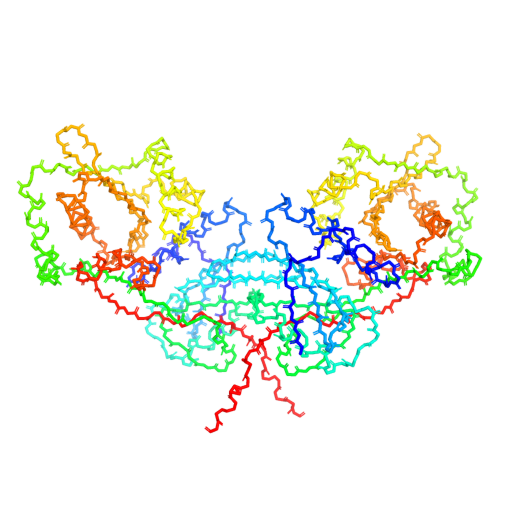8.094 -2.771 1 97.81 42 ARG B O 1
ATOM 2693 N N . HIS B 1 43 ? 16.266 -7.73 -2.734 1 98.56 43 HIS B N 1
ATOM 2694 C CA . HIS B 1 43 ? 16.672 -9.133 -2.695 1 98.56 43 HIS B CA 1
ATOM 2695 C C . HIS B 1 43 ? 17.516 -9.422 -1.469 1 98.56 43 HIS B C 1
ATOM 2697 O O . HIS B 1 43 ? 18.547 -8.781 -1.259 1 98.56 43 HIS B O 1
ATOM 2703 N N . ALA B 1 44 ? 17.094 -10.367 -0.713 1 98.44 44 ALA B N 1
ATOM 2704 C CA . ALA B 1 44 ? 17.844 -10.734 0.49 1 98.44 44 ALA B CA 1
ATOM 2705 C C . ALA B 1 44 ? 18.438 -12.133 0.361 1 98.44 44 ALA B C 1
ATOM 2707 O O . ALA B 1 44 ? 17.797 -13.031 -0.202 1 98.44 44 ALA B O 1
ATOM 2708 N N . GLU B 1 45 ? 19.641 -12.312 0.841 1 98.56 45 GLU B N 1
ATOM 2709 C CA . GLU B 1 45 ? 20.266 -13.609 1.076 1 98.56 45 GLU B CA 1
ATOM 2710 C C . GLU B 1 45 ? 20.281 -13.953 2.564 1 98.56 45 GLU B C 1
ATOM 2712 O O . GLU B 1 45 ? 20.703 -13.133 3.387 1 98.56 45 GLU B O 1
ATOM 2717 N N . ILE B 1 46 ? 19.812 -15.062 2.906 1 98.25 46 ILE B N 1
ATOM 2718 C CA . ILE B 1 46 ? 19.828 -15.547 4.281 1 98.25 46 ILE B CA 1
ATOM 2719 C C . ILE B 1 46 ? 21.031 -16.469 4.48 1 98.25 46 ILE B C 1
ATOM 2721 O O . ILE B 1 46 ? 21.062 -17.594 3.969 1 98.25 46 ILE B O 1
ATOM 2725 N N . ILE B 1 47 ? 21.969 -15.953 5.281 1 97.81 47 ILE B N 1
ATOM 2726 C CA . ILE B 1 47 ? 23.234 -16.656 5.477 1 97.81 47 ILE B CA 1
ATOM 2727 C C . ILE B 1 47 ? 23.328 -17.156 6.914 1 97.81 47 ILE B C 1
ATOM 2729 O O . ILE B 1 47 ? 23.062 -16.406 7.859 1 97.81 47 ILE B O 1
ATOM 2733 N N . PHE B 1 48 ? 23.641 -18.375 7.098 1 96.88 48 PHE B N 1
ATOM 2734 C CA . PHE B 1 48 ? 23.859 -18.969 8.406 1 96.88 48 PHE B CA 1
ATOM 2735 C C . PHE B 1 48 ? 25.078 -19.891 8.383 1 96.88 48 PHE B C 1
ATOM 2737 O O . PHE B 1 48 ? 25.188 -20.766 7.527 1 96.88 48 PHE B O 1
ATOM 2744 N N . GLY B 1 49 ? 26.031 -19.625 9.297 1 94.69 49 GLY B N 1
ATOM 2745 C CA . GLY B 1 49 ? 27.266 -20.422 9.32 1 94.69 49 GLY B CA 1
ATOM 2746 C C . GLY B 1 49 ? 28.062 -20.312 8.039 1 94.69 49 GLY B C 1
ATOM 2747 O O . GLY B 1 49 ? 28.594 -21.312 7.562 1 94.69 49 GLY B O 1
ATOM 2748 N N . GLY B 1 50 ? 27.953 -19.25 7.348 1 94.12 50 GLY B N 1
ATOM 2749 C CA . GLY B 1 50 ? 28.703 -19.016 6.129 1 94.12 50 GLY B CA 1
ATOM 2750 C C . GLY B 1 50 ? 28.031 -19.578 4.891 1 94.12 50 GLY B C 1
ATOM 2751 O O . GLY B 1 50 ? 28.547 -19.422 3.777 1 94.12 50 GLY B O 1
ATOM 2752 N N . ARG B 1 51 ? 26.906 -20.234 5.062 1 96.38 51 ARG B N 1
ATOM 2753 C CA . ARG B 1 51 ? 26.188 -20.828 3.943 1 96.38 51 ARG B CA 1
ATOM 2754 C C . ARG B 1 51 ? 24.906 -20.062 3.637 1 96.38 51 ARG B C 1
ATOM 2756 O O . ARG B 1 51 ? 24.188 -19.656 4.551 1 96.38 51 ARG B O 1
ATOM 2763 N N . ARG B 1 52 ? 24.672 -19.906 2.32 1 97.56 52 ARG B N 1
ATOM 2764 C CA . ARG B 1 52 ? 23.406 -19.344 1.895 1 97.56 52 ARG B CA 1
ATOM 2765 C C . ARG B 1 52 ? 22.281 -20.375 1.966 1 97.56 52 ARG B C 1
ATOM 2767 O O . ARG B 1 52 ? 22.25 -21.312 1.177 1 97.56 52 ARG B O 1
ATOM 2774 N N . LEU B 1 53 ? 21.344 -20.156 2.809 1 97.88 53 LEU B N 1
ATOM 2775 C CA . LEU B 1 53 ? 20.312 -21.156 3.045 1 97.88 53 LEU B CA 1
ATOM 2776 C C . LEU B 1 53 ? 19.016 -20.766 2.367 1 97.88 53 LEU B C 1
ATOM 2778 O O . LEU B 1 53 ? 18.125 -21.609 2.168 1 97.88 53 LEU B O 1
ATOM 2782 N N . GLY B 1 54 ? 18.891 -19.5 2.07 1 98.19 54 GLY B N 1
ATOM 2783 C CA . GLY B 1 54 ? 17.641 -19.062 1.466 1 98.19 54 GLY B CA 1
ATOM 2784 C C . GLY B 1 54 ? 17.781 -17.734 0.74 1 98.19 54 GLY B C 1
ATOM 2785 O O . GLY B 1 54 ? 18.781 -17.016 0.914 1 98.19 54 GLY B O 1
ATOM 2786 N N . LEU B 1 55 ? 16.828 -17.438 -0.088 1 98.56 55 LEU B N 1
ATOM 2787 C CA . LEU B 1 55 ? 16.672 -16.188 -0.837 1 98.56 55 LEU B CA 1
ATOM 2788 C C . LEU B 1 55 ? 15.273 -15.625 -0.679 1 98.56 55 LEU B C 1
ATOM 2790 O O . LEU B 1 55 ? 14.305 -16.375 -0.558 1 98.56 55 LEU B O 1
ATOM 2794 N N . ALA B 1 56 ? 15.188 -14.312 -0.657 1 98.56 56 ALA B N 1
ATOM 2795 C CA . ALA B 1 56 ? 13.875 -13.664 -0.557 1 98.56 56 ALA B CA 1
ATOM 2796 C C . ALA B 1 56 ? 13.82 -12.414 -1.419 1 98.56 56 ALA B C 1
ATOM 2798 O O . ALA B 1 56 ? 14.664 -11.516 -1.284 1 98.56 56 ALA B O 1
ATOM 2799 N N . GLN B 1 57 ? 12.906 -12.406 -2.326 1 98.56 57 GLN B N 1
ATOM 2800 C CA . GLN B 1 57 ? 12.531 -11.188 -3.037 1 98.56 57 GLN B CA 1
ATOM 2801 C C . GLN B 1 57 ? 11.32 -10.516 -2.383 1 98.56 57 GLN B C 1
ATOM 2803 O O . GLN B 1 57 ? 10.242 -11.109 -2.307 1 98.56 57 GLN B O 1
ATOM 2808 N N . VAL B 1 58 ? 11.539 -9.289 -1.898 1 97.62 58 VAL B N 1
ATOM 2809 C CA . VAL B 1 58 ? 10.453 -8.578 -1.228 1 97.62 58 VAL B CA 1
ATOM 2810 C C . VAL B 1 58 ? 10.047 -7.359 -2.053 1 97.62 58 VAL B C 1
ATOM 2812 O O . VAL B 1 58 ? 10.875 -6.77 -2.748 1 97.62 58 VAL B O 1
ATOM 2815 N N . VAL B 1 59 ? 8.781 -7.086 -2.012 1 96.25 59 VAL B N 1
ATOM 2816 C CA . VAL B 1 59 ? 8.211 -5.926 -2.688 1 96.25 59 VAL B CA 1
ATOM 2817 C C . VAL B 1 59 ? 7.602 -4.977 -1.657 1 96.25 59 VAL B C 1
ATOM 2819 O O . VAL B 1 59 ? 6.836 -5.402 -0.787 1 96.25 59 VAL B O 1
ATOM 2822 N N . SER B 1 60 ? 7.977 -3.713 -1.711 1 94 60 SER B N 1
ATOM 2823 C CA . SER B 1 60 ? 7.488 -2.768 -0.71 1 94 60 SER B CA 1
ATOM 2824 C C . SER B 1 60 ? 6.902 -1.522 -1.365 1 94 60 SER B C 1
ATOM 2826 O O . SER B 1 60 ? 7.223 -1.208 -2.514 1 94 60 SER B O 1
ATOM 2828 N N . ARG B 1 61 ? 6.02 -0.943 -0.649 1 88.31 61 ARG B N 1
ATOM 2829 C CA . ARG B 1 61 ? 5.453 0.358 -0.991 1 88.31 61 ARG B CA 1
ATOM 2830 C C . ARG B 1 61 ? 5.27 1.22 0.254 1 88.31 61 ARG B C 1
ATOM 2832 O O . ARG B 1 61 ? 5.031 0.699 1.346 1 88.31 61 ARG B O 1
ATOM 2839 N N . ARG B 1 62 ? 5.492 2.473 0.038 1 85 62 ARG B N 1
ATOM 2840 C CA . ARG B 1 62 ? 5.23 3.4 1.133 1 85 62 ARG B CA 1
ATOM 2841 C C . ARG B 1 62 ? 3.744 3.723 1.234 1 85 62 ARG B C 1
ATOM 2843 O O . ARG B 1 62 ? 3.076 3.926 0.218 1 85 62 ARG B O 1
ATOM 2850 N N . PHE B 1 63 ? 3.143 3.686 2.352 1 79.94 63 PHE B N 1
ATOM 2851 C CA . PHE B 1 63 ? 1.765 4.051 2.656 1 79.94 63 PHE B CA 1
ATOM 2852 C C . PHE B 1 63 ? 1.701 4.934 3.898 1 79.94 63 PHE B C 1
ATOM 2854 O O . PHE B 1 63 ? 1.746 4.438 5.023 1 79.94 63 PHE B O 1
ATOM 2861 N N . GLY B 1 64 ? 1.522 6.289 3.66 1 77.44 64 GLY B N 1
ATOM 2862 C CA . GLY B 1 64 ? 1.733 7.207 4.766 1 77.44 64 GLY B CA 1
ATOM 2863 C C . GLY B 1 64 ? 3.148 7.172 5.312 1 77.44 64 GLY B C 1
ATOM 2864 O O . GLY B 1 64 ? 4.113 7.254 4.551 1 77.44 64 GLY B O 1
ATOM 2865 N N . PRO B 1 65 ? 3.23 7.098 6.641 1 75.5 65 PRO B N 1
ATOM 2866 C CA . PRO B 1 65 ? 4.57 7.059 7.234 1 75.5 65 PRO B CA 1
ATOM 2867 C C . PRO B 1 65 ? 5.18 5.66 7.227 1 75.5 65 PRO B C 1
ATOM 2869 O O . PRO B 1 65 ? 6.324 5.48 7.652 1 75.5 65 PRO B O 1
ATOM 2872 N N . LEU B 1 66 ? 4.438 4.723 6.715 1 81.38 66 LEU B N 1
ATOM 2873 C CA . LEU B 1 66 ? 4.867 3.334 6.848 1 81.38 66 LEU B CA 1
ATOM 2874 C C . LEU B 1 66 ? 5.336 2.779 5.508 1 81.38 66 LEU B C 1
ATOM 2876 O O . LEU B 1 66 ? 4.812 3.16 4.457 1 81.38 66 LEU B O 1
ATOM 2880 N N . ARG B 1 67 ? 6.34 1.949 5.617 1 87.38 67 ARG B N 1
ATOM 2881 C CA . ARG B 1 67 ? 6.684 1.056 4.516 1 87.38 67 ARG B CA 1
ATOM 2882 C C . ARG B 1 67 ? 6.086 -0.331 4.73 1 87.38 67 ARG B C 1
ATOM 2884 O O . ARG B 1 67 ? 6.316 -0.961 5.766 1 87.38 67 ARG B O 1
ATOM 2891 N N . VAL B 1 68 ? 5.262 -0.773 3.857 1 90.31 68 VAL B N 1
ATOM 2892 C CA . VAL B 1 68 ? 4.68 -2.111 3.916 1 90.31 68 VAL B CA 1
ATOM 2893 C C . VAL B 1 68 ? 5.395 -3.027 2.926 1 90.31 68 VAL B C 1
ATOM 2895 O O . VAL B 1 68 ? 5.562 -2.68 1.755 1 90.31 68 VAL B O 1
ATOM 2898 N N . THR B 1 69 ? 5.863 -4.117 3.408 1 94.12 69 THR B N 1
ATOM 2899 C CA . THR B 1 69 ? 6.648 -5.051 2.607 1 94.12 69 THR B CA 1
ATOM 2900 C C . THR B 1 69 ? 5.93 -6.391 2.482 1 94.12 69 THR B C 1
ATOM 2902 O O . THR B 1 69 ? 5.445 -6.938 3.475 1 94.12 69 THR B O 1
ATOM 2905 N N . LEU B 1 70 ? 5.844 -6.887 1.273 1 95 70 LEU B N 1
ATOM 2906 C CA . LEU B 1 70 ? 5.258 -8.195 0.997 1 95 70 LEU B CA 1
ATOM 2907 C C . LEU B 1 70 ? 6.336 -9.203 0.605 1 95 70 LEU B C 1
ATOM 2909 O O . LEU B 1 70 ? 7.18 -8.914 -0.244 1 95 70 LEU B O 1
ATOM 2913 N N . LEU B 1 71 ? 6.355 -10.25 1.296 1 97.06 71 LEU B N 1
ATOM 2914 C CA . LEU B 1 71 ? 7.109 -11.438 0.9 1 97.06 71 LEU B CA 1
ATOM 2915 C C . LEU B 1 71 ? 6.168 -12.555 0.456 1 97.06 71 LEU B C 1
ATOM 2917 O O . LEU B 1 71 ? 5.68 -13.328 1.283 1 97.06 71 LEU B O 1
ATOM 2921 N N . SER B 1 72 ? 5.949 -12.586 -0.851 1 96.44 72 SER B N 1
ATOM 2922 C CA . SER B 1 72 ? 4.996 -13.547 -1.404 1 96.44 72 SER B CA 1
ATOM 2923 C C . SER B 1 72 ? 5.684 -14.844 -1.806 1 96.44 72 SER B C 1
ATOM 2925 O O . SER B 1 72 ? 6.625 -14.836 -2.605 1 96.44 72 SER B O 1
ATOM 2927 N N . ARG B 1 73 ? 5.195 -15.891 -1.198 1 96.88 73 ARG B N 1
ATOM 2928 C CA . ARG B 1 73 ? 5.637 -17.25 -1.506 1 96.88 73 ARG B CA 1
ATOM 2929 C C . ARG B 1 73 ? 7.141 -17.391 -1.293 1 96.88 73 ARG B C 1
ATOM 2931 O O . ARG B 1 73 ? 7.828 -18.016 -2.104 1 96.88 73 ARG B O 1
ATOM 2938 N N . GLY B 1 74 ? 7.691 -16.703 -0.356 1 96.81 74 GLY B N 1
ATOM 2939 C CA . GLY B 1 74 ? 9.07 -16.781 0.09 1 96.81 74 GLY B CA 1
ATOM 2940 C C . GLY B 1 74 ? 9.211 -16.906 1.597 1 96.81 74 GLY B C 1
ATOM 2941 O O . GLY B 1 74 ? 8.203 -16.891 2.316 1 96.81 74 GLY B O 1
ATOM 2942 N N . PRO B 1 75 ? 10.406 -17.094 2.014 1 97.62 75 PRO B N 1
ATOM 2943 C CA . PRO B 1 75 ? 11.672 -17.219 1.299 1 97.62 75 PRO B CA 1
ATOM 2944 C C . PRO B 1 75 ? 11.773 -18.516 0.497 1 97.62 75 PRO B C 1
ATOM 2946 O O . PRO B 1 75 ? 11.023 -19.469 0.758 1 97.62 75 PRO B O 1
ATOM 2949 N N . VAL B 1 76 ? 12.594 -18.469 -0.503 1 98 76 VAL B N 1
ATOM 2950 C CA . VAL B 1 76 ? 12.953 -19.688 -1.222 1 98 76 VAL B CA 1
ATOM 2951 C C . VAL B 1 76 ? 14.141 -20.359 -0.527 1 98 76 VAL B C 1
ATOM 2953 O O . VAL B 1 76 ? 15.25 -19.828 -0.53 1 98 76 VAL B O 1
ATOM 2956 N N . TRP B 1 77 ? 13.875 -21.5 0.071 1 97.88 77 TRP B N 1
ATOM 2957 C CA . TRP B 1 77 ? 14.938 -22.234 0.756 1 97.88 77 TRP B CA 1
ATOM 2958 C C . TRP B 1 77 ? 15.719 -23.094 -0.223 1 97.88 77 TRP B C 1
ATOM 2960 O O . TRP B 1 77 ? 15.133 -23.828 -1.021 1 97.88 77 TRP B O 1
ATOM 2970 N N . LEU B 1 78 ? 17 -23.016 -0.18 1 97.56 78 LEU B N 1
ATOM 2971 C CA . LEU B 1 78 ? 17.875 -23.75 -1.101 1 97.56 78 LEU B CA 1
ATOM 2972 C C . LEU B 1 78 ? 18.141 -25.156 -0.599 1 97.56 78 LEU B C 1
ATOM 2974 O O . LEU B 1 78 ? 18.578 -26.016 -1.36 1 97.56 78 LEU B O 1
ATOM 2978 N N . GLU B 1 79 ? 17.906 -25.375 0.586 1 95.25 79 GLU B N 1
ATOM 2979 C CA . GLU B 1 79 ? 17.859 -26.672 1.254 1 95.25 79 GLU B CA 1
ATOM 2980 C C . GLU B 1 79 ? 16.797 -26.703 2.35 1 95.25 79 GLU B C 1
ATOM 2982 O O . GLU B 1 79 ? 16.328 -25.656 2.787 1 95.25 79 GLU B O 1
ATOM 2987 N N . PRO B 1 80 ? 16.406 -27.891 2.729 1 94.62 80 PRO B N 1
ATOM 2988 C CA . PRO B 1 80 ? 15.406 -27.953 3.797 1 94.62 80 PRO B CA 1
ATOM 2989 C C . PRO B 1 80 ? 15.883 -27.281 5.086 1 94.62 80 PRO B C 1
ATOM 2991 O O . PRO B 1 80 ? 17.047 -27.422 5.461 1 94.62 80 PRO B O 1
ATOM 2994 N N . VAL B 1 81 ? 14.992 -26.531 5.727 1 96.06 81 VAL B N 1
ATOM 2995 C CA . VAL B 1 81 ? 15.305 -25.891 7 1 96.06 81 VAL B CA 1
ATOM 2996 C C . VAL B 1 81 ? 14.211 -26.203 8.023 1 96.06 81 VAL B C 1
ATOM 2998 O O . VAL B 1 81 ? 13.062 -26.469 7.652 1 96.06 81 VAL B O 1
ATOM 3001 N N . ALA B 1 82 ? 14.586 -26.172 9.273 1 96.12 82 ALA B N 1
ATOM 3002 C CA . ALA B 1 82 ? 13.625 -26.391 10.359 1 96.12 82 ALA B CA 1
ATOM 3003 C C . ALA B 1 82 ? 12.656 -25.219 10.469 1 96.12 82 ALA B C 1
ATOM 3005 O O . ALA B 1 82 ? 13.023 -24.062 10.195 1 96.12 82 ALA B O 1
ATOM 3006 N N . PRO B 1 83 ? 11.445 -25.531 10.922 1 96 83 PRO B N 1
ATOM 3007 C CA . PRO B 1 83 ? 10.445 -24.469 11.062 1 96 83 PRO B CA 1
ATOM 3008 C C . PRO B 1 83 ? 10.914 -23.328 11.969 1 96 83 PRO B C 1
ATOM 3010 O O . PRO B 1 83 ? 10.68 -22.156 11.672 1 96 83 PRO B O 1
ATOM 3013 N N . ASP B 1 84 ? 11.531 -23.688 13.047 1 95.31 84 ASP B N 1
ATOM 3014 C CA . ASP B 1 84 ? 12.008 -22.656 13.969 1 95.31 84 ASP B CA 1
ATOM 3015 C C . ASP B 1 84 ? 13.031 -21.75 13.297 1 95.31 84 ASP B C 1
ATOM 3017 O O . ASP B 1 84 ? 13.07 -20.547 13.57 1 95.31 84 ASP B O 1
ATOM 3021 N N . PHE B 1 85 ? 13.875 -22.359 12.531 1 96.44 85 PHE B N 1
ATOM 3022 C CA . PHE B 1 85 ? 14.852 -21.562 11.781 1 96.44 85 PHE B CA 1
ATOM 3023 C C . PHE B 1 85 ? 14.156 -20.609 10.812 1 96.44 85 PHE B C 1
ATOM 3025 O O . PHE B 1 85 ? 14.523 -19.438 10.711 1 96.44 85 PHE B O 1
ATOM 3032 N N . ALA B 1 86 ? 13.156 -21.125 10.117 1 97.19 86 ALA B N 1
ATOM 3033 C CA . ALA B 1 86 ? 12.406 -20.328 9.164 1 97.19 86 ALA B CA 1
ATOM 3034 C C . ALA B 1 86 ? 11.75 -19.125 9.852 1 97.19 86 ALA B C 1
ATOM 3036 O O . ALA B 1 86 ? 11.766 -18.016 9.312 1 97.19 86 ALA B O 1
ATOM 3037 N N . VAL B 1 87 ? 11.227 -19.375 11.047 1 95.81 87 VAL B N 1
ATOM 3038 C CA . VAL B 1 87 ? 10.586 -18.312 11.812 1 95.81 87 VAL B CA 1
ATOM 3039 C C . VAL B 1 87 ? 11.617 -17.266 12.203 1 95.81 87 VAL B C 1
ATOM 3041 O O . VAL B 1 87 ? 11.375 -16.062 12.055 1 95.81 87 VAL B O 1
ATOM 3044 N N . ARG B 1 88 ? 12.734 -17.672 12.664 1 94.56 88 ARG B N 1
ATOM 3045 C CA . ARG B 1 88 ? 13.805 -16.75 13.023 1 94.56 88 ARG B CA 1
ATOM 3046 C C . ARG B 1 88 ? 14.258 -15.938 11.82 1 94.56 88 ARG B C 1
ATOM 3048 O O . ARG B 1 88 ? 14.531 -14.742 11.938 1 94.56 88 ARG B O 1
ATOM 3055 N N . ALA B 1 89 ? 14.344 -16.578 10.68 1 96.38 89 ALA B N 1
ATOM 3056 C CA . ALA B 1 89 ? 14.75 -15.898 9.453 1 96.38 89 ALA B CA 1
ATOM 3057 C C . ALA B 1 89 ? 13.742 -14.828 9.062 1 96.38 89 ALA B C 1
ATOM 3059 O O . ALA B 1 89 ? 14.125 -13.727 8.664 1 96.38 89 ALA B O 1
ATOM 3060 N N . LEU B 1 90 ? 12.445 -15.164 9.188 1 96.38 90 LEU B N 1
ATOM 3061 C CA . LEU B 1 90 ? 11.398 -14.203 8.859 1 96.38 90 LEU B CA 1
ATOM 3062 C C . LEU B 1 90 ? 11.469 -12.992 9.789 1 96.38 90 LEU B C 1
ATOM 3064 O O . LEU B 1 90 ? 11.328 -11.852 9.336 1 96.38 90 LEU B O 1
ATOM 3068 N N . ARG B 1 91 ? 11.672 -13.219 11.031 1 94.06 91 ARG B N 1
ATOM 3069 C CA . ARG B 1 91 ? 11.789 -12.117 11.984 1 94.06 91 ARG B CA 1
ATOM 3070 C C . ARG B 1 91 ? 13.008 -11.25 11.68 1 94.06 91 ARG B C 1
ATOM 3072 O O . ARG B 1 91 ? 12.945 -10.023 11.781 1 94.06 91 ARG B O 1
ATOM 3079 N N . ALA B 1 92 ? 14.117 -11.914 11.312 1 94.38 92 ALA B N 1
ATOM 3080 C CA . ALA B 1 92 ? 15.32 -11.18 10.938 1 94.38 92 ALA B CA 1
ATOM 3081 C C . ALA B 1 92 ? 15.07 -10.312 9.703 1 94.38 92 ALA B C 1
ATOM 3083 O O . ALA B 1 92 ? 15.5 -9.156 9.656 1 94.38 92 ALA B O 1
ATOM 3084 N N . LEU B 1 93 ? 14.391 -10.859 8.695 1 95.31 93 LEU B N 1
ATOM 3085 C CA . LEU B 1 93 ? 14.023 -10.109 7.496 1 95.31 93 LEU B CA 1
ATOM 3086 C C . LEU B 1 93 ? 13.156 -8.906 7.855 1 95.31 93 LEU B C 1
ATOM 3088 O O . LEU B 1 93 ? 13.359 -7.809 7.328 1 95.31 93 LEU B O 1
ATOM 3092 N N . GLY B 1 94 ? 12.195 -9.133 8.703 1 92.19 94 GLY B N 1
ATOM 3093 C CA . GLY B 1 94 ? 11.227 -8.117 9.094 1 92.19 94 GLY B CA 1
ATOM 3094 C C . GLY B 1 94 ? 11.859 -6.938 9.805 1 92.19 94 GLY B C 1
ATOM 3095 O O . GLY B 1 94 ? 11.312 -5.832 9.789 1 92.19 94 GLY B O 1
ATOM 3096 N N . ARG B 1 95 ? 12.992 -7.098 10.453 1 88.12 95 ARG B N 1
ATOM 3097 C CA . ARG B 1 95 ? 13.672 -6.027 11.172 1 88.12 95 ARG B CA 1
ATOM 3098 C C . ARG B 1 95 ? 14.102 -4.914 10.219 1 88.12 95 ARG B C 1
ATOM 3100 O O . ARG B 1 95 ? 14.172 -3.746 10.617 1 88.12 95 ARG B O 1
ATOM 3107 N N . GLU B 1 96 ? 14.281 -5.281 9.016 1 84.5 96 GLU B N 1
ATOM 3108 C CA . GLU B 1 96 ? 14.828 -4.309 8.07 1 84.5 96 GLU B CA 1
ATOM 3109 C C . GLU B 1 96 ? 13.82 -3.975 6.977 1 84.5 96 GLU B C 1
ATOM 3111 O O . GLU B 1 96 ? 14.086 -3.133 6.113 1 84.5 96 GLU B O 1
ATOM 3116 N N . ALA B 1 97 ? 12.703 -4.648 6.98 1 81.62 97 ALA B N 1
ATOM 3117 C CA . ALA B 1 97 ? 11.805 -4.543 5.832 1 81.62 97 ALA B CA 1
ATOM 3118 C C . ALA B 1 97 ? 10.57 -3.713 6.172 1 81.62 97 ALA B C 1
ATOM 3120 O O . ALA B 1 97 ? 9.672 -3.557 5.344 1 81.62 97 ALA B O 1
ATOM 3121 N N . GLY B 1 98 ? 10.539 -3.053 7.348 1 80.5 98 GLY B N 1
ATOM 3122 C CA . GLY B 1 98 ? 9.32 -2.363 7.738 1 80.5 98 GLY B CA 1
ATOM 3123 C C . GLY B 1 98 ? 8.219 -3.307 8.195 1 80.5 98 GLY B C 1
ATOM 3124 O O . GLY B 1 98 ? 8.492 -4.336 8.812 1 80.5 98 GLY B O 1
ATOM 3125 N N . LEU B 1 99 ? 6.938 -2.908 8.023 1 87.75 99 LEU B N 1
ATOM 3126 C CA . LEU B 1 99 ? 5.82 -3.807 8.289 1 87.75 99 LEU B CA 1
ATOM 3127 C C . LEU B 1 99 ? 5.758 -4.918 7.246 1 87.75 99 LEU B C 1
ATOM 3129 O O . LEU B 1 99 ? 5.336 -4.688 6.109 1 87.75 99 LEU B O 1
ATOM 3133 N N . MET B 1 100 ? 6.129 -6.078 7.641 1 92.88 100 MET B N 1
ATOM 3134 C CA . MET B 1 100 ? 6.289 -7.156 6.672 1 92.88 100 MET B CA 1
ATOM 3135 C C . MET B 1 100 ? 5.129 -8.141 6.758 1 92.88 100 MET B C 1
ATOM 3137 O O . MET B 1 100 ? 4.785 -8.609 7.844 1 92.88 100 MET B O 1
ATOM 3141 N N . ILE B 1 101 ? 4.551 -8.43 5.66 1 93.25 101 ILE B N 1
ATOM 3142 C CA . ILE B 1 101 ? 3.521 -9.445 5.477 1 93.25 101 ILE B CA 1
ATOM 3143 C C . ILE B 1 101 ? 4.066 -10.578 4.613 1 93.25 101 ILE B C 1
ATOM 3145 O O . ILE B 1 101 ? 4.645 -10.336 3.551 1 93.25 101 ILE B O 1
ATOM 3149 N N . VAL B 1 102 ? 3.877 -11.805 5.059 1 96.06 102 VAL B N 1
ATOM 3150 C CA . VAL B 1 102 ? 4.504 -12.93 4.363 1 96.06 102 VAL B CA 1
ATOM 3151 C C . VAL B 1 102 ? 3.465 -14.016 4.098 1 96.06 102 VAL B C 1
ATOM 3153 O O . VAL B 1 102 ? 2.588 -14.258 4.93 1 96.06 102 VAL B O 1
ATOM 3156 N N . THR B 1 103 ? 3.486 -14.617 2.967 1 95.81 103 THR B N 1
ATOM 3157 C CA . THR B 1 103 ? 2.846 -15.891 2.65 1 95.81 103 THR B CA 1
ATOM 3158 C C . THR B 1 103 ? 3.887 -16.953 2.297 1 95.81 103 THR B C 1
ATOM 3160 O O . THR B 1 103 ? 4.375 -16.984 1.165 1 95.81 103 THR B O 1
ATOM 3163 N N . PRO B 1 104 ? 4.242 -17.766 3.26 1 96.75 104 PRO B N 1
ATOM 3164 C CA . PRO B 1 104 ? 5.242 -18.797 2.975 1 96.75 104 PRO B CA 1
ATOM 3165 C C . PRO B 1 104 ? 4.668 -19.984 2.197 1 96.75 104 PRO B C 1
ATOM 3167 O O . PRO B 1 104 ? 3.447 -20.094 2.053 1 96.75 104 PRO B O 1
ATOM 3170 N N . GLU B 1 105 ? 5.531 -20.812 1.66 1 95.69 105 GLU B N 1
ATOM 3171 C CA . GLU B 1 105 ? 5.125 -21.969 0.877 1 95.69 105 GLU B CA 1
ATOM 3172 C C . GLU B 1 105 ? 4.492 -23.031 1.764 1 95.69 105 GLU B C 1
ATOM 3174 O O . GLU B 1 105 ? 3.732 -23.875 1.281 1 95.69 105 GLU B O 1
ATOM 3179 N N . VAL B 1 106 ? 4.871 -22.984 3.053 1 94.5 106 VAL B N 1
ATOM 3180 C CA . VAL B 1 106 ? 4.395 -24.016 3.975 1 94.5 106 VAL B CA 1
ATOM 3181 C C . VAL B 1 106 ? 3.84 -23.359 5.238 1 94.5 106 VAL B C 1
ATOM 3183 O O . VAL B 1 106 ? 4.113 -22.188 5.504 1 94.5 106 VAL B O 1
ATOM 3186 N N . GLU B 1 107 ? 3.094 -24.109 5.953 1 95.38 107 GLU B N 1
ATOM 3187 C CA . GLU B 1 107 ? 2.57 -23.609 7.219 1 95.38 107 GLU B CA 1
ATOM 3188 C C . GLU B 1 107 ? 3.697 -23.297 8.195 1 95.38 107 GLU B C 1
ATOM 3190 O O . GLU B 1 107 ? 4.613 -24.094 8.375 1 95.38 107 GLU B O 1
ATOM 3195 N N . LEU B 1 108 ? 3.66 -22.172 8.75 1 95.25 108 LEU B N 1
ATOM 3196 C CA . LEU B 1 108 ? 4.598 -21.734 9.781 1 95.25 108 LEU B CA 1
ATOM 3197 C C . LEU B 1 108 ? 3.857 -21.141 10.969 1 95.25 108 LEU B C 1
ATOM 3199 O O . LEU B 1 108 ? 2.867 -20.422 10.789 1 95.25 108 LEU B O 1
ATOM 3203 N N . ARG B 1 109 ? 4.297 -21.516 12.094 1 92.56 109 ARG B N 1
ATOM 3204 C CA . ARG B 1 109 ? 3.824 -20.953 13.344 1 92.56 109 ARG B CA 1
ATOM 3205 C C . ARG B 1 109 ? 4.992 -20.594 14.266 1 92.56 109 ARG B C 1
ATOM 3207 O O . ARG B 1 109 ? 6.016 -21.297 14.258 1 92.56 109 ARG B O 1
ATOM 3214 N N . GLY B 1 110 ? 4.836 -19.531 14.945 1 89.88 110 GLY B N 1
ATOM 3215 C CA . GLY B 1 110 ? 5.883 -19.141 15.875 1 89.88 110 GLY B CA 1
ATOM 3216 C C . GLY B 1 110 ? 5.707 -17.734 16.406 1 89.88 110 GLY B C 1
ATOM 3217 O O . GLY B 1 110 ? 4.832 -16.984 15.953 1 89.88 110 GLY B O 1
ATOM 3218 N N . ALA B 1 111 ? 6.508 -17.422 17.406 1 86.56 111 ALA B N 1
ATOM 3219 C CA . ALA B 1 111 ? 6.461 -16.094 18 1 86.56 111 ALA B CA 1
ATOM 3220 C C . ALA B 1 111 ? 6.715 -15.016 16.953 1 86.56 111 ALA B C 1
ATOM 3222 O O . ALA B 1 111 ? 7.586 -15.164 16.094 1 86.56 111 ALA B O 1
ATOM 3223 N N . GLY B 1 112 ? 5.879 -13.992 17.016 1 87.38 112 GLY B N 1
ATOM 3224 C CA . GLY B 1 112 ? 6.078 -12.867 16.125 1 87.38 112 GLY B CA 1
ATOM 3225 C C . GLY B 1 112 ? 5.332 -13.008 14.805 1 87.38 112 GLY B C 1
ATOM 3226 O O . GLY B 1 112 ? 5.352 -12.102 13.977 1 87.38 112 GLY B O 1
ATOM 3227 N N . LEU B 1 113 ? 4.789 -14.211 14.641 1 91.81 113 LEU B N 1
ATOM 3228 C CA . LEU B 1 113 ? 3.992 -14.422 13.438 1 91.81 113 LEU B CA 1
ATOM 3229 C C . LEU B 1 113 ? 2.502 -14.359 13.758 1 91.81 113 LEU B C 1
ATOM 3231 O O . LEU B 1 113 ? 2.004 -15.125 14.578 1 91.81 113 LEU B O 1
ATOM 3235 N N . ILE B 1 114 ? 1.809 -13.469 13.148 1 88.06 114 ILE B N 1
ATOM 3236 C CA . ILE B 1 114 ? 0.382 -13.281 13.391 1 88.06 114 ILE B CA 1
ATOM 3237 C C . ILE B 1 114 ? -0.4 -13.594 12.109 1 88.06 114 ILE B C 1
ATOM 3239 O O . ILE B 1 114 ? -0.312 -12.852 11.125 1 88.06 114 ILE B O 1
ATOM 3243 N N . PRO B 1 115 ? -1.199 -14.641 12.102 1 89.94 115 PRO B N 1
ATOM 3244 C CA . PRO B 1 115 ? -1.979 -14.953 10.898 1 89.94 115 PRO B CA 1
ATOM 3245 C C . PRO B 1 115 ? -3.014 -13.883 10.57 1 89.94 115 PRO B C 1
ATOM 3247 O O . PRO B 1 115 ? -3.705 -13.391 11.469 1 89.94 115 PRO B O 1
ATOM 3250 N N . LEU B 1 116 ? -3.061 -13.484 9.375 1 86.06 116 LEU B N 1
ATOM 3251 C CA . LEU B 1 116 ? -3.996 -12.469 8.914 1 86.06 116 LEU B CA 1
ATOM 3252 C C . LEU B 1 116 ? -5.055 -13.078 8 1 86.06 116 LEU B C 1
ATOM 3254 O O . LEU B 1 116 ? -6.234 -12.727 8.086 1 86.06 116 LEU B O 1
ATOM 3258 N N . ILE B 1 117 ? -4.598 -13.906 7.055 1 85.69 117 ILE B N 1
ATOM 3259 C CA . ILE B 1 117 ? -5.457 -14.547 6.062 1 85.69 117 ILE B CA 1
ATOM 3260 C C . ILE B 1 117 ? -5.18 -16.047 6.027 1 85.69 117 ILE B C 1
ATOM 3262 O O . ILE B 1 117 ? -4.023 -16.469 6.016 1 85.69 117 ILE B O 1
ATOM 3266 N N . ALA B 1 118 ? -6.227 -16.781 6.031 1 88.56 118 ALA B N 1
ATOM 3267 C CA . ALA B 1 118 ? -6.09 -18.234 5.977 1 88.56 118 ALA B CA 1
ATOM 3268 C C . ALA B 1 118 ? -5.34 -18.672 4.723 1 88.56 118 ALA B C 1
ATOM 3270 O O . ALA B 1 118 ? -5.34 -17.953 3.715 1 88.56 118 ALA B O 1
ATOM 3271 N N . ALA B 1 119 ? -4.766 -19.797 4.812 1 91.56 119 ALA B N 1
ATOM 3272 C CA . ALA B 1 119 ? -3.988 -20.359 3.705 1 91.56 119 ALA B CA 1
ATOM 3273 C C . ALA B 1 119 ? -4.875 -20.625 2.492 1 91.56 119 ALA B C 1
ATOM 3275 O O . ALA B 1 119 ? -6 -21.109 2.631 1 91.56 119 ALA B O 1
ATOM 3276 N N . ARG B 1 120 ? -4.34 -20.281 1.331 1 88.62 120 ARG B N 1
ATOM 3277 C CA . ARG B 1 120 ? -4.988 -20.703 0.096 1 88.62 120 ARG B CA 1
ATOM 3278 C C . ARG B 1 120 ? -4.383 -22 -0.423 1 88.62 120 ARG B C 1
ATOM 3280 O O . ARG B 1 120 ? -3.281 -22.391 -0.019 1 88.62 120 ARG B O 1
ATOM 3287 N N . HIS B 1 121 ? -5.137 -22.625 -1.274 1 92.88 121 HIS B N 1
ATOM 3288 C CA . HIS B 1 121 ? -4.648 -23.859 -1.873 1 92.88 121 HIS B CA 1
ATOM 3289 C C . HIS B 1 121 ? -4.141 -23.609 -3.291 1 92.88 121 HIS B C 1
ATOM 3291 O O . HIS B 1 121 ? -4.812 -22.969 -4.098 1 92.88 121 HIS B O 1
ATOM 3297 N N . GLU B 1 122 ? -2.98 -24.109 -3.506 1 94 122 GLU B N 1
ATOM 3298 C CA . GLU B 1 122 ? -2.35 -23.984 -4.816 1 94 122 GLU B CA 1
ATOM 3299 C C . GLU B 1 122 ? -2.363 -25.312 -5.57 1 94 122 GLU B C 1
ATOM 3301 O O . GLU B 1 122 ? -2.146 -26.359 -4.977 1 94 122 GLU B O 1
ATOM 3306 N N . ALA B 1 123 ? -2.695 -25.234 -6.816 1 96.25 123 ALA B N 1
ATOM 3307 C CA . ALA B 1 123 ? -2.613 -26.406 -7.688 1 96.25 123 ALA B CA 1
ATOM 3308 C C . ALA B 1 123 ? -1.33 -26.375 -8.508 1 96.25 123 ALA B C 1
ATOM 3310 O O . ALA B 1 123 ? -1.077 -25.438 -9.258 1 96.25 123 ALA B O 1
ATOM 3311 N N . VAL B 1 124 ? -0.521 -27.469 -8.375 1 97.44 124 VAL B N 1
ATOM 3312 C CA . VAL B 1 124 ? 0.764 -27.516 -9.062 1 97.44 124 VAL B CA 1
ATOM 3313 C C . VAL B 1 124 ? 0.924 -28.875 -9.758 1 97.44 124 VAL B C 1
ATOM 3315 O O . VAL B 1 124 ? 0.614 -29.922 -9.18 1 97.44 124 VAL B O 1
ATOM 3318 N N . ILE B 1 125 ? 1.349 -28.812 -10.992 1 97.69 125 ILE B N 1
ATOM 3319 C CA . ILE B 1 125 ? 1.673 -30.031 -11.734 1 97.69 125 ILE B CA 1
ATOM 3320 C C . ILE B 1 125 ? 3.184 -30.25 -11.734 1 97.69 125 ILE B C 1
ATOM 3322 O O . ILE B 1 125 ? 3.943 -29.359 -12.117 1 97.69 125 ILE B O 1
ATOM 3326 N N . GLU B 1 126 ? 3.641 -31.422 -11.266 1 97 126 GLU B N 1
ATOM 3327 C CA . GLU B 1 126 ? 5.035 -31.828 -11.422 1 97 126 GLU B CA 1
ATOM 3328 C C . GLU B 1 126 ? 5.328 -32.25 -12.852 1 97 126 GLU B C 1
ATOM 3330 O O . GLU B 1 126 ? 4.629 -33.094 -13.406 1 97 126 GLU B O 1
ATOM 3335 N N . LEU B 1 127 ? 6.41 -31.75 -13.43 1 97.25 127 LEU B N 1
ATOM 3336 C CA . LEU B 1 127 ? 6.645 -31.953 -14.852 1 97.25 127 LEU B CA 1
ATOM 3337 C C . LEU B 1 127 ? 7.82 -32.906 -15.07 1 97.25 127 LEU B C 1
ATOM 3339 O O . LEU B 1 127 ? 8.125 -33.281 -16.203 1 97.25 127 LEU B O 1
ATOM 3343 N N . ARG B 1 128 ? 8.469 -33.312 -14 1 95 128 ARG B N 1
ATOM 3344 C CA . ARG B 1 128 ? 9.633 -34.188 -14.125 1 95 128 ARG B CA 1
ATOM 3345 C C . ARG B 1 128 ? 9.234 -35.562 -14.617 1 95 128 ARG B C 1
ATOM 3347 O O . ARG B 1 128 ? 9.93 -36.156 -15.438 1 95 128 ARG B O 1
ATOM 3354 N N . PRO B 1 129 ? 8.094 -36.094 -14.172 1 96.62 129 PRO B N 1
ATOM 3355 C CA . PRO B 1 129 ? 7.691 -37.406 -14.68 1 96.62 129 PRO B CA 1
ATOM 3356 C C . PRO B 1 129 ? 7.426 -37.406 -16.188 1 96.62 129 PRO B C 1
ATOM 3358 O O . PRO B 1 129 ? 7.148 -36.344 -16.766 1 96.62 129 PRO B O 1
ATOM 3361 N N . ALA B 1 130 ? 7.453 -38.562 -16.75 1 97.25 130 ALA B N 1
ATOM 3362 C CA . ALA B 1 130 ? 7.152 -38.688 -18.172 1 97.25 130 ALA B CA 1
ATOM 3363 C C . ALA B 1 130 ? 5.707 -38.281 -18.469 1 97.25 130 ALA B C 1
ATOM 3365 O O . ALA B 1 130 ? 4.82 -38.5 -17.641 1 97.25 130 ALA B O 1
ATOM 3366 N N . PRO B 1 131 ? 5.496 -37.75 -19.672 1 96.38 131 PRO B N 1
ATOM 3367 C CA . PRO B 1 131 ? 4.141 -37.312 -20.031 1 96.38 131 PRO B CA 1
ATOM 3368 C C . PRO B 1 131 ? 3.102 -38.438 -19.828 1 96.38 131 PRO B C 1
ATOM 3370 O O . PRO B 1 131 ? 1.969 -38.156 -19.422 1 96.38 131 PRO B O 1
ATOM 3373 N N . SER B 1 132 ? 3.492 -39.656 -20.109 1 96.94 132 SER B N 1
ATOM 3374 C CA . SER B 1 132 ? 2.561 -40.781 -19.906 1 96.94 132 SER B CA 1
ATOM 3375 C C . SER B 1 132 ? 2.168 -40.906 -18.438 1 96.94 132 SER B C 1
ATOM 3377 O O . SER B 1 132 ? 1.016 -41.219 -18.125 1 96.94 132 SER B O 1
ATOM 3379 N N . GLU B 1 133 ? 3.121 -40.719 -17.562 1 97.31 133 GLU B N 1
ATOM 3380 C CA . GLU B 1 133 ? 2.863 -40.75 -16.125 1 97.31 133 GLU B CA 1
ATOM 3381 C C . GLU B 1 133 ? 1.98 -39.594 -15.68 1 97.31 133 GLU B C 1
ATOM 3383 O O . GLU B 1 133 ? 1.094 -39.781 -14.844 1 97.31 133 GLU B O 1
ATOM 3388 N N . ILE B 1 134 ? 2.225 -38.438 -16.266 1 97.31 134 ILE B N 1
ATOM 3389 C CA . ILE B 1 134 ? 1.41 -37.281 -15.953 1 97.31 134 ILE B CA 1
ATOM 3390 C C . ILE B 1 134 ? -0.018 -37.5 -16.438 1 97.31 134 ILE B C 1
ATOM 3392 O O . ILE B 1 134 ? -0.98 -37.188 -15.727 1 97.31 134 ILE B O 1
ATOM 3396 N N . ARG B 1 135 ? -0.229 -38 -17.641 1 97.31 135 ARG B N 1
ATOM 3397 C CA . ARG B 1 135 ? -1.538 -38.25 -18.234 1 97.31 135 ARG B CA 1
ATOM 3398 C C . ARG B 1 135 ? -2.334 -39.219 -17.375 1 97.31 135 ARG B C 1
ATOM 3400 O O . ARG B 1 135 ? -3.555 -39.094 -17.25 1 97.31 135 ARG B O 1
ATOM 3407 N N . ALA B 1 136 ? -1.636 -40.219 -16.781 1 96.75 136 ALA B N 1
ATOM 3408 C CA . ALA B 1 136 ? -2.279 -41.219 -15.953 1 96.75 136 ALA B CA 1
ATOM 3409 C C . ALA B 1 136 ? -2.854 -40.625 -14.68 1 96.75 136 ALA B C 1
ATOM 3411 O O . ALA B 1 136 ? -3.73 -41.219 -14.039 1 96.75 136 ALA B O 1
ATOM 3412 N N . ARG B 1 137 ? -2.357 -39.5 -14.273 1 95.94 137 ARG B N 1
ATOM 3413 C CA . ARG B 1 137 ? -2.809 -38.844 -13.055 1 95.94 137 ARG B CA 1
ATOM 3414 C C . ARG B 1 137 ? -4.031 -37.969 -13.312 1 95.94 137 ARG B C 1
ATOM 3416 O O . ARG B 1 137 ? -4.641 -37.438 -12.375 1 95.94 137 ARG B O 1
ATOM 3423 N N . LEU B 1 138 ? -4.41 -37.781 -14.586 1 97.62 138 LEU B N 1
ATOM 3424 C CA . LEU B 1 138 ? -5.59 -36.969 -14.906 1 97.62 138 LEU B CA 1
ATOM 3425 C C . LEU B 1 138 ? -6.848 -37.625 -14.336 1 97.62 138 LEU B C 1
ATOM 3427 O O . LEU B 1 138 ? -6.984 -38.844 -14.336 1 97.62 138 LEU B O 1
ATOM 3431 N N . GLY B 1 139 ? -7.738 -36.812 -13.805 1 97.25 139 GLY B N 1
ATOM 3432 C CA . GLY B 1 139 ? -9.047 -37.344 -13.438 1 97.25 139 GLY B CA 1
ATOM 3433 C C . GLY B 1 139 ? -9.789 -37.969 -14.602 1 97.25 139 GLY B C 1
ATOM 3434 O O . GLY B 1 139 ? -9.609 -37.562 -15.75 1 97.25 139 GLY B O 1
ATOM 3435 N N . GLY B 1 140 ? -10.648 -38.906 -14.281 1 97.12 140 GLY B N 1
ATOM 3436 C CA . GLY B 1 140 ? -11.352 -39.656 -15.312 1 97.12 140 GLY B CA 1
ATOM 3437 C C . GLY B 1 140 ? -12.141 -38.781 -16.25 1 97.12 140 GLY B C 1
ATOM 3438 O O . GLY B 1 140 ? -11.961 -38.844 -17.469 1 97.12 140 GLY B O 1
ATOM 3439 N N . LYS B 1 141 ? -12.969 -37.938 -15.695 1 96.75 141 LYS B N 1
ATOM 3440 C CA . LYS B 1 141 ? -13.773 -37.062 -16.531 1 96.75 141 LYS B CA 1
ATOM 3441 C C . LYS B 1 141 ? -12.891 -36.094 -17.328 1 96.75 141 LYS B C 1
ATOM 3443 O O . LYS B 1 141 ? -13.164 -35.812 -18.5 1 96.75 141 LYS B O 1
ATOM 3448 N N . TRP B 1 142 ? -11.852 -35.625 -16.719 1 97.5 142 TRP B N 1
ATOM 3449 C CA . TRP B 1 142 ? -10.891 -34.719 -17.359 1 97.5 142 TRP B CA 1
ATOM 3450 C C . TRP B 1 142 ? -10.203 -35.406 -18.531 1 97.5 142 TRP B C 1
ATOM 3452 O O . TRP B 1 142 ? -10.086 -34.844 -19.609 1 97.5 142 TRP B O 1
ATOM 3462 N N . ARG B 1 143 ? -9.781 -36.625 -18.359 1 97.62 143 ARG B N 1
ATOM 3463 C CA . ARG B 1 143 ? -9.125 -37.438 -19.391 1 97.62 143 ARG B CA 1
ATOM 3464 C C . ARG B 1 143 ? -10.062 -37.656 -20.578 1 97.62 143 ARG B C 1
ATOM 3466 O O . ARG B 1 143 ? -9.648 -37.594 -21.734 1 97.62 143 ARG B O 1
ATOM 3473 N N . ASN B 1 144 ? -11.312 -37.969 -20.203 1 98.12 144 ASN B N 1
ATOM 3474 C CA . ASN B 1 144 ? -12.297 -38.188 -21.266 1 98.12 144 ASN B CA 1
ATOM 3475 C C . ASN B 1 144 ? -12.5 -36.938 -22.109 1 98.12 144 ASN B C 1
ATOM 3477 O O . ASN B 1 144 ? -12.562 -37.031 -23.344 1 98.12 144 ASN B O 1
ATOM 3481 N N . ARG B 1 145 ? -12.555 -35.844 -21.484 1 97.94 145 ARG B N 1
ATOM 3482 C CA . ARG B 1 145 ? -12.703 -34.594 -22.203 1 97.94 145 ARG B CA 1
ATOM 3483 C C . ARG B 1 145 ? -11.484 -34.281 -23.062 1 97.94 145 ARG B C 1
ATOM 3485 O O . ARG B 1 145 ? -11.617 -33.781 -24.188 1 97.94 145 ARG B O 1
ATOM 3492 N N . LEU B 1 146 ? -10.352 -34.562 -22.547 1 98.19 146 LEU B N 1
ATOM 3493 C CA . LEU B 1 146 ? -9.133 -34.406 -23.328 1 98.19 146 LEU B CA 1
ATOM 3494 C C . LEU B 1 146 ? -9.148 -35.281 -24.578 1 98.19 146 LEU B C 1
ATOM 3496 O O . LEU B 1 146 ? -8.852 -34.812 -25.672 1 98.19 146 LEU B O 1
ATOM 3500 N N . VAL B 1 147 ? -9.5 -36.562 -24.422 1 98.25 147 VAL B N 1
ATOM 3501 C CA . VAL B 1 147 ? -9.547 -37.5 -25.531 1 98.25 147 VAL B CA 1
ATOM 3502 C C . VAL B 1 147 ? -10.531 -36.969 -26.594 1 98.25 147 VAL B C 1
ATOM 3504 O O . VAL B 1 147 ? -10.219 -37 -27.797 1 98.25 147 VAL B O 1
ATOM 3507 N N . ARG B 1 148 ? -11.625 -36.5 -26.156 1 98 148 ARG B N 1
ATOM 3508 C CA . ARG B 1 148 ? -12.609 -35.969 -27.094 1 98 148 ARG B CA 1
ATOM 3509 C C . ARG B 1 148 ? -12.055 -34.75 -27.828 1 98 148 ARG B C 1
ATOM 3511 O O . ARG B 1 148 ? -12.227 -34.625 -29.047 1 98 148 ARG B O 1
ATOM 3518 N N . ALA B 1 149 ? -11.406 -33.875 -27.109 1 98.12 149 ALA B N 1
ATOM 3519 C CA . ALA B 1 149 ? -10.812 -32.688 -27.734 1 98.12 149 ALA B CA 1
ATOM 3520 C C . ALA B 1 149 ? -9.75 -33.094 -28.75 1 98.12 149 ALA B C 1
ATOM 3522 O O . ALA B 1 149 ? -9.625 -32.469 -29.797 1 98.12 149 ALA B O 1
ATOM 3523 N N . GLU B 1 150 ? -8.961 -34.062 -28.422 1 97.38 150 GLU B N 1
ATOM 3524 C CA . GLU B 1 150 ? -7.898 -34.531 -29.297 1 97.38 150 GLU B CA 1
ATOM 3525 C C . GLU B 1 150 ? -8.461 -35.062 -30.625 1 97.38 150 GLU B C 1
ATOM 3527 O O . GLU B 1 150 ? -7.785 -35.031 -31.656 1 97.38 150 GLU B O 1
ATOM 3532 N N . LEU B 1 151 ? -9.766 -35.5 -30.594 1 97 151 LEU B N 1
ATOM 3533 C CA . LEU B 1 151 ? -10.391 -36.094 -31.766 1 97 151 LEU B CA 1
ATOM 3534 C C . LEU B 1 151 ? -11.156 -35.062 -32.562 1 97 151 LEU B C 1
ATOM 3536 O O . LEU B 1 151 ? -11.609 -35.344 -33.688 1 97 151 LEU B O 1
ATOM 3540 N N . GLU B 1 152 ? -11.344 -33.844 -32.156 1 95.44 152 GLU B N 1
ATOM 3541 C CA . GLU B 1 152 ? -12.203 -32.844 -32.781 1 95.44 152 GLU B CA 1
ATOM 3542 C C . GLU B 1 152 ? -11.5 -32.125 -33.906 1 95.44 152 GLU B C 1
ATOM 3544 O O . GLU B 1 152 ? -12.102 -31.281 -34.594 1 95.44 152 GLU B O 1
ATOM 3549 N N . GLY B 1 153 ? -10.227 -32.375 -34.156 1 94.5 153 GLY B N 1
ATOM 3550 C CA . GLY B 1 153 ? -9.492 -31.688 -35.219 1 94.5 153 GLY B CA 1
ATOM 3551 C C . GLY B 1 153 ? -9.062 -30.281 -34.844 1 94.5 153 GLY B C 1
ATOM 3552 O O . GLY B 1 153 ? -9 -29.406 -35.719 1 94.5 153 GLY B O 1
ATOM 3553 N N . ILE B 1 154 ? -8.859 -29.969 -33.562 1 97.56 154 ILE B N 1
ATOM 3554 C CA . ILE B 1 154 ? -8.391 -28.672 -33.094 1 97.56 154 ILE B CA 1
ATOM 3555 C C . ILE B 1 154 ? -6.887 -28.547 -33.312 1 97.56 154 ILE B C 1
ATOM 3557 O O . ILE B 1 154 ? -6.137 -29.469 -32.969 1 97.56 154 ILE B O 1
ATOM 3561 N N . SER B 1 155 ? -6.469 -27.469 -33.969 1 97.44 155 SER B N 1
ATOM 3562 C CA . SER B 1 155 ? -5.039 -27.188 -34.062 1 97.44 155 SER B CA 1
ATOM 3563 C C . SER B 1 155 ? -4.566 -26.297 -32.938 1 97.44 155 SER B C 1
ATOM 3565 O O . SER B 1 155 ? -5.242 -25.328 -32.562 1 97.44 155 SER B O 1
ATOM 3567 N N . VAL B 1 156 ? -3.412 -26.625 -32.344 1 97.88 156 VAL B N 1
ATOM 3568 C CA . VAL B 1 156 ? -2.84 -25.828 -31.25 1 97.88 156 VAL B CA 1
ATOM 3569 C C . VAL B 1 156 ? -1.625 -25.062 -31.781 1 97.88 156 VAL B C 1
ATOM 3571 O O . VAL B 1 156 ? -0.682 -25.656 -32.312 1 97.88 156 VAL B O 1
ATOM 3574 N N . LEU B 1 157 ? -1.702 -23.734 -31.688 1 96 157 LEU B N 1
ATOM 3575 C CA . LEU B 1 157 ? -0.592 -22.875 -32.062 1 96 157 LEU B CA 1
ATOM 3576 C C . LEU B 1 157 ? 0.114 -22.312 -30.844 1 96 157 LEU B C 1
ATOM 3578 O O . LEU B 1 157 ? -0.539 -21.906 -29.891 1 96 157 LEU B O 1
ATOM 3582 N N . GLN B 1 158 ? 1.423 -22.438 -30.859 1 95.81 158 GLN B N 1
ATOM 3583 C CA . GLN B 1 158 ? 2.26 -21.844 -29.828 1 95.81 158 GLN B CA 1
ATOM 3584 C C . GLN B 1 158 ? 3.07 -20.672 -30.375 1 95.81 158 GLN B C 1
ATOM 3586 O O . GLN B 1 158 ? 3.678 -20.781 -31.438 1 95.81 158 GLN B O 1
ATOM 3591 N N . SER B 1 159 ? 3.047 -19.547 -29.656 1 94 159 SER B N 1
ATOM 3592 C CA . SER B 1 159 ? 3.799 -18.391 -30.156 1 94 159 SER B CA 1
ATOM 3593 C C . SER B 1 159 ? 4.188 -17.453 -29.016 1 94 159 SER B C 1
ATOM 3595 O O . SER B 1 159 ? 3.633 -17.531 -27.922 1 94 159 SER B O 1
ATOM 3597 N N . LEU B 1 160 ? 5.219 -16.688 -29.281 1 91.81 160 LEU B N 1
ATOM 3598 C CA . LEU B 1 160 ? 5.445 -15.484 -28.484 1 91.81 160 LEU B CA 1
ATOM 3599 C C . LEU B 1 160 ? 4.426 -14.398 -28.812 1 91.81 160 LEU B C 1
ATOM 3601 O O . LEU B 1 160 ? 4.289 -14.008 -29.969 1 91.81 160 LEU B O 1
ATOM 3605 N N . PRO B 1 161 ? 3.688 -14.008 -27.812 1 90.56 161 PRO B N 1
ATOM 3606 C CA . PRO B 1 161 ? 2.666 -13.023 -28.156 1 90.56 161 PRO B CA 1
ATOM 3607 C C . PRO B 1 161 ? 3.258 -11.656 -28.5 1 90.56 161 PRO B C 1
ATOM 3609 O O . PRO B 1 161 ? 4.246 -11.234 -27.891 1 90.56 161 PRO B O 1
ATOM 3612 N N . ASP B 1 162 ? 2.648 -11.047 -29.484 1 84.31 162 ASP B N 1
ATOM 3613 C CA . ASP B 1 162 ? 2.99 -9.648 -29.719 1 84.31 162 ASP B CA 1
ATOM 3614 C C . ASP B 1 162 ? 2.074 -8.719 -28.906 1 84.31 162 ASP B C 1
ATOM 3616 O O . ASP B 1 162 ? 1.158 -9.188 -28.234 1 84.31 162 ASP B O 1
ATOM 3620 N N . SER B 1 163 ? 2.395 -7.41 -29.016 1 82.81 163 SER B N 1
ATOM 3621 C CA . SER B 1 163 ? 1.68 -6.43 -28.203 1 82.81 163 SER B CA 1
ATOM 3622 C C . SER B 1 163 ? 0.194 -6.406 -28.547 1 82.81 163 SER B C 1
ATOM 3624 O O . SER B 1 163 ? -0.649 -6.238 -27.656 1 82.81 163 SER B O 1
ATOM 3626 N N . GLY B 1 164 ? -0.104 -6.566 -29.781 1 82.94 164 GLY B N 1
ATOM 3627 C CA . GLY B 1 164 ? -1.494 -6.566 -30.203 1 82.94 164 GLY B CA 1
ATOM 3628 C C . GLY B 1 164 ? -2.273 -7.766 -29.703 1 82.94 164 GLY B C 1
ATOM 3629 O O . GLY B 1 164 ? -3.395 -7.625 -29.219 1 82.94 164 GLY B O 1
ATOM 3630 N N . GLN B 1 165 ? -1.729 -8.969 -29.844 1 84.62 165 GLN B N 1
ATOM 3631 C CA . GLN B 1 165 ? -2.342 -10.195 -29.344 1 84.62 165 GLN B CA 1
ATOM 3632 C C . GLN B 1 165 ? -2.578 -10.109 -27.828 1 84.62 165 GLN B C 1
ATOM 3634 O O . GLN B 1 165 ? -3.65 -10.469 -27.344 1 84.62 165 GLN B O 1
ATOM 3639 N N . LEU B 1 166 ? -1.586 -9.633 -27.234 1 88.56 166 LEU B N 1
ATOM 3640 C CA . LEU B 1 166 ? -1.676 -9.523 -25.781 1 88.56 166 LEU B CA 1
ATOM 3641 C C . LEU B 1 166 ? -2.76 -8.531 -25.375 1 88.56 166 LEU B C 1
ATOM 3643 O O . LEU B 1 166 ? -3.516 -8.781 -24.422 1 88.56 166 LEU B O 1
ATOM 3647 N N . ALA B 1 167 ? -2.773 -7.445 -26.094 1 85.5 167 ALA B N 1
ATOM 3648 C CA . ALA B 1 167 ? -3.793 -6.441 -25.797 1 85.5 167 ALA B CA 1
ATOM 3649 C C . ALA B 1 167 ? -5.195 -7.031 -25.906 1 85.5 167 ALA B C 1
ATOM 3651 O O . ALA B 1 167 ? -6.059 -6.77 -25.062 1 85.5 167 ALA B O 1
ATOM 3652 N N . ARG B 1 168 ? -5.445 -7.809 -26.922 1 85.12 168 ARG B N 1
ATOM 3653 C CA . ARG B 1 168 ? -6.746 -8.445 -27.125 1 85.12 168 ARG B CA 1
ATOM 3654 C C . ARG B 1 168 ? -7.062 -9.414 -25.984 1 85.12 168 ARG B C 1
ATOM 3656 O O . ARG B 1 168 ? -8.188 -9.438 -25.469 1 85.12 168 ARG B O 1
ATOM 3663 N N . LEU B 1 169 ? -6.109 -10.156 -25.656 1 89.19 169 LEU B N 1
ATOM 3664 C CA . LEU B 1 169 ? -6.281 -11.117 -24.578 1 89.19 169 LEU B CA 1
ATOM 3665 C C . LEU B 1 169 ? -6.566 -10.414 -23.266 1 89.19 169 LEU B C 1
ATOM 3667 O O . LEU B 1 169 ? -7.453 -10.828 -22.5 1 89.19 169 LEU B O 1
ATOM 3671 N N . LEU B 1 170 ? -5.84 -9.352 -23.047 1 88.94 170 LEU B N 1
ATOM 3672 C CA . LEU B 1 170 ? -5.988 -8.617 -21.797 1 88.94 170 LEU B CA 1
ATOM 3673 C C . LEU B 1 170 ? -7.348 -7.93 -21.719 1 88.94 170 LEU B C 1
ATOM 3675 O O . LEU B 1 170 ? -7.961 -7.859 -20.656 1 88.94 170 LEU B O 1
ATOM 3679 N N . SER B 1 171 ? -7.809 -7.418 -22.828 1 86.19 171 SER B N 1
ATOM 3680 C CA . SER B 1 171 ? -9.141 -6.824 -22.875 1 86.19 171 SER B CA 1
ATOM 3681 C C . SER B 1 171 ? -10.219 -7.848 -22.531 1 86.19 171 SER B C 1
ATOM 3683 O O . SER B 1 171 ? -11.148 -7.551 -21.781 1 86.19 171 SER B O 1
ATOM 3685 N N . ARG B 1 172 ? -10.102 -9.055 -23.047 1 83.62 172 ARG B N 1
ATOM 3686 C CA . ARG B 1 172 ? -11.039 -10.133 -22.75 1 83.62 172 ARG B CA 1
ATOM 3687 C C . ARG B 1 172 ? -10.969 -10.508 -21.266 1 83.62 172 ARG B C 1
ATOM 3689 O O . ARG B 1 172 ? -11.992 -10.812 -20.656 1 83.62 172 ARG B O 1
ATOM 3696 N N . GLU B 1 173 ? -9.773 -10.531 -20.781 1 83.88 173 GLU B N 1
ATOM 3697 C CA . GLU B 1 173 ? -9.555 -10.883 -19.375 1 83.88 173 GLU B CA 1
ATOM 3698 C C . GLU B 1 173 ? -10.258 -9.906 -18.438 1 83.88 173 GLU B C 1
ATOM 3700 O O . GLU B 1 173 ? -10.852 -10.312 -17.438 1 83.88 173 GLU B O 1
ATOM 3705 N N . VAL B 1 174 ? -10.18 -8.648 -18.719 1 80 174 VAL B N 1
ATOM 3706 C CA . VAL B 1 174 ? -10.836 -7.625 -17.906 1 80 174 VAL B CA 1
ATOM 3707 C C . VAL B 1 174 ? -12.344 -7.859 -17.906 1 80 174 VAL B C 1
ATOM 3709 O O . VAL B 1 174 ? -12.984 -7.777 -16.844 1 80 174 VAL B O 1
ATOM 3712 N N . GLU B 1 175 ? -12.906 -8.188 -18.969 1 78.88 175 GLU B N 1
ATOM 3713 C CA . GLU B 1 175 ? -14.328 -8.469 -19.078 1 78.88 175 GLU B CA 1
ATOM 3714 C C . GLU B 1 175 ? -14.711 -9.719 -18.297 1 78.88 175 GLU B C 1
ATOM 3716 O O . GLU B 1 175 ? -15.742 -9.742 -17.609 1 78.88 175 GLU B O 1
ATOM 3721 N N . GLN B 1 176 ? -13.852 -10.695 -18.344 1 79.5 176 GLN B N 1
ATOM 3722 C CA . GLN B 1 176 ? -14.102 -11.945 -17.641 1 79.5 176 GLN B CA 1
ATOM 3723 C C . GLN B 1 176 ? -14.055 -11.734 -16.125 1 79.5 176 GLN B C 1
ATOM 3725 O O . GLN B 1 176 ? -14.875 -12.289 -15.398 1 79.5 176 GLN B O 1
ATOM 3730 N N . GLN B 1 177 ? -13.07 -10.969 -15.727 1 74.44 177 GLN B N 1
ATOM 3731 C CA . GLN B 1 177 ? -12.945 -10.68 -14.305 1 74.44 177 GLN B CA 1
ATOM 3732 C C . GLN B 1 177 ? -14.195 -9.984 -13.773 1 74.44 177 GLN B C 1
ATOM 3734 O O . GLN B 1 177 ? -14.672 -10.305 -12.68 1 74.44 177 GLN B O 1
ATOM 3739 N N . ARG B 1 178 ? -14.664 -9.047 -14.469 1 71.81 178 ARG B N 1
ATOM 3740 C CA . ARG B 1 178 ? -15.875 -8.32 -14.094 1 71.81 178 ARG B CA 1
ATOM 3741 C C . ARG B 1 178 ? -17.078 -9.258 -14 1 71.81 178 ARG B C 1
ATOM 3743 O O . ARG B 1 178 ? -17.891 -9.141 -13.078 1 71.81 178 ARG B O 1
ATOM 3750 N N . GLN B 1 179 ? -17.141 -10.219 -14.898 1 69.62 179 GLN B N 1
ATOM 3751 C CA . GLN B 1 179 ? -18.281 -11.133 -15 1 69.62 179 GLN B CA 1
ATOM 3752 C C . GLN B 1 179 ? -18.203 -12.227 -13.945 1 69.62 179 GLN B C 1
ATOM 3754 O O . GLN B 1 179 ? -19.219 -12.617 -13.367 1 69.62 179 GLN B O 1
ATOM 3759 N N . ARG B 1 180 ? -17.031 -12.641 -13.75 1 67.44 180 ARG B N 1
ATOM 3760 C CA . ARG B 1 180 ? -16.875 -13.844 -12.93 1 67.44 180 ARG B CA 1
ATOM 3761 C C . ARG B 1 180 ? -16.453 -13.484 -11.508 1 67.44 180 ARG B C 1
ATOM 3763 O O . ARG B 1 180 ? -16.438 -14.344 -10.625 1 67.44 180 ARG B O 1
ATOM 3770 N N . GLY B 1 181 ? -16.078 -12.227 -11.297 1 61.56 181 GLY B N 1
ATOM 3771 C CA . GLY B 1 181 ? -15.891 -11.711 -9.953 1 61.56 181 GLY B CA 1
ATOM 3772 C C . GLY B 1 181 ? -14.578 -12.133 -9.328 1 61.56 181 GLY B C 1
ATOM 3773 O O . GLY B 1 181 ? -14.5 -12.344 -8.117 1 61.56 181 GLY B O 1
ATOM 3774 N N . TYR B 1 182 ? -13.562 -12.57 -10.07 1 61.38 182 TYR B N 1
ATOM 3775 C CA . TYR B 1 182 ? -12.266 -12.852 -9.453 1 61.38 182 TYR B CA 1
ATOM 3776 C C . TYR B 1 182 ? -11.281 -11.719 -9.703 1 61.38 182 TYR B C 1
ATOM 3778 O O . TYR B 1 182 ? -11.523 -10.859 -10.555 1 61.38 182 TYR B O 1
ATOM 3786 N N . ARG B 1 183 ? -10.234 -11.672 -8.773 1 61.09 183 ARG B N 1
ATOM 3787 C CA . ARG B 1 183 ? -9.227 -10.625 -8.891 1 61.09 183 ARG B CA 1
ATOM 3788 C C . ARG B 1 183 ? -7.938 -11.18 -9.5 1 61.09 183 ARG B C 1
ATOM 3790 O O . ARG B 1 183 ? -7.535 -12.305 -9.195 1 61.09 183 ARG B O 1
ATOM 3797 N N . ALA B 1 184 ? -7.488 -10.445 -10.453 1 67.44 184 ALA B N 1
ATOM 3798 C CA . ALA B 1 184 ? -6.238 -10.805 -11.125 1 67.44 184 ALA B CA 1
ATOM 3799 C C . ALA B 1 184 ? -5.27 -9.625 -11.141 1 67.44 184 ALA B C 1
ATOM 3801 O O . ALA B 1 184 ? -5.617 -8.523 -10.719 1 67.44 184 ALA B O 1
ATOM 3802 N N . LEU B 1 185 ? -3.957 -9.977 -11.469 1 77.38 185 LEU B N 1
ATOM 3803 C CA . LEU B 1 185 ? -2.955 -8.938 -11.688 1 77.38 185 LEU B CA 1
ATOM 3804 C C . LEU B 1 185 ? -3.371 -8.008 -12.812 1 77.38 185 LEU B C 1
ATOM 3806 O O . LEU B 1 185 ? -3.979 -8.445 -13.797 1 77.38 185 LEU B O 1
ATOM 3810 N N . PRO B 1 186 ? -3.092 -6.777 -12.727 1 80.25 186 PRO B N 1
ATOM 3811 C CA . PRO B 1 186 ? -3.496 -5.82 -13.758 1 80.25 186 PRO B CA 1
ATOM 3812 C C . PRO B 1 186 ? -2.822 -6.086 -15.102 1 80.25 186 PRO B C 1
ATOM 3814 O O . PRO B 1 186 ? -1.729 -6.656 -15.148 1 80.25 186 PRO B O 1
ATOM 3817 N N . PRO B 1 187 ? -3.457 -5.617 -16.156 1 86.25 187 PRO B N 1
ATOM 3818 C CA . PRO B 1 187 ? -2.891 -5.785 -17.5 1 86.25 187 PRO B CA 1
ATOM 3819 C C . PRO B 1 187 ? -1.463 -5.25 -17.609 1 86.25 187 PRO B C 1
ATOM 3821 O O . PRO B 1 187 ? -0.639 -5.82 -18.328 1 86.25 187 PRO B O 1
ATOM 3824 N N . ALA B 1 188 ? -1.202 -4.223 -16.891 1 87.38 188 ALA B N 1
ATOM 3825 C CA . ALA B 1 188 ? 0.128 -3.621 -16.922 1 87.38 188 ALA B CA 1
ATOM 3826 C C . ALA B 1 188 ? 1.192 -4.617 -16.469 1 87.38 188 ALA B C 1
ATOM 3828 O O . ALA B 1 188 ? 2.336 -4.566 -16.922 1 87.38 188 ALA B O 1
ATOM 3829 N N . PHE B 1 189 ? 0.814 -5.469 -15.656 1 92.19 189 PHE B N 1
ATOM 3830 C CA . PHE B 1 189 ? 1.757 -6.473 -15.18 1 92.19 189 PHE B CA 1
ATOM 3831 C C . PHE B 1 189 ? 2.168 -7.406 -16.312 1 92.19 189 PHE B C 1
ATOM 3833 O O . PHE B 1 189 ? 3.357 -7.652 -16.516 1 92.19 189 PHE B O 1
ATOM 3840 N N . THR B 1 190 ? 1.177 -7.922 -17.047 1 93.5 190 THR B N 1
ATOM 3841 C CA . THR B 1 190 ? 1.452 -8.836 -18.141 1 93.5 190 THR B CA 1
ATOM 3842 C C . THR B 1 190 ? 2.285 -8.148 -19.219 1 93.5 190 THR B C 1
ATOM 3844 O O . THR B 1 190 ? 3.256 -8.719 -19.719 1 93.5 190 THR B O 1
ATOM 3847 N N . LEU B 1 191 ? 1.954 -6.922 -19.516 1 91.5 191 LEU B N 1
ATOM 3848 C CA . LEU B 1 191 ? 2.73 -6.16 -20.484 1 91.5 191 LEU B CA 1
ATOM 3849 C C . LEU B 1 191 ? 4.148 -5.918 -19.984 1 91.5 191 LEU B C 1
ATOM 3851 O O . LEU B 1 191 ? 5.105 -5.953 -20.766 1 91.5 191 LEU B O 1
ATOM 3855 N N . GLY B 1 192 ? 4.258 -5.672 -18.703 1 92.88 192 GLY B N 1
ATOM 3856 C CA . GLY B 1 192 ? 5.566 -5.508 -18.094 1 92.88 192 GLY B CA 1
ATOM 3857 C C . GLY B 1 192 ? 6.426 -6.754 -18.172 1 92.88 192 GLY B C 1
ATOM 3858 O O . GLY B 1 192 ? 7.641 -6.664 -18.359 1 92.88 192 GLY B O 1
ATOM 3859 N N . TRP B 1 193 ? 5.77 -7.895 -18 1 94.88 193 TRP B N 1
ATOM 3860 C CA . TRP B 1 193 ? 6.5 -9.148 -18.109 1 94.88 193 TRP B CA 1
ATOM 3861 C C . TRP B 1 193 ? 7.109 -9.305 -19.5 1 94.88 193 TRP B C 1
ATOM 3863 O O . TRP B 1 193 ? 8.289 -9.633 -19.641 1 94.88 193 TRP B O 1
ATOM 3873 N N . LEU B 1 194 ? 6.309 -9.039 -20.516 1 92.31 194 LEU B N 1
ATOM 3874 C CA . LEU B 1 194 ? 6.781 -9.117 -21.891 1 92.31 194 LEU B CA 1
ATOM 3875 C C . LEU B 1 194 ? 7.969 -8.18 -22.109 1 92.31 194 LEU B C 1
ATOM 3877 O O . LEU B 1 194 ? 8.945 -8.555 -22.766 1 92.31 194 LEU B O 1
ATOM 3881 N N . LYS B 1 195 ? 7.918 -7.035 -21.547 1 92.31 195 LYS B N 1
ATOM 3882 C CA . LYS B 1 195 ? 8.984 -6.047 -21.703 1 92.31 195 LYS B CA 1
ATOM 3883 C C . LYS B 1 195 ? 10.242 -6.488 -20.953 1 92.31 195 LYS B C 1
ATOM 3885 O O . LYS B 1 195 ? 11.352 -6.367 -21.484 1 92.31 195 LYS B O 1
ATOM 3890 N N . ALA B 1 196 ? 10.086 -6.996 -19.75 1 93.69 196 ALA B N 1
ATOM 3891 C CA . ALA B 1 196 ? 11.211 -7.375 -18.906 1 93.69 196 ALA B CA 1
ATOM 3892 C C . ALA B 1 196 ? 11.883 -8.648 -19.422 1 93.69 196 ALA B C 1
ATOM 3894 O O . ALA B 1 196 ? 13.094 -8.82 -19.25 1 93.69 196 ALA B O 1
ATOM 3895 N N . ASP B 1 197 ? 11.094 -9.539 -19.969 1 93.5 197 ASP B N 1
ATOM 3896 C CA . ASP B 1 197 ? 11.562 -10.828 -20.484 1 93.5 197 ASP B CA 1
ATOM 3897 C C . ASP B 1 197 ? 10.742 -11.266 -21.703 1 93.5 197 ASP B C 1
ATOM 3899 O O . ASP B 1 197 ? 9.836 -12.102 -21.578 1 93.5 197 ASP B O 1
ATOM 3903 N N . PRO B 1 198 ? 11.094 -10.828 -22.875 1 90.44 198 PRO B N 1
ATOM 3904 C CA . PRO B 1 198 ? 10.312 -11.086 -24.078 1 90.44 198 PRO B CA 1
ATOM 3905 C C . PRO B 1 198 ? 10.117 -12.57 -24.359 1 90.44 198 PRO B C 1
ATOM 3907 O O . PRO B 1 198 ? 9.156 -12.961 -25.031 1 90.44 198 PRO B O 1
ATOM 3910 N N . GLU B 1 199 ? 10.984 -13.438 -23.875 1 93.12 199 GLU B N 1
ATOM 3911 C CA . GLU B 1 199 ? 10.867 -14.875 -24.109 1 93.12 199 GLU B CA 1
ATOM 3912 C C . GLU B 1 199 ? 10.289 -15.586 -22.891 1 93.12 199 GLU B C 1
ATOM 3914 O O . GLU B 1 199 ? 10.273 -16.812 -22.828 1 93.12 199 GLU B O 1
ATOM 3919 N N . GLY B 1 200 ? 9.844 -14.781 -21.969 1 95.44 200 GLY B N 1
ATOM 3920 C CA . GLY B 1 200 ? 9.406 -15.336 -20.688 1 95.44 200 GLY B CA 1
ATOM 3921 C C . GLY B 1 200 ? 7.926 -15.641 -20.656 1 95.44 200 GLY B C 1
ATOM 3922 O O . GLY B 1 200 ? 7.332 -15.711 -19.578 1 95.44 200 GLY B O 1
ATOM 3923 N N . MET B 1 201 ? 7.297 -15.719 -21.812 1 96.69 201 MET B N 1
ATOM 3924 C CA . MET B 1 201 ? 5.895 -16.125 -21.859 1 96.69 201 MET B CA 1
ATOM 3925 C C . MET B 1 201 ? 5.578 -16.844 -23.172 1 96.69 201 MET B C 1
ATOM 3927 O O . MET B 1 201 ? 6.285 -16.656 -24.172 1 96.69 201 MET B O 1
ATOM 3931 N N . ILE B 1 202 ? 4.562 -17.625 -23.156 1 97.25 202 ILE B N 1
ATOM 3932 C CA . ILE B 1 202 ? 4.121 -18.328 -24.359 1 97.25 202 ILE B CA 1
ATOM 3933 C C . ILE B 1 202 ? 2.596 -18.297 -24.438 1 97.25 202 ILE B C 1
ATOM 3935 O O . ILE B 1 202 ? 1.908 -18.516 -23.438 1 97.25 202 ILE B O 1
ATOM 3939 N N . LEU B 1 203 ? 2.119 -17.953 -25.641 1 96.94 203 LEU B N 1
ATOM 3940 C CA . LEU B 1 203 ? 0.687 -17.984 -25.906 1 96.94 203 LEU B CA 1
ATOM 3941 C C . LEU B 1 203 ? 0.303 -19.25 -26.656 1 96.94 203 LEU B C 1
ATOM 3943 O O . LEU B 1 203 ? 0.9 -19.562 -27.688 1 96.94 203 LEU B O 1
ATOM 3947 N N . TYR B 1 204 ? -0.597 -19.984 -26.109 1 97.75 204 TYR B N 1
ATOM 3948 C CA . TYR B 1 204 ? -1.207 -21.125 -26.781 1 97.75 204 TYR B CA 1
ATOM 3949 C C . TYR B 1 204 ? -2.594 -20.766 -27.312 1 97.75 204 TYR B C 1
ATOM 3951 O O . TYR B 1 204 ? -3.414 -20.203 -26.578 1 97.75 204 TYR B O 1
ATOM 3959 N N . GLU B 1 205 ? -2.844 -21.062 -28.562 1 96.69 205 GLU B N 1
ATOM 3960 C CA . GLU B 1 205 ? -4.141 -20.812 -29.188 1 96.69 205 GLU B CA 1
ATOM 3961 C C . GLU B 1 205 ? -4.727 -22.094 -29.781 1 96.69 205 GLU B C 1
ATOM 3963 O O . GLU B 1 205 ? -4.027 -22.844 -30.453 1 96.69 205 GLU B O 1
ATOM 3968 N N . ALA B 1 206 ? -5.941 -22.328 -29.453 1 97.94 206 ALA B N 1
ATOM 3969 C CA . ALA B 1 206 ? -6.691 -23.406 -30.094 1 97.94 206 ALA B CA 1
ATOM 3970 C C . ALA B 1 206 ? -7.457 -22.891 -31.312 1 97.94 206 ALA B C 1
ATOM 3972 O O . ALA B 1 206 ? -8.305 -22 -31.188 1 97.94 206 ALA B O 1
ATOM 3973 N N . GLN B 1 207 ? -7.172 -23.438 -32.438 1 97.31 207 GLN B N 1
ATOM 3974 C CA . GLN B 1 207 ? -7.836 -23.078 -33.688 1 97.31 207 GLN B CA 1
ATOM 3975 C C . GLN B 1 207 ? -8.766 -24.203 -34.156 1 97.31 207 GLN B C 1
ATOM 3977 O O . GLN B 1 207 ? -8.352 -25.359 -34.25 1 97.31 207 GLN B O 1
ATOM 3982 N N . HIS B 1 208 ? -9.922 -23.875 -34.406 1 96.75 208 HIS B N 1
ATOM 3983 C CA . HIS B 1 208 ? -10.93 -24.797 -34.906 1 96.75 208 HIS B CA 1
ATOM 3984 C C . HIS B 1 208 ? -11.734 -24.172 -36.031 1 96.75 208 HIS B C 1
ATOM 3986 O O . HIS B 1 208 ? -12.336 -23.109 -35.875 1 96.75 208 HIS B O 1
ATOM 3992 N N . ARG B 1 209 ? -11.727 -24.828 -37.25 1 93.38 209 ARG B N 1
ATOM 3993 C CA . ARG B 1 209 ? -12.445 -24.344 -38.438 1 93.38 209 ARG B CA 1
ATOM 3994 C C . ARG B 1 209 ? -12.062 -22.906 -38.75 1 93.38 209 ARG B C 1
ATOM 3996 O O . ARG B 1 209 ? -12.938 -22.062 -38.969 1 93.38 209 ARG B O 1
ATOM 4003 N N . GLY B 1 210 ? -10.773 -22.578 -38.625 1 92 210 GLY B N 1
ATOM 4004 C CA . GLY B 1 210 ? -10.203 -21.312 -39.062 1 92 210 GLY B CA 1
ATOM 4005 C C . GLY B 1 210 ? -10.352 -20.203 -38.031 1 92 210 GLY B C 1
ATOM 4006 O O . GLY B 1 210 ? -10 -19.047 -38.312 1 92 210 GLY B O 1
ATOM 4007 N N . ARG B 1 211 ? -10.859 -20.531 -36.875 1 95.06 211 ARG B N 1
ATOM 4008 C CA . ARG B 1 211 ? -11.078 -19.5 -35.875 1 95.06 211 ARG B CA 1
ATOM 4009 C C . ARG B 1 211 ? -10.406 -19.891 -34.562 1 95.06 211 ARG B C 1
ATOM 4011 O O . ARG B 1 211 ? -10.344 -21.062 -34.188 1 95.06 211 ARG B O 1
ATOM 4018 N N . THR B 1 212 ? -9.875 -18.828 -33.875 1 94.94 212 THR B N 1
ATOM 4019 C CA . THR B 1 212 ? -9.391 -19.047 -32.531 1 94.94 212 THR B CA 1
ATOM 4020 C C . THR B 1 212 ? -10.555 -19.219 -31.562 1 94.94 212 THR B C 1
ATOM 4022 O O . THR B 1 212 ? -11.398 -18.328 -31.438 1 94.94 212 THR B O 1
ATOM 4025 N N . ILE B 1 213 ? -10.602 -20.359 -30.828 1 96.88 213 ILE B N 1
ATOM 4026 C CA . ILE B 1 213 ? -11.766 -20.656 -30 1 96.88 213 ILE B CA 1
ATOM 4027 C C . ILE B 1 213 ? -11.359 -20.641 -28.531 1 96.88 213 ILE B C 1
ATOM 4029 O O . ILE B 1 213 ? -12.219 -20.625 -27.641 1 96.88 213 ILE B O 1
ATOM 4033 N N . ALA B 1 214 ? -10.062 -20.656 -28.203 1 96.19 214 ALA B N 1
ATOM 4034 C CA . ALA B 1 214 ? -9.547 -20.594 -26.844 1 96.19 214 ALA B CA 1
ATOM 4035 C C . ALA B 1 214 ? -8.078 -20.172 -26.828 1 96.19 214 ALA B C 1
ATOM 4037 O O . ALA B 1 214 ? -7.363 -20.359 -27.812 1 96.19 214 ALA B O 1
ATOM 4038 N N . THR B 1 215 ? -7.66 -19.562 -25.781 1 96 215 THR B N 1
ATOM 4039 C CA . THR B 1 215 ? -6.273 -19.156 -25.609 1 96 215 THR B CA 1
ATOM 4040 C C . THR B 1 215 ? -5.816 -19.406 -24.172 1 96 215 THR B C 1
ATOM 4042 O O . THR B 1 215 ? -6.645 -19.516 -23.266 1 96 215 THR B O 1
ATOM 4045 N N . MET B 1 216 ? -4.551 -19.641 -24 1 96.62 216 MET B N 1
ATOM 4046 C CA . MET B 1 216 ? -3.906 -19.812 -22.703 1 96.62 216 MET B CA 1
ATOM 4047 C C . MET B 1 216 ? -2.535 -19.141 -22.688 1 96.62 216 MET B C 1
ATOM 4049 O O . MET B 1 216 ? -1.7 -19.406 -23.547 1 96.62 216 MET B O 1
ATOM 4053 N N . LEU B 1 217 ? -2.371 -18.219 -21.781 1 96.94 217 LEU B N 1
ATOM 4054 C CA . LEU B 1 217 ? -1.089 -17.547 -21.609 1 96.94 217 LEU B CA 1
ATOM 4055 C C . LEU B 1 217 ? -0.315 -18.109 -20.438 1 96.94 217 LEU B C 1
ATOM 4057 O O . LEU B 1 217 ? -0.847 -18.203 -19.328 1 96.94 217 LEU B O 1
ATOM 4061 N N . VAL B 1 218 ? 0.919 -18.516 -20.688 1 98 218 VAL B N 1
ATOM 4062 C CA . VAL B 1 218 ? 1.782 -19.125 -19.672 1 98 218 VAL B CA 1
ATOM 4063 C C . VAL B 1 218 ? 2.98 -18.219 -19.406 1 98 218 VAL B C 1
ATOM 4065 O O . VAL B 1 218 ? 3.625 -17.734 -20.344 1 98 218 VAL B O 1
ATOM 4068 N N . LEU B 1 219 ? 3.234 -17.922 -18.172 1 97.62 219 LEU B N 1
ATOM 4069 C CA . LEU B 1 219 ? 4.449 -17.219 -17.781 1 97.62 219 LEU B CA 1
ATOM 4070 C C . LEU B 1 219 ? 5.578 -18.203 -17.484 1 97.62 219 LEU B C 1
ATOM 4072 O O . LEU B 1 219 ? 5.379 -19.188 -16.781 1 97.62 219 LEU B O 1
ATOM 4076 N N . LEU B 1 220 ? 6.711 -17.891 -18.047 1 97.62 220 LEU B N 1
ATOM 4077 C CA . LEU B 1 220 ? 7.879 -18.75 -17.828 1 97.62 220 LEU B CA 1
ATOM 4078 C C . LEU B 1 220 ? 8.812 -18.141 -16.797 1 97.62 2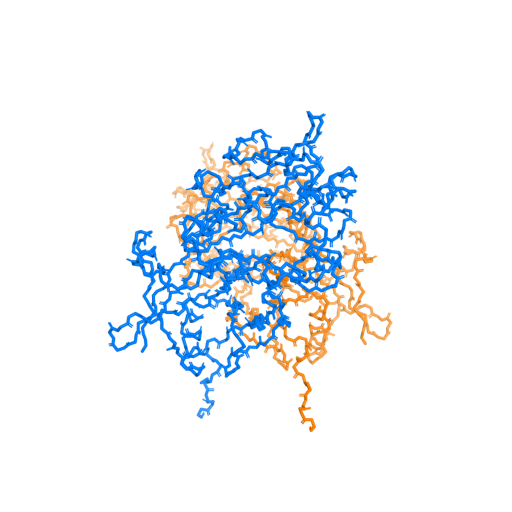20 LEU B C 1
ATOM 4080 O O . LEU B 1 220 ? 9.234 -16.984 -16.922 1 97.62 220 LEU B O 1
ATOM 4084 N N . HIS B 1 221 ? 9.047 -18.891 -15.75 1 96.75 221 HIS B N 1
ATOM 4085 C CA . HIS B 1 221 ? 9.961 -18.516 -14.672 1 96.75 221 HIS B CA 1
ATOM 4086 C C . HIS B 1 221 ? 10.812 -19.719 -14.234 1 96.75 221 HIS B C 1
ATOM 4088 O O . HIS B 1 221 ? 10.664 -20.219 -13.117 1 96.75 221 HIS B O 1
ATOM 4094 N N . ARG B 1 222 ? 11.688 -20.094 -15.156 1 95.06 222 ARG B N 1
ATOM 4095 C CA . ARG B 1 222 ? 12.508 -21.281 -14.945 1 95.06 222 ARG B CA 1
ATOM 4096 C C . ARG B 1 222 ? 13.055 -21.312 -13.523 1 95.06 222 ARG B C 1
ATOM 4098 O O . ARG B 1 222 ? 13.547 -20.312 -13.016 1 95.06 222 ARG B O 1
ATOM 4105 N N . PRO B 1 223 ? 12.992 -22.438 -12.883 1 96.19 223 PRO B N 1
ATOM 4106 C CA . PRO B 1 223 ? 12.68 -23.75 -13.445 1 96.19 223 PRO B CA 1
ATOM 4107 C C . PRO B 1 223 ? 11.18 -24.047 -13.492 1 96.19 223 PRO B C 1
ATOM 4109 O O . PRO B 1 223 ? 10.766 -25.109 -13.945 1 96.19 223 PRO B O 1
ATOM 4112 N N . GLY B 1 224 ? 10.344 -23.094 -13.016 1 96.75 224 GLY B N 1
ATOM 4113 C CA . GLY B 1 224 ? 8.906 -23.266 -13.031 1 96.75 224 GLY B CA 1
ATOM 4114 C C . GLY B 1 224 ? 8.211 -22.453 -14.109 1 96.75 224 GLY B C 1
ATOM 4115 O O . GLY B 1 224 ? 8.867 -21.703 -14.836 1 96.75 224 GLY B O 1
ATOM 4116 N N . ALA B 1 225 ? 6.949 -22.688 -14.25 1 98.12 225 ALA B N 1
ATOM 4117 C CA . ALA B 1 225 ? 6.047 -21.922 -15.102 1 98.12 225 ALA B CA 1
ATOM 4118 C C . ALA B 1 225 ? 4.672 -21.781 -14.453 1 98.12 225 ALA B C 1
ATOM 4120 O O . ALA B 1 225 ? 4.352 -22.484 -13.492 1 98.12 225 ALA B O 1
ATOM 4121 N N . SER B 1 226 ? 3.92 -20.781 -14.969 1 97.94 226 SER B N 1
ATOM 4122 C CA . SER B 1 226 ? 2.617 -20.547 -14.359 1 97.94 226 SER B CA 1
ATOM 4123 C C . SER B 1 226 ? 1.541 -20.328 -15.414 1 97.94 226 SER B C 1
ATOM 4125 O O . SER B 1 226 ? 1.77 -19.641 -16.422 1 97.94 226 SER B O 1
ATOM 4127 N N . TYR B 1 227 ? 0.421 -21.031 -15.156 1 96.62 227 TYR B N 1
ATOM 4128 C CA . TYR B 1 227 ? -0.807 -20.672 -15.852 1 96.62 227 TYR B CA 1
ATOM 4129 C C . TYR B 1 227 ? -1.233 -19.25 -15.484 1 96.62 227 TYR B C 1
ATOM 4131 O O . TYR B 1 227 ? -1.497 -18.953 -14.32 1 96.62 227 TYR B O 1
ATOM 4139 N N . HIS B 1 228 ? -1.374 -18.344 -16.484 1 95.31 228 HIS B N 1
ATOM 4140 C CA . HIS B 1 228 ? -1.544 -16.922 -16.156 1 95.31 228 HIS B CA 1
ATOM 4141 C C . HIS B 1 228 ? -2.92 -16.422 -16.578 1 95.31 228 HIS B C 1
ATOM 4143 O O . HIS B 1 228 ? -3.658 -15.867 -15.758 1 95.31 228 HIS B O 1
ATOM 4149 N N . ILE B 1 229 ? -3.291 -16.594 -17.828 1 93.94 229 ILE B N 1
ATOM 4150 C CA . ILE B 1 229 ? -4.59 -16.156 -18.328 1 93.94 229 ILE B CA 1
ATOM 4151 C C . ILE B 1 229 ? -5.16 -17.219 -19.266 1 93.94 229 ILE B C 1
ATOM 4153 O O . ILE B 1 229 ? -4.438 -17.781 -20.094 1 93.94 229 ILE B O 1
ATOM 4157 N N . GLY B 1 230 ? -6.449 -17.453 -19.062 1 92.81 230 GLY B N 1
ATOM 4158 C CA . GLY B 1 230 ? -7.16 -18.344 -19.969 1 92.81 230 GLY B CA 1
ATOM 4159 C C . GLY B 1 230 ? -8.469 -17.766 -20.469 1 92.81 230 GLY B C 1
ATOM 4160 O O . GLY B 1 230 ? -9.18 -17.094 -19.719 1 92.81 230 GLY B O 1
ATOM 4161 N N . TRP B 1 231 ? -8.688 -18.016 -21.703 1 91.88 231 TRP B N 1
ATOM 4162 C CA . TRP B 1 231 ? -9.961 -17.625 -22.297 1 91.88 231 TRP B CA 1
ATOM 4163 C C . TRP B 1 231 ? -10.508 -18.734 -23.172 1 91.88 231 TRP B C 1
ATOM 4165 O O . TRP B 1 231 ? -9.758 -19.391 -23.906 1 91.88 231 TRP B O 1
ATOM 4175 N N . SER B 1 232 ? -11.781 -18.953 -23.062 1 92.75 232 SER B N 1
ATOM 4176 C CA . SER B 1 232 ? -12.461 -19.875 -23.953 1 92.75 232 SER B CA 1
ATOM 4177 C C . SER B 1 232 ? -13.828 -19.344 -24.359 1 92.75 232 SER B C 1
ATOM 4179 O O . SER B 1 232 ? -14.625 -18.938 -23.516 1 92.75 232 SER B O 1
ATOM 4181 N N . GLY B 1 233 ? -14.117 -19.234 -25.656 1 91.25 233 GLY B N 1
ATOM 4182 C CA . GLY B 1 233 ? -15.453 -18.922 -26.125 1 91.25 233 GLY B CA 1
ATOM 4183 C C . GLY B 1 233 ? -16.422 -20.094 -25.984 1 91.25 233 GLY B C 1
ATOM 4184 O O . GLY B 1 233 ? -16.062 -21.141 -25.453 1 91.25 233 GLY B O 1
ATOM 4185 N N . ALA B 1 234 ? -17.625 -19.906 -26.5 1 93.69 234 ALA B N 1
ATOM 4186 C CA . ALA B 1 234 ? -18.672 -20.938 -26.406 1 93.69 234 ALA B CA 1
ATOM 4187 C C . ALA B 1 234 ? -18.25 -22.203 -27.125 1 93.69 234 ALA B C 1
ATOM 4189 O O . ALA B 1 234 ? -18.391 -23.312 -26.594 1 93.69 234 ALA B O 1
ATOM 4190 N N . GLU B 1 235 ? -17.75 -22.062 -28.344 1 95.88 235 GLU B N 1
ATOM 4191 C CA . GLU B 1 235 ? -17.297 -23.219 -29.094 1 95.88 235 GLU B CA 1
ATOM 4192 C C . GLU B 1 235 ? -16.141 -23.938 -28.391 1 95.88 235 GLU B C 1
ATOM 4194 O O . GLU B 1 235 ? -16.094 -25.172 -28.344 1 95.88 235 GLU B O 1
ATOM 4199 N N . GLY B 1 236 ? -15.156 -23.172 -27.875 1 96.5 236 GLY B N 1
ATOM 4200 C CA . GLY B 1 236 ? -14.055 -23.75 -27.141 1 96.5 236 GLY B CA 1
ATOM 4201 C C . GLY B 1 236 ? -14.5 -24.594 -25.953 1 96.5 236 GLY B C 1
ATOM 4202 O O . GLY B 1 236 ? -13.961 -25.672 -25.703 1 96.5 236 GLY B O 1
ATOM 4203 N N . ARG B 1 237 ? -15.531 -24.125 -25.25 1 94.94 237 ARG B N 1
ATOM 4204 C CA . ARG B 1 237 ? -16.094 -24.875 -24.125 1 94.94 237 ARG B CA 1
ATOM 4205 C C . ARG B 1 237 ? -16.766 -26.156 -24.594 1 94.94 237 ARG B C 1
ATOM 4207 O O . ARG B 1 237 ? -16.609 -27.203 -23.984 1 94.94 237 ARG B O 1
ATOM 4214 N N . ARG B 1 238 ? -17.406 -26.016 -25.656 1 95.94 238 ARG B N 1
ATOM 4215 C CA . ARG B 1 238 ? -18.141 -27.156 -26.188 1 95.94 238 ARG B CA 1
ATOM 4216 C C . ARG B 1 238 ? -17.188 -28.297 -26.562 1 95.94 238 ARG B C 1
ATOM 4218 O O . ARG B 1 238 ? -17.484 -29.469 -26.297 1 95.94 238 ARG B O 1
ATOM 4225 N N . VAL B 1 239 ? -16.078 -27.969 -27.094 1 97.44 239 VAL B N 1
ATOM 4226 C CA . VAL B 1 239 ? -15.195 -29 -27.625 1 97.44 239 VAL B CA 1
ATOM 4227 C C . VAL B 1 239 ? -14.062 -29.266 -26.641 1 97.44 239 VAL B C 1
ATOM 4229 O O . VAL B 1 239 ? -13.055 -29.891 -26.984 1 97.44 239 VAL B O 1
ATOM 4232 N N . ASN B 1 240 ? -14.07 -28.719 -25.453 1 97.75 240 ASN B N 1
ATOM 4233 C CA . ASN B 1 240 ? -13.094 -28.953 -24.391 1 97.75 240 ASN B CA 1
ATOM 4234 C C . ASN B 1 240 ? -11.703 -28.5 -24.797 1 97.75 240 ASN B C 1
ATOM 4236 O O . ASN B 1 240 ? -10.719 -29.203 -24.578 1 97.75 240 ASN B O 1
ATOM 4240 N N . ALA B 1 241 ? -11.609 -27.312 -25.391 1 98.12 241 ALA B N 1
ATOM 4241 C CA . ALA B 1 241 ? -10.367 -26.797 -25.953 1 98.12 241 ALA B CA 1
ATOM 4242 C C . ALA B 1 241 ? -9.336 -26.547 -24.844 1 98.12 241 ALA B C 1
ATOM 4244 O O . ALA B 1 241 ? -8.133 -26.703 -25.062 1 98.12 241 ALA B O 1
ATOM 4245 N N . HIS B 1 242 ? -9.734 -26.156 -23.656 1 97.5 242 HIS B N 1
ATOM 4246 C CA . HIS B 1 242 ? -8.805 -25.812 -22.594 1 97.5 242 HIS B CA 1
ATOM 4247 C C . HIS B 1 242 ? -8.07 -27.047 -22.078 1 97.5 242 HIS B C 1
ATOM 4249 O O . HIS B 1 242 ? -6.914 -26.969 -21.656 1 97.5 242 HIS B O 1
ATOM 4255 N N . GLN B 1 243 ? -8.789 -28.203 -22.047 1 98.25 243 GLN B N 1
ATOM 4256 C CA . GLN B 1 243 ? -8.109 -29.438 -21.703 1 98.25 243 GLN B CA 1
ATOM 4257 C C . GLN B 1 243 ? -6.969 -29.734 -22.688 1 98.25 243 GLN B C 1
ATOM 4259 O O . GLN B 1 243 ? -5.867 -30.094 -22.266 1 98.25 243 GLN B O 1
ATOM 4264 N N . LEU B 1 244 ? -7.25 -29.547 -23.922 1 98.56 244 LEU B N 1
ATOM 4265 C CA . LEU B 1 244 ? -6.258 -29.781 -24.969 1 98.56 244 LEU B CA 1
ATOM 4266 C C . LEU B 1 244 ? -5.09 -28.812 -24.828 1 98.56 244 LEU B C 1
ATOM 4268 O O . LEU B 1 244 ? -3.928 -29.203 -24.906 1 98.56 244 LEU B O 1
ATOM 4272 N N . LEU B 1 245 ? -5.391 -27.516 -24.656 1 98.56 245 LEU B N 1
ATOM 4273 C CA . LEU B 1 245 ? -4.348 -26.516 -24.516 1 98.56 245 LEU B CA 1
ATOM 4274 C C . LEU B 1 245 ? -3.443 -26.828 -23.328 1 98.56 245 LEU B C 1
ATOM 4276 O O . LEU B 1 245 ? -2.217 -26.812 -23.453 1 98.56 245 LEU B O 1
ATOM 4280 N N . LEU B 1 246 ? -4.02 -27.109 -22.172 1 98.56 246 LEU B N 1
ATOM 4281 C CA . LEU B 1 246 ? -3.211 -27.375 -20.984 1 98.56 246 LEU B CA 1
ATOM 4282 C C . LEU B 1 246 ? -2.336 -28.609 -21.188 1 98.56 246 LEU B C 1
ATOM 4284 O O . LEU B 1 246 ? -1.18 -28.625 -20.75 1 98.56 246 LEU B O 1
ATOM 4288 N N . TRP B 1 247 ? -2.863 -29.609 -21.812 1 98.44 247 TRP B N 1
ATOM 4289 C CA . TRP B 1 247 ? -2.072 -30.812 -22.062 1 98.44 247 TRP B CA 1
ATOM 4290 C C . TRP B 1 247 ? -0.87 -30.5 -22.953 1 98.44 247 TRP B C 1
ATOM 4292 O O . TRP B 1 247 ? 0.234 -30.984 -22.703 1 98.44 247 TRP B O 1
ATOM 4302 N N . HIS B 1 248 ? -1.091 -29.672 -23.953 1 98.44 248 HIS B N 1
ATOM 4303 C CA . HIS B 1 248 ? 0.022 -29.25 -24.797 1 98.44 248 HIS B CA 1
ATOM 4304 C C . HIS B 1 248 ? 1.049 -28.453 -23.984 1 98.44 248 HIS B C 1
ATOM 4306 O O . HIS B 1 248 ? 2.256 -28.641 -24.172 1 98.44 248 HIS B O 1
ATOM 4312 N N . VAL B 1 249 ? 0.563 -27.578 -23.125 1 98.62 249 VAL B N 1
ATOM 4313 C CA . VAL B 1 249 ? 1.45 -26.812 -22.25 1 98.62 249 VAL B CA 1
ATOM 4314 C C . VAL B 1 249 ? 2.305 -27.766 -21.422 1 98.62 249 VAL B C 1
ATOM 4316 O O . VAL B 1 249 ? 3.529 -27.625 -21.375 1 98.62 249 VAL B O 1
ATOM 4319 N N . ILE B 1 250 ? 1.704 -28.766 -20.797 1 98.44 250 ILE B N 1
ATOM 4320 C CA . ILE B 1 250 ? 2.375 -29.734 -19.938 1 98.44 250 ILE B CA 1
ATOM 4321 C C . ILE B 1 250 ? 3.465 -30.453 -20.734 1 98.44 250 ILE B C 1
ATOM 4323 O O . ILE B 1 250 ? 4.613 -30.531 -20.297 1 98.44 250 ILE B O 1
ATOM 4327 N N . ARG B 1 251 ? 3.109 -30.938 -21.891 1 98.06 251 ARG B N 1
ATOM 4328 C CA . ARG B 1 251 ? 4.047 -31.688 -22.719 1 98.06 251 ARG B CA 1
ATOM 4329 C C . ARG B 1 251 ? 5.223 -30.812 -23.156 1 98.06 251 ARG B C 1
ATOM 4331 O O . ARG B 1 251 ? 6.379 -31.219 -23.047 1 98.06 251 ARG B O 1
ATOM 4338 N N . ASP B 1 252 ? 4.941 -29.625 -23.656 1 98.06 252 ASP B N 1
ATOM 4339 C CA . ASP B 1 252 ? 5.98 -28.719 -24.141 1 98.06 252 ASP B CA 1
ATOM 4340 C C . ASP B 1 252 ? 6.949 -28.344 -23.016 1 98.06 252 ASP B C 1
ATOM 4342 O O . ASP B 1 252 ? 8.164 -28.375 -23.203 1 98.06 252 ASP B O 1
ATOM 4346 N N . LEU B 1 253 ? 6.402 -27.984 -21.859 1 97.94 253 LEU B N 1
ATOM 4347 C CA . LEU B 1 253 ? 7.234 -27.594 -20.719 1 97.94 253 LEU B CA 1
ATOM 4348 C C . LEU B 1 253 ? 8.086 -28.766 -20.234 1 97.94 253 LEU B C 1
ATOM 4350 O O . LEU B 1 253 ? 9.258 -28.578 -19.891 1 97.94 253 LEU B O 1
ATOM 4354 N N . HIS B 1 254 ? 7.473 -29.938 -20.219 1 97.88 254 HIS B N 1
ATOM 4355 C CA . HIS B 1 254 ? 8.242 -31.125 -19.875 1 97.88 254 HIS B CA 1
ATOM 4356 C C . HIS B 1 254 ? 9.438 -31.297 -20.828 1 97.88 254 HIS B C 1
ATOM 4358 O O . HIS B 1 254 ? 10.562 -31.5 -20.375 1 97.88 254 HIS B O 1
ATOM 4364 N N . GLU B 1 255 ? 9.195 -31.234 -22.078 1 97.56 255 GLU B N 1
ATOM 4365 C CA . GLU B 1 255 ? 10.234 -31.422 -23.094 1 97.56 255 GLU B CA 1
ATOM 4366 C C . GLU B 1 255 ? 11.336 -30.391 -22.953 1 97.56 255 GLU B C 1
ATOM 4368 O O . GLU B 1 255 ? 12.5 -30.672 -23.234 1 97.56 255 GLU B O 1
ATOM 4373 N N . GLN B 1 256 ? 10.961 -29.234 -22.531 1 96.75 256 GLN B N 1
ATOM 4374 C CA . GLN B 1 256 ? 11.922 -28.125 -22.391 1 96.75 256 GLN B CA 1
ATOM 4375 C C . GLN B 1 256 ? 12.625 -28.188 -21.047 1 96.75 256 GLN B C 1
ATOM 4377 O O . GLN B 1 256 ? 13.492 -27.344 -20.766 1 96.75 256 GLN B O 1
ATOM 4382 N N . GLY B 1 257 ? 12.234 -29.062 -20.141 1 95.88 257 GLY B N 1
ATOM 4383 C CA . GLY B 1 257 ? 12.969 -29.312 -18.922 1 95.88 257 GLY B CA 1
ATOM 4384 C C . GLY B 1 257 ? 12.453 -28.516 -17.734 1 95.88 257 GLY B C 1
ATOM 4385 O O . GLY B 1 257 ? 13.148 -28.375 -16.719 1 95.88 257 GLY B O 1
ATOM 4386 N N . TYR B 1 258 ? 11.305 -27.906 -17.859 1 97.06 258 TYR B N 1
ATOM 4387 C CA . TYR B 1 258 ? 10.695 -27.266 -16.703 1 97.06 258 TYR B CA 1
ATOM 4388 C C . TYR B 1 258 ? 10.336 -28.281 -15.633 1 97.06 258 TYR B C 1
ATOM 4390 O O . TYR B 1 258 ? 10.07 -29.453 -15.938 1 97.06 258 TYR B O 1
ATOM 4398 N N . ARG B 1 259 ? 10.258 -27.828 -14.398 1 96.25 259 ARG B N 1
ATOM 4399 C CA . ARG B 1 259 ? 10.062 -28.766 -13.289 1 96.25 259 ARG B CA 1
ATOM 4400 C C . ARG B 1 259 ? 8.625 -28.734 -12.789 1 96.25 259 ARG B C 1
ATOM 4402 O O . ARG B 1 259 ? 8.094 -29.75 -12.336 1 96.25 259 ARG B O 1
ATOM 4409 N N . THR B 1 260 ? 8.062 -27.562 -12.797 1 97.19 260 THR B N 1
ATOM 4410 C CA . THR B 1 260 ? 6.711 -27.438 -12.258 1 97.19 260 THR B CA 1
ATOM 4411 C C . THR B 1 260 ? 5.879 -26.469 -13.102 1 97.19 260 THR B C 1
ATOM 4413 O O . THR B 1 260 ? 6.418 -25.578 -13.75 1 97.19 260 THR B O 1
ATOM 4416 N N . LEU B 1 261 ? 4.605 -26.703 -13.133 1 98.12 261 LEU B N 1
ATOM 4417 C CA . LEU B 1 261 ? 3.598 -25.781 -13.664 1 98.12 261 LEU B CA 1
ATOM 4418 C C . LEU B 1 261 ? 2.584 -25.406 -12.594 1 98.12 261 LEU B C 1
ATOM 4420 O O . LEU B 1 261 ? 1.811 -26.266 -12.141 1 98.12 261 LEU B O 1
ATOM 4424 N N . ASP B 1 262 ? 2.676 -24.172 -12.188 1 97.75 262 ASP B N 1
ATOM 4425 C CA . ASP B 1 262 ? 1.748 -23.625 -11.203 1 97.75 262 ASP B CA 1
ATOM 4426 C C . ASP B 1 262 ? 0.441 -23.188 -11.852 1 97.75 262 ASP B C 1
ATOM 4428 O O . ASP B 1 262 ? 0.435 -22.281 -12.695 1 97.75 262 ASP B O 1
ATOM 4432 N N . LEU B 1 263 ? -0.667 -23.828 -11.461 1 96.94 263 LEU B N 1
ATOM 4433 C CA . LEU B 1 263 ? -1.958 -23.484 -12.055 1 96.94 263 LEU B CA 1
ATOM 4434 C C . LEU B 1 263 ? -2.672 -22.422 -11.227 1 96.94 263 LEU B C 1
ATOM 4436 O O . LEU B 1 263 ? -3.709 -21.906 -11.641 1 96.94 263 LEU B O 1
ATOM 4440 N N . GLY B 1 264 ? -2.107 -22.078 -10.117 1 93.25 264 GLY B N 1
ATOM 4441 C CA . GLY B 1 264 ? -2.639 -21.016 -9.289 1 93.25 264 GLY B CA 1
ATOM 4442 C C . GLY B 1 264 ? -3.65 -21.484 -8.266 1 93.25 264 GLY B C 1
ATOM 4443 O O . GLY B 1 264 ? -3.652 -22.672 -7.891 1 93.25 264 GLY B O 1
ATOM 4444 N N . ASP B 1 265 ? -4.441 -20.531 -7.742 1 88.5 265 ASP B N 1
ATOM 4445 C CA . ASP B 1 265 ? -5.414 -20.75 -6.676 1 88.5 265 ASP B CA 1
ATOM 4446 C C . ASP B 1 265 ? -6.473 -21.766 -7.094 1 88.5 265 ASP B C 1
ATOM 4448 O O . ASP B 1 265 ? -7.094 -21.625 -8.148 1 88.5 265 ASP B O 1
ATOM 4452 N N . ALA B 1 266 ? -6.652 -22.719 -6.293 1 87.25 266 ALA B N 1
ATOM 4453 C CA . ALA B 1 266 ? -7.629 -23.766 -6.551 1 87.25 266 ALA B CA 1
ATOM 4454 C C . ALA B 1 266 ? -8.719 -23.781 -5.484 1 87.25 266 ALA B C 1
ATOM 4456 O O . ALA B 1 266 ? -9.383 -24.797 -5.281 1 87.25 266 ALA B O 1
ATOM 4457 N N . SER B 1 267 ? -8.812 -22.594 -4.844 1 77.88 267 SER B N 1
ATOM 4458 C CA . SER B 1 267 ? -9.875 -22.5 -3.846 1 77.88 267 SER B CA 1
ATOM 4459 C C . SER B 1 267 ? -11.242 -22.375 -4.504 1 77.88 267 SER B C 1
ATOM 4461 O O . SER B 1 267 ? -11.375 -21.734 -5.555 1 77.88 267 SER B O 1
ATOM 4463 N N . ALA B 1 268 ? -12.188 -23.156 -4.227 1 64.94 268 ALA B N 1
ATOM 4464 C CA . ALA B 1 268 ? -13.469 -23.328 -4.906 1 64.94 268 ALA B CA 1
ATOM 4465 C C . ALA B 1 268 ? -14.359 -22.109 -4.715 1 64.94 268 ALA B C 1
ATOM 4467 O O . ALA B 1 268 ? -15.352 -21.938 -5.426 1 64.94 268 ALA B O 1
ATOM 4468 N N . ASP B 1 269 ? -14.031 -21.141 -4.016 1 65.38 269 ASP B N 1
ATOM 4469 C CA . ASP B 1 269 ? -15.008 -20.141 -3.59 1 65.38 269 ASP B CA 1
ATOM 4470 C C . ASP B 1 269 ? -15.406 -19.234 -4.754 1 65.38 269 ASP B C 1
ATOM 4472 O O . ASP B 1 269 ? -16.578 -19.188 -5.141 1 65.38 269 ASP B O 1
ATOM 4476 N N . ALA B 1 270 ? -14.461 -18.594 -5.359 1 60.88 270 ALA B N 1
ATOM 4477 C CA . ALA B 1 270 ? -14.875 -17.531 -6.266 1 60.88 270 ALA B CA 1
ATOM 4478 C C . ALA B 1 270 ? -15.062 -18.062 -7.688 1 60.88 270 ALA B C 1
ATOM 4480 O O . ALA B 1 270 ? -15.859 -17.516 -8.453 1 60.88 270 ALA B O 1
ATOM 4481 N N . ALA B 1 271 ? -14.453 -19.219 -8.062 1 75.38 271 ALA B N 1
ATOM 4482 C CA . ALA B 1 271 ? -14.5 -19.75 -9.422 1 75.38 271 ALA B CA 1
ATOM 4483 C C . ALA B 1 271 ? -14.508 -21.281 -9.414 1 75.38 271 ALA B C 1
ATOM 4485 O O . ALA B 1 271 ? -13.5 -21.906 -9.742 1 75.38 271 ALA B O 1
ATOM 4486 N N . PRO B 1 272 ? -15.672 -21.844 -9.234 1 80.56 272 PRO B N 1
ATOM 4487 C CA . PRO B 1 272 ? -15.734 -23.297 -9.047 1 80.56 272 PRO B CA 1
ATOM 4488 C C . PRO B 1 272 ? -15.336 -24.062 -10.305 1 80.56 272 PRO B C 1
ATOM 4490 O O . PRO B 1 272 ? -14.695 -25.125 -10.211 1 80.56 272 PRO B O 1
ATOM 4493 N N . GLY B 1 273 ? -15.805 -23.609 -11.438 1 82.69 273 GLY B N 1
ATOM 4494 C CA . GLY B 1 273 ? -15.43 -24.266 -12.68 1 82.69 273 GLY B CA 1
ATOM 4495 C C . GLY B 1 273 ? -13.93 -24.281 -12.914 1 82.69 273 GLY B C 1
ATOM 4496 O O . GLY B 1 273 ? -13.367 -25.312 -13.305 1 82.69 273 GLY B O 1
ATOM 4497 N N . LEU B 1 274 ? -13.344 -23.188 -12.688 1 84.81 274 LEU B N 1
ATOM 4498 C CA . LEU B 1 274 ? -11.898 -23.078 -12.844 1 84.81 274 LEU B CA 1
ATOM 4499 C C . LEU B 1 274 ? -11.172 -23.969 -11.852 1 84.81 274 LEU B C 1
ATOM 4501 O O . LEU B 1 274 ? -10.172 -24.609 -12.203 1 84.81 274 LEU B O 1
ATOM 4505 N N . ALA B 1 275 ? -11.688 -24.078 -10.664 1 88 275 ALA B N 1
ATOM 4506 C CA . ALA B 1 275 ? -11.102 -24.953 -9.656 1 88 275 ALA B CA 1
ATOM 4507 C C . ALA B 1 275 ? -11.188 -26.406 -10.07 1 88 275 ALA B C 1
ATOM 4509 O O . ALA B 1 275 ? -10.211 -27.156 -9.945 1 88 275 ALA B O 1
ATOM 4510 N N . ARG B 1 276 ? -12.281 -26.797 -10.594 1 90.81 276 ARG B N 1
ATOM 4511 C CA . ARG B 1 276 ? -12.469 -28.172 -11.047 1 90.81 276 ARG B CA 1
ATOM 4512 C C . ARG B 1 276 ? -11.539 -28.5 -12.211 1 90.81 276 ARG B C 1
ATOM 4514 O O . ARG B 1 276 ? -11 -29.609 -12.289 1 90.81 276 ARG B O 1
ATOM 4521 N N . PHE B 1 277 ? -11.43 -27.578 -13.062 1 94.25 277 PHE B N 1
ATOM 4522 C CA . PHE B 1 277 ? -10.508 -27.734 -14.18 1 94.25 277 PHE B CA 1
ATOM 4523 C C . PHE B 1 277 ? -9.094 -27.984 -13.688 1 94.25 277 PHE B C 1
ATOM 4525 O O . PHE B 1 277 ? -8.43 -28.922 -14.141 1 94.25 277 PHE B O 1
ATOM 4532 N N . LYS B 1 278 ? -8.617 -27.203 -12.727 1 94.69 278 LYS B N 1
ATOM 4533 C CA . LYS B 1 278 ? -7.258 -27.328 -12.203 1 94.69 278 LYS B CA 1
ATOM 4534 C C . LYS B 1 278 ? -7.078 -28.625 -11.43 1 94.69 278 LYS B C 1
ATOM 4536 O O . LYS B 1 278 ? -6.094 -29.344 -11.625 1 94.69 278 LYS B O 1
ATOM 4541 N N . ILE B 1 279 ? -8.031 -28.922 -10.664 1 93.19 279 ILE B N 1
ATOM 4542 C CA . ILE B 1 279 ? -7.965 -30.125 -9.844 1 93.19 279 ILE B CA 1
ATOM 4543 C C . ILE B 1 279 ? -8 -31.375 -10.734 1 93.19 279 ILE B C 1
ATOM 4545 O O . ILE B 1 279 ? -7.238 -32.312 -10.523 1 93.19 279 ILE B O 1
ATOM 4549 N N . GLY B 1 280 ? -8.805 -31.375 -11.727 1 95.88 280 GLY B N 1
ATOM 4550 C CA . GLY B 1 280 ? -8.969 -32.5 -12.625 1 95.88 280 GLY B CA 1
ATOM 4551 C C . GLY B 1 280 ? -7.746 -32.75 -13.484 1 95.88 280 GLY B C 1
ATOM 4552 O O . GLY B 1 280 ? -7.609 -33.844 -14.07 1 95.88 280 GLY B O 1
ATOM 4553 N N . SER B 1 281 ? -6.832 -31.844 -13.602 1 96.94 281 SER B N 1
ATOM 4554 C CA . SER B 1 281 ? -5.652 -31.953 -14.453 1 96.94 281 SER B CA 1
ATOM 4555 C C . SER B 1 281 ? -4.598 -32.844 -13.82 1 96.94 281 SER B C 1
ATOM 4557 O O . SER B 1 281 ? -3.533 -33.094 -14.398 1 96.94 281 SER B O 1
ATOM 4559 N N . GLY B 1 282 ? -4.891 -33.375 -12.586 1 95.06 282 GLY B N 1
ATOM 4560 C CA . GLY B 1 282 ? -3.908 -34.188 -11.883 1 95.06 282 GLY B CA 1
ATOM 4561 C C . GLY B 1 282 ? -2.93 -33.375 -11.062 1 95.06 282 GLY B C 1
ATOM 4562 O O . GLY B 1 282 ? -1.965 -33.906 -10.516 1 95.06 282 GLY B O 1
ATOM 4563 N N . ALA B 1 283 ? -3.182 -32.094 -11.008 1 96.62 283 ALA B N 1
ATOM 4564 C CA . ALA B 1 283 ? -2.346 -31.219 -10.188 1 96.62 283 ALA B CA 1
ATOM 4565 C C . ALA B 1 283 ? -2.428 -31.594 -8.711 1 96.62 283 ALA B C 1
ATOM 4567 O O . ALA B 1 283 ? -3.469 -32.062 -8.242 1 96.62 283 ALA B O 1
ATOM 4568 N N . THR B 1 284 ? -1.303 -31.516 -8.031 1 95.5 284 THR B N 1
ATOM 4569 C CA . THR B 1 284 ? -1.314 -31.609 -6.574 1 95.5 284 THR B CA 1
ATOM 4570 C C . THR B 1 284 ? -1.851 -30.328 -5.949 1 95.5 284 THR B C 1
ATOM 4572 O O . THR B 1 284 ? -1.345 -29.25 -6.227 1 95.5 284 THR B O 1
ATOM 4575 N N . VAL B 1 285 ? -2.924 -30.453 -5.203 1 94.75 285 VAL B N 1
ATOM 4576 C CA . VAL B 1 285 ? -3.496 -29.312 -4.496 1 94.75 285 VAL B CA 1
ATOM 4577 C C . VAL B 1 285 ? -3.031 -29.328 -3.041 1 94.75 285 VAL B C 1
ATOM 4579 O O . VAL B 1 285 ? -3.281 -30.281 -2.309 1 94.75 285 VAL B O 1
ATOM 4582 N N . ALA B 1 286 ? -2.287 -28.375 -2.668 1 93.06 286 ALA B N 1
ATOM 4583 C CA . ALA B 1 286 ? -1.774 -28.297 -1.303 1 93.06 286 ALA B CA 1
ATOM 4584 C C . ALA B 1 286 ? -1.909 -26.875 -0.752 1 93.06 286 ALA B C 1
ATOM 4586 O O . ALA B 1 286 ? -1.855 -25.906 -1.507 1 93.06 286 ALA B O 1
ATOM 4587 N N . PRO B 1 287 ? -2.109 -26.797 0.558 1 94.44 287 PRO B N 1
ATOM 4588 C CA . PRO B 1 287 ? -2.191 -25.469 1.165 1 94.44 287 PRO B CA 1
ATOM 4589 C C . PRO B 1 287 ? -0.832 -24.781 1.265 1 94.44 287 PRO B C 1
ATOM 4591 O O . PRO B 1 287 ? 0.17 -25.422 1.579 1 94.44 287 PRO B O 1
ATOM 4594 N N . LEU B 1 288 ? -0.846 -23.5 0.934 1 94.94 288 LEU B N 1
ATOM 4595 C CA . LEU B 1 288 ? 0.281 -22.656 1.325 1 94.94 288 LEU B CA 1
ATOM 4596 C C . LEU B 1 288 ? 0.252 -22.375 2.822 1 94.94 288 LEU B C 1
ATOM 4598 O O . LEU B 1 288 ? -0.545 -22.969 3.557 1 94.94 288 LEU B O 1
ATOM 4602 N N . GLY B 1 289 ? 1.235 -21.672 3.291 1 95.31 289 GLY B N 1
ATOM 4603 C CA . GLY B 1 289 ? 1.097 -21.078 4.605 1 95.31 289 GLY B CA 1
ATOM 4604 C C . GLY B 1 289 ? 0.1 -19.938 4.637 1 95.31 289 GLY B C 1
ATOM 4605 O O . GLY B 1 289 ? -0.226 -19.359 3.598 1 95.31 289 GLY B O 1
ATOM 4606 N N . ALA B 1 290 ? -0.416 -19.688 5.832 1 94.31 290 ALA B N 1
ATOM 4607 C CA . ALA B 1 290 ? -1.261 -18.516 6.004 1 94.31 290 ALA B CA 1
ATOM 4608 C C . ALA B 1 290 ? -0.49 -17.234 5.684 1 94.31 290 ALA B C 1
ATOM 4610 O O . ALA B 1 290 ? 0.74 -17.203 5.773 1 94.31 290 ALA B O 1
ATOM 4611 N N . THR B 1 291 ? -1.188 -16.25 5.176 1 93.81 291 THR B N 1
ATOM 4612 C CA . THR B 1 291 ? -0.596 -14.914 5.113 1 93.81 291 THR B CA 1
ATOM 4613 C C . THR B 1 291 ? -0.471 -14.312 6.508 1 93.81 291 THR B C 1
ATOM 4615 O O . THR B 1 291 ? -1.454 -14.234 7.246 1 93.81 291 THR B O 1
ATOM 4618 N N . MET B 1 292 ? 0.747 -13.891 6.875 1 93.94 292 MET B N 1
ATOM 4619 C CA . MET B 1 292 ? 1 -13.516 8.266 1 93.94 292 MET B CA 1
ATOM 4620 C C . MET B 1 292 ? 1.711 -12.164 8.336 1 93.94 292 MET B C 1
ATOM 4622 O O . MET B 1 292 ? 2.465 -11.805 7.434 1 93.94 292 MET B O 1
ATOM 4626 N N . LEU B 1 293 ? 1.433 -11.484 9.383 1 91.69 293 LEU B N 1
ATOM 4627 C CA . LEU B 1 293 ? 2.236 -10.336 9.797 1 91.69 293 LEU B CA 1
ATOM 4628 C C . LEU B 1 293 ? 3.453 -10.781 10.594 1 91.69 293 LEU B C 1
ATOM 4630 O O . LEU B 1 293 ? 3.346 -11.656 11.461 1 91.69 293 LEU B O 1
ATOM 4634 N N . VAL B 1 294 ? 4.598 -10.25 10.25 1 92.5 294 VAL B N 1
ATOM 4635 C CA . VAL B 1 294 ? 5.82 -10.555 10.992 1 92.5 294 VAL B CA 1
ATOM 4636 C C . VAL B 1 294 ? 6.156 -9.398 11.93 1 92.5 294 VAL B C 1
ATOM 4638 O O . VAL B 1 294 ? 6.367 -8.266 11.484 1 92.5 294 VAL B O 1
ATOM 4641 N N . LEU B 1 295 ? 6.109 -9.547 13.188 1 83.12 295 LEU B N 1
ATOM 4642 C CA . LEU B 1 295 ? 6.543 -8.594 14.195 1 83.12 295 LEU B CA 1
ATOM 4643 C C . LEU B 1 295 ? 7.961 -8.891 14.656 1 83.12 295 LEU B C 1
ATOM 4645 O O . LEU B 1 295 ? 8.195 -9.883 15.352 1 83.12 295 LEU B O 1
ATOM 4649 N N . PRO B 1 296 ? 8.945 -8.117 14.164 1 69.56 296 PRO B N 1
ATOM 4650 C CA . PRO B 1 296 ? 10.336 -8.445 14.492 1 69.56 296 PRO B CA 1
ATOM 4651 C C . PRO B 1 296 ? 10.609 -8.414 16 1 69.56 296 PRO B C 1
ATOM 4653 O O . PRO B 1 296 ? 11.414 -9.203 16.5 1 69.56 296 PRO B O 1
ATOM 4656 N N . ALA B 1 297 ? 10.359 -7.316 16.938 1 62.47 297 ALA B N 1
ATOM 4657 C CA . ALA B 1 297 ? 10.734 -7.176 18.344 1 62.47 297 ALA B CA 1
ATOM 4658 C C . ALA B 1 297 ? 9.555 -7.484 19.25 1 62.47 297 ALA B C 1
ATOM 4660 O O . ALA B 1 297 ? 8.508 -6.836 19.172 1 62.47 297 ALA B O 1
ATOM 4661 N N . LEU B 1 298 ? 8.781 -8.578 19.312 1 49.59 298 LEU B N 1
ATOM 4662 C CA . LEU B 1 298 ? 7.832 -8.68 20.422 1 49.59 298 LEU B CA 1
ATOM 4663 C C . LEU B 1 298 ? 8.555 -8.711 21.75 1 49.59 298 LEU B C 1
ATOM 4665 O O . LEU B 1 298 ? 7.922 -8.633 22.812 1 49.59 298 LEU B O 1
ATOM 4669 N N . THR B 1 299 ? 9.688 -9.352 21.969 1 37.34 299 THR B N 1
ATOM 4670 C CA . THR B 1 299 ? 10.062 -9.938 23.25 1 37.34 299 THR B CA 1
ATOM 4671 C C . THR B 1 299 ? 10.391 -8.852 24.266 1 37.34 299 THR B C 1
ATOM 4673 O O . THR B 1 299 ? 11.008 -9.133 25.297 1 37.34 299 THR B O 1
ATOM 4676 N N . ARG B 1 300 ? 10.5 -7.602 24.375 1 33.34 300 ARG B N 1
ATOM 4677 C CA . ARG B 1 300 ? 11.031 -7.387 25.719 1 33.34 300 ARG B CA 1
ATOM 4678 C C . ARG B 1 300 ? 10.094 -7.953 26.781 1 33.34 300 ARG B C 1
ATOM 4680 O O . ARG B 1 300 ? 8.961 -7.496 26.922 1 33.34 300 ARG B O 1
ATOM 4687 N N . PRO B 1 301 ? 10.203 -9.289 27.234 1 28.06 301 PRO B N 1
ATOM 4688 C CA . PRO B 1 301 ? 9.609 -9.539 28.547 1 28.06 301 PRO B CA 1
ATOM 4689 C C . PRO B 1 301 ? 9.898 -8.422 29.547 1 28.06 301 PRO B C 1
ATOM 4691 O O . PRO B 1 301 ? 11.008 -7.879 29.562 1 28.06 301 PRO B O 1
ATOM 4694 N N . ARG B 1 302 ? 8.953 -7.5 29.781 1 25.28 302 ARG B N 1
ATOM 4695 C CA . ARG B 1 302 ? 9.25 -6.809 31.016 1 25.28 302 ARG B CA 1
ATOM 4696 C C . ARG B 1 302 ? 9.914 -7.746 32.031 1 25.28 302 ARG B C 1
ATOM 4698 O O . ARG B 1 302 ? 9.367 -8.797 32.344 1 25.28 302 ARG B O 1
ATOM 4705 N N . SER B 1 303 ? 11.289 -7.836 32 1 19.66 303 SER B N 1
ATOM 4706 C CA . SER B 1 303 ? 11.773 -8.188 33.344 1 19.66 303 SER B CA 1
ATOM 4707 C C . SER B 1 303 ? 11.117 -7.332 34.406 1 19.66 303 SER B C 1
ATOM 4709 O O . SER B 1 303 ? 10.859 -6.148 34.188 1 19.66 303 SER B O 1
#

Solvent-accessible surface area (backbone atoms only — not comparable to full-atom values): 31981 Å² total; per-residue (Å²): 122,44,79,45,69,67,78,72,52,70,68,54,49,51,63,66,40,55,87,37,88,42,50,59,61,55,29,69,62,47,41,51,29,42,34,74,72,71,36,48,61,49,40,36,38,36,31,47,95,90,37,75,43,28,38,35,46,35,43,31,46,76,57,88,96,39,43,41,20,37,27,50,54,28,64,42,56,70,49,94,73,55,66,69,56,52,46,53,49,49,30,59,52,20,66,76,44,47,53,24,36,32,24,28,66,47,77,79,80,49,91,46,54,41,78,75,40,79,50,52,31,36,22,34,34,74,28,74,59,54,65,71,61,47,60,69,47,28,31,68,71,46,46,53,41,26,55,52,19,70,68,68,67,60,44,79,46,77,41,69,70,48,73,66,58,45,50,53,51,44,55,52,48,54,55,46,29,70,74,54,63,54,88,75,84,56,66,66,53,60,56,30,40,44,70,74,34,67,83,33,38,41,33,37,34,34,32,46,96,92,34,81,30,27,39,38,35,34,40,50,32,79,29,19,32,30,58,70,46,75,48,63,46,73,68,15,59,71,48,29,40,64,50,40,51,51,51,50,49,52,48,53,39,33,74,71,63,30,44,35,38,34,59,38,75,44,53,54,80,66,41,50,68,61,19,49,54,49,52,29,59,40,27,50,72,44,61,32,11,40,31,22,38,39,44,50,73,72,75,67,69,81,122,121,44,79,46,69,68,77,72,51,71,68,56,50,49,63,68,40,54,87,38,89,42,51,59,62,56,28,70,62,46,41,52,29,43,35,75,72,72,36,48,59,49,42,34,38,36,30,47,94,89,37,75,43,30,37,33,43,35,43,30,45,77,58,86,96,39,43,41,20,39,27,49,54,29,64,43,57,69,50,94,72,54,66,70,57,52,47,53,50,49,30,58,51,19,67,74,44,49,53,24,36,34,25,29,66,48,76,78,81,51,90,42,54,42,79,74,40,79,50,52,32,36,24,34,34,74,28,74,58,52,66,70,59,47,60,68,47,29,30,69,71,46,46,51,40,27,55,52,19,70,68,69,68,59,44,78,46,76,42,68,70,49,74,67,58,44,50,54,51,44,56,52,47,55,54,45,29,69,72,53,63,52,89,75,83,55,63,64,52,60,55,30,39,43,70,73,35,66,82,33,39,42,32,37,34,34,32,46,94,92,35,80,30,28,40,38,33,35,41,53,33,81,29,20,30,30,59,70,47,77,47,64,46,71,67,15,58,73,49,30,40,64,51,41,50,50,50,50,50,53,49,53,40,32,75,71,64,31,44,36,39,34,59,40,76,45,52,52,80,66,43,49,67,62,18,49,55,48,52,27,60,40,28,50,72,45,62,34,11,40,32,22,38,39,45,49,81,69,63,79,67,80,122

Nearest PDB structures (foldseek):
  7z6a-assembly1_A  TM=7.748E-01  e=6.785E-15  Weissella viridescens
  1xf8-assembly1_A  TM=7.662E-01  e=7.188E-15  Weissella viridescens
  7z6k-assembly1_A  TM=7.705E-01  e=2.032E-14  Weissella viridescens
  1xe4-assembly1_A  TM=7.576E-01  e=1.918E-14  Weissella viridescens
  6wqc-assembly1_A  TM=5.219E-01  e=1.137E-06  Legionella hackeliae

InterPro domains:
  IPR016181 Acyl-CoA N-acyltransferase [SSF55729] (139-292)
  IPR038740 BioF2-like, acetyltransferase domain [PF13480] (150-267)
  IPR050644 Peptidoglycan Glycine Bridge Synthesis [PTHR36174] (3-288)

=== Feature glossary ===
Feature key, reading from the visual/contextual features back to the raw sequence:

Rendered structure images. Structure images are PyMOL renders from six orthogonal camera directions. Cartoon representation draws helices as coils and strands as arrows; sticks shows the backbone as bonds; surface shows the solvent-excluded envelope. Rainbow coloring maps sequence position to hue (blue→red, N→C); chain coloring assigns a distinct color per polypeptide.

Contact-map, Ramachandran, and PAE plots. Three diagnostic plots accompany the record. The Cα contact map visualizes the tertiary structure as a 2D adjacency matrix (8 Å cutoff, sequence-local contacts suppressed). The Ramachandran plot shows the distribution of backbone (φ, ψ) torsions, with points in the α and β basins reflecting secondary structure content. The PAE plot shows AlphaFold's inter-residue confidence as a color matrix.

InterPro / GO / CATH / organism. The annotation block draws on four external resources. InterPro: which protein families and domains the sequence belongs to. GO: standardized terms for what the protein does, what process it participates in, and where in the cell it acts. CATH: which structural fold it has in the CATH hierarchy. Organism: the species of origin.

Nearest PDB structures. Structural nearest neighbors (via Foldseek easy-search vs the PDB). Reported per hit: target PDB id, E-value, and alignment TM-score. A TM-score above ~0.5 is the conventional threshold for 'same fold'.

Predicted aligned error. Predicted aligned error is AlphaFold's pairwise confidence. Unlike pLDDT (per-residue), PAE is per-residue-pair and captures whether two parts of the structure are correctly placed relative to each other. Units are ångströms of expected positional error.

Solvent-accessible surface area. SASA measures how much of the protein is reachable by solvent. It is computed by rolling a water-sized probe over the atomic surface and summing the exposed area (Å²). Per-residue SASA distinguishes core (buried, low SASA) from surface (exposed, high SASA) residues; total SASA is a whole-molecule size measure.

B-factor. Crystallographic B-factors measure how much each atom's electron density is smeared out, in Å². They rise in mobile loops and surface residues and fall in the buried interior. In AlphaFold models this column is repurposed to hold pLDDT instead.

pLDDT. For AlphaFold models, the B-factor field carries pLDDT — the model's own estimate of local accuracy on a 0–100 scale. Regions with pLDDT<50 should be treated as essentially unmodeled; they often correspond to intrinsically disordered segments.

Backbone torsions (φ/ψ). φ (phi) and ψ (psi) are the two rotatable backbone dihedrals per residue: φ is the C(i-1)–N–Cα–C torsion, ψ is the N–Cα–C–N(i+1) torsion, both in degrees on (−180°, 180°]. α-helical residues cluster near (−60°, −45°); β-strand residues near (−120°, +130°). A Ramachandran plot is simply a scatter of (φ, ψ) for every residue.

Radius of gyration, Cα contacts, bounding box. Radius of gyration (Rg) is the root-mean-square distance of Cα atoms from their centroid — a single number for overall size and compactness. A globular domain of N residues has Rg ≈ 2.2·N^0.38 Å; an extended or disordered chain has a much larger Rg. The Cα contact count is the number of residue pairs whose Cα atoms are within 8 Å and are more than four positions apart in sequence — a standard proxy for tertiary packing density. The bounding box is the smallest axis-aligned box enclosing all Cα atoms.

Secondary structure (3-state, P-SEA). Three-state secondary structure (P-SEA) collapses the eight DSSP classes into helix (a), strand (b), and coil (c). P-SEA assigns these from Cα geometry alone — distances and angles — without requiring backbone oxygens, so it works on any Cα trace.

Secondary structure (8-state, DSSP). Secondary structure is the local, repeating backbone conformation. DSSP classifies it into eight states by reading the hydrogen-bond network: three helix types (H, G, I), two β types (E, B), two non-regular types (T, S), and unstructured coil (-).

Foldseek 3Di. The Foldseek 3Di string encodes local tertiary geometry as a 20-letter alphabet — one character per residue — derived from the relative positions of nearby Cα atoms. Unlike the amino-acid sequence, 3Di is a direct function of the 3D structure, so two proteins with the same fold have similar 3Di strings even at low sequence identity.

mmCIF coordinates. Structure coordinates are given as an mmCIF _atom_site loop: one row per atom with element, residue name, chain id, sequence number, and x/y/z position in Å. Only the four main-chain atoms per residue are included here; side chains are omitted to keep the record compact.

Sequence. This is the polypeptide sequence — one letter per residue, N-terminus first. Length ranges from a few dozen residues for small domains to over a thousand for large multi-domain proteins.